Protein AF-0000000085150103 (afdb_homodimer)

Nearest PDB structures (foldseek):
  8t1v-assembly1_A  TM=2.364E-01  e=5.016E-01  Homo sapiens
  8ieq-assembly1_D  TM=1.844E-01  e=5.825E+00  Homo sapiens
  8j6d-assembly1_C  TM=1.799E-01  e=7.575E+00  Homo sapiens
  8t1v-assembly1_A  TM=2.312E-01  e=5.012E-01  Homo sapiens
  8j6d-assembly1_C  TM=1.800E-01  e=7.910E+00  Homo sapiens

Foldseek 3Di:
DLPLDDLVLLVVLVCLCCDLLNPNQLDQCQPPHDRCVVLLVVLSVLLNVLRVCSVVQDDADPDQVRNLVSVLSNLVSLVSNLVSLQSLCLRQPNVVDGPCPPAADLDPPQQDPRDHPVVSSVVVNCCSPVPQQFDDDPNWTWHWDHWDQDPDPFFGTWIWIHTPDDPDDIDIDGHGPRSSSSSSSVSNVCSVVSSVSSVVVSVVVLVVQLPPAQDDDPQLLVLLVSLLVLCCVLSVRPVLNVLSVLLNLLSVFDDDDPLCVVLSVVLNVLCVVVSVQSNVCSSSSPDDDGPSCCLVVPDAPVCVVCVPLVVVLVCCLPDDDDDPCVVVSQVVLCVVVVCSLVDDPPGDSSSNSNSVSSSRND/DLPLDDLVLLVVLVCLCCDLLNPNQLDQCQPPHDRCVVLLVVLSVLLNVLRVCSVVQDDADPDQVRNLVSVLSNLVSLVSNQVSLQSLCLRQPNVVDGPCPPAADLDPPQQDPVDHPVVSSVVVNCCSPVPQQFDDDPNWTWHWDHWDQDPDPFFGTWIWIHTPDDPDDIDIDGHGPRSSSSSSSVSNCCSVVSSVSSVVVSVVVLVVQLPVAQDDDPQLLVLLVSLLVLCCVLSVRPVLNVLSVLLNLLSVFDDDDPLCVVLSVVLNVLCVVQSVQSNVCSSSSPDDDGPSCCLVVPDAPVCVVCVPLVVVLVCCLPDDDDDPCVVVSQVVLCVVVVCSLVDDPPGDSSSNSNSVSSSRND

Structure (mmCIF, N/CA/C/O backbone):
data_AF-0000000085150103-model_v1
#
loop_
_entity.id
_entity.type
_entity.pdbx_description
1 polymer 'Tryptophan 2,3-dioxygenase'
#
loop_
_atom_site.group_PDB
_atom_site.id
_atom_site.type_symbol
_atom_site.label_atom_id
_atom_site.label_alt_id
_atom_site.label_comp_id
_atom_site.label_asym_id
_atom_site.label_entity_id
_atom_site.label_seq_id
_atom_site.pdbx_PDB_ins_code
_atom_site.Cartn_x
_atom_site.Cartn_y
_atom_site.Cartn_z
_atom_site.occupancy
_atom_site.B_iso_or_equiv
_atom_site.auth_seq_id
_atom_site.auth_comp_id
_atom_site.auth_asym_id
_atom_site.auth_atom_id
_atom_site.pdbx_PDB_model_num
ATOM 1 N N . MET A 1 1 ? 12.078 -3.873 18.234 1 47.56 1 MET A N 1
ATOM 2 C CA . MET A 1 1 ? 11.703 -2.463 18.172 1 47.56 1 MET A CA 1
ATOM 3 C C . MET A 1 1 ? 12.648 -1.688 17.266 1 47.56 1 MET A C 1
ATOM 5 O O . MET A 1 1 ? 13.867 -1.887 17.312 1 47.56 1 MET A O 1
ATOM 9 N N . ILE A 1 2 ? 12.133 -1.328 16.031 1 62.09 2 ILE A N 1
ATOM 10 C CA . ILE A 1 2 ? 13.016 -0.556 15.164 1 62.09 2 ILE A CA 1
ATOM 11 C C . ILE A 1 2 ? 13.453 0.722 15.875 1 62.09 2 ILE A C 1
ATOM 13 O O . ILE A 1 2 ? 12.648 1.64 16.062 1 62.09 2 ILE A O 1
ATOM 17 N N . ASN A 1 3 ? 14.508 0.618 16.641 1 71.5 3 ASN A N 1
ATOM 18 C CA . ASN A 1 3 ? 15 1.703 17.484 1 71.5 3 ASN A CA 1
ATOM 19 C C . ASN A 1 3 ? 15.82 2.709 16.688 1 71.5 3 ASN A C 1
ATOM 21 O O . ASN A 1 3 ? 16.625 3.457 17.25 1 71.5 3 ASN A O 1
ATOM 25 N N . VAL A 1 4 ? 15.523 2.787 15.508 1 83.75 4 VAL A N 1
ATOM 26 C CA . VAL A 1 4 ? 16.406 3.627 14.703 1 83.75 4 VAL A CA 1
ATOM 27 C C . VAL A 1 4 ? 15.797 5.016 14.547 1 83.75 4 VAL A C 1
ATOM 29 O O . VAL A 1 4 ? 16.5 5.973 14.188 1 83.75 4 VAL A O 1
ATOM 32 N N . VAL A 1 5 ? 14.547 5.133 14.898 1 89.75 5 VAL A N 1
ATOM 33 C CA . VAL A 1 5 ? 13.914 6.441 14.75 1 89.75 5 VAL A CA 1
ATOM 34 C C . VAL A 1 5 ? 13.125 6.777 16.016 1 89.75 5 VAL A C 1
ATOM 36 O O . VAL A 1 5 ? 12.773 5.883 16.797 1 89.75 5 VAL A O 1
ATOM 39 N N . SER A 1 6 ? 12.953 8.023 16.266 1 91.69 6 SER A N 1
ATOM 40 C CA . SER A 1 6 ? 12.203 8.531 17.406 1 91.69 6 SER A CA 1
ATOM 41 C C . SER A 1 6 ? 11.227 9.625 16.984 1 91.69 6 SER A C 1
ATOM 43 O O . SER A 1 6 ? 11.484 10.352 16.031 1 91.69 6 SER A O 1
ATOM 45 N N . ASP A 1 7 ? 10.156 9.656 17.781 1 92.81 7 ASP A N 1
ATOM 46 C CA . ASP A 1 7 ? 9.156 10.664 17.422 1 92.81 7 ASP A CA 1
ATOM 47 C C . ASP A 1 7 ? 9.594 12.055 17.875 1 92.81 7 ASP A C 1
ATOM 49 O O . ASP A 1 7 ? 8.906 13.039 17.609 1 92.81 7 ASP A O 1
ATOM 53 N N . ASP A 1 8 ? 10.75 12.188 18.516 1 94.31 8 ASP A N 1
ATOM 54 C CA . ASP A 1 8 ? 1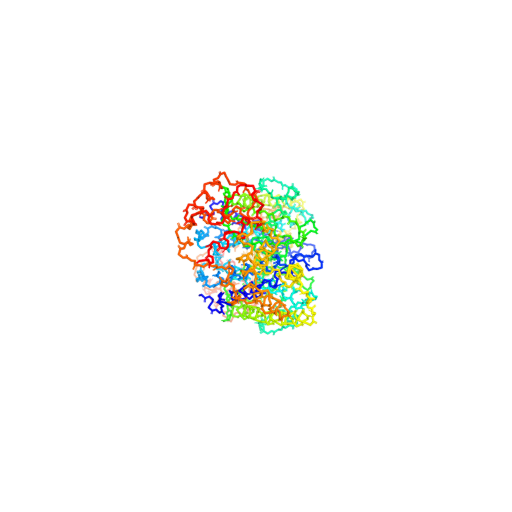1.273 13.477 18.953 1 94.31 8 ASP A CA 1
ATOM 55 C C . ASP A 1 8 ? 11.484 14.414 17.766 1 94.31 8 ASP A C 1
ATOM 57 O O . ASP A 1 8 ? 11.148 15.594 17.828 1 94.31 8 ASP A O 1
ATOM 61 N N . LYS A 1 9 ? 12.008 13.875 16.75 1 96.31 9 LYS A N 1
ATOM 62 C CA . LYS A 1 9 ? 12.344 14.695 15.594 1 96.31 9 LYS A CA 1
ATOM 63 C C . LYS A 1 9 ? 11.094 15.297 14.961 1 96.31 9 LYS A C 1
ATOM 65 O O . LYS A 1 9 ? 11.07 16.484 14.633 1 96.31 9 LYS A O 1
ATOM 70 N N . ILE A 1 10 ? 10.102 14.516 14.75 1 97.44 10 ILE A N 1
ATOM 71 C CA . ILE A 1 10 ? 8.875 15.023 14.141 1 97.44 10 ILE A CA 1
ATOM 72 C C . ILE A 1 10 ? 8.172 15.969 15.102 1 97.44 10 ILE A C 1
ATOM 74 O O . ILE A 1 10 ? 7.543 16.938 14.68 1 97.44 10 ILE A O 1
ATOM 78 N N . THR A 1 11 ? 8.297 15.75 16.344 1 96.75 11 THR A N 1
ATOM 79 C CA . THR A 1 11 ? 7.73 16.656 17.344 1 96.75 11 THR A CA 1
ATOM 80 C C . THR A 1 11 ? 8.414 18.016 17.297 1 96.75 11 THR A C 1
ATOM 82 O O . THR A 1 11 ? 7.742 19.047 17.297 1 96.75 11 THR A O 1
ATOM 85 N N . GLU A 1 12 ? 9.688 17.953 17.25 1 97 12 GLU A N 1
ATOM 86 C CA . GLU A 1 12 ? 10.445 19.203 17.125 1 97 12 GLU A CA 1
ATOM 87 C C . GLU A 1 12 ? 10.109 19.922 15.828 1 97 12 GLU A C 1
ATOM 89 O O . GLU A 1 12 ? 10.016 21.156 15.805 1 97 12 GLU A O 1
ATOM 94 N N . PHE A 1 13 ? 9.984 19.219 14.828 1 98.19 13 PHE A N 1
ATOM 95 C CA . PHE A 1 13 ? 9.625 19.812 13.539 1 98.19 13 PHE A CA 1
ATOM 96 C C . PHE A 1 13 ? 8.258 20.484 13.617 1 98.19 13 PHE A C 1
ATOM 98 O O . PHE A 1 13 ? 8.07 21.578 13.102 1 98.19 13 PHE A O 1
ATOM 105 N N . ARG A 1 14 ? 7.328 19.781 14.219 1 97.31 14 ARG A N 1
ATOM 106 C CA . ARG A 1 14 ? 5.988 20.328 14.406 1 97.31 14 ARG A CA 1
ATOM 107 C C . ARG A 1 14 ? 6.031 21.625 15.219 1 97.31 14 ARG A C 1
ATOM 109 O O . ARG A 1 14 ? 5.328 22.578 14.906 1 97.31 14 ARG A O 1
ATOM 116 N N . ASP A 1 15 ? 6.777 21.641 16.234 1 96.12 15 ASP A N 1
ATOM 117 C CA . ASP A 1 15 ? 6.938 22.844 17.062 1 96.12 15 ASP A CA 1
ATOM 118 C C . ASP A 1 15 ? 7.48 24 16.234 1 96.12 15 ASP A C 1
ATOM 120 O O . ASP A 1 15 ? 7.012 25.141 16.359 1 96.12 15 ASP A O 1
ATOM 124 N N . LEU A 1 16 ? 8.406 23.688 15.461 1 97.19 16 LEU A N 1
ATOM 125 C CA . LEU A 1 16 ? 8.984 24.719 14.602 1 97.19 16 LEU A CA 1
ATOM 126 C C . LEU A 1 16 ? 7.941 25.266 13.641 1 97.19 16 LEU A C 1
ATOM 128 O O . LEU A 1 16 ? 7.828 26.484 13.484 1 97.19 16 LEU A O 1
ATOM 132 N N . VAL A 1 17 ? 7.211 24.391 13.039 1 97.12 17 VAL A N 1
ATOM 133 C CA . VAL A 1 17 ? 6.203 24.781 12.062 1 97.12 17 VAL A CA 1
ATOM 134 C C . VAL A 1 17 ? 5.176 25.703 12.719 1 97.12 17 VAL A C 1
ATOM 136 O O . VAL A 1 17 ? 4.668 26.625 12.086 1 97.12 17 VAL A O 1
ATOM 139 N N . ASN A 1 18 ? 4.918 25.453 13.984 1 93.88 18 ASN A N 1
ATOM 140 C CA . ASN A 1 18 ? 3.895 26.219 14.695 1 93.88 18 ASN A CA 1
ATOM 141 C C . ASN A 1 18 ? 4.5 27.375 15.477 1 93.88 18 ASN A C 1
ATOM 143 O O . ASN A 1 18 ? 3.795 28.078 16.203 1 93.88 18 ASN A O 1
ATOM 147 N N . SER A 1 19 ? 5.711 27.609 15.32 1 91.69 19 SER A N 1
ATOM 148 C CA . SER A 1 19 ? 6.395 28.656 16.062 1 91.69 19 SER A CA 1
ATOM 149 C C . SER A 1 19 ? 6.488 29.953 15.242 1 91.69 19 SER A C 1
ATOM 151 O O . SER A 1 19 ? 5.812 30.078 14.219 1 91.69 19 SER A O 1
ATOM 153 N N . ASN A 1 20 ? 7.191 30.922 15.812 1 89.44 20 ASN A N 1
ATOM 154 C CA . ASN A 1 20 ? 7.496 32.156 15.125 1 89.44 20 ASN A CA 1
ATOM 155 C C . ASN A 1 20 ? 6.227 32.906 14.703 1 89.44 20 ASN A C 1
ATOM 157 O O . ASN A 1 20 ? 6.082 33.281 13.539 1 89.44 20 ASN A O 1
ATOM 161 N N . SER A 1 21 ? 5.289 33 15.703 1 88.44 21 SER A N 1
ATOM 162 C CA . SER A 1 21 ? 4.027 33.719 15.477 1 88.44 21 SER A CA 1
ATOM 163 C C . SER A 1 21 ? 3.279 33.125 14.281 1 88.44 21 SER A C 1
ATOM 165 O O . SER A 1 21 ? 2.781 33.875 13.438 1 88.44 21 SER A O 1
ATOM 167 N N . SER A 1 22 ? 3.342 31.797 14.031 1 91.75 22 SER A N 1
ATOM 168 C CA . SER A 1 22 ? 2.619 31.078 13 1 91.75 22 SER A CA 1
ATOM 169 C C . SER A 1 22 ? 3.059 31.516 11.602 1 91.75 22 SER A C 1
ATOM 171 O O . SER A 1 22 ? 2.227 31.703 10.719 1 91.75 22 SER A O 1
ATOM 173 N N . PHE A 1 23 ? 4.293 31.766 11.547 1 94.62 23 PHE A N 1
ATOM 174 C CA . PHE A 1 23 ? 4.867 32.188 10.273 1 94.62 23 PHE A CA 1
ATOM 175 C C . PHE A 1 23 ? 4.469 31.234 9.156 1 94.62 23 PHE A C 1
ATOM 177 O O . PHE A 1 23 ? 4.016 31.672 8.094 1 94.62 23 PHE A O 1
ATOM 184 N N . VAL A 1 24 ? 4.652 29.906 9.336 1 96.62 24 VAL A N 1
ATOM 185 C CA . VAL A 1 24 ? 4.379 28.922 8.297 1 96.62 24 VAL A CA 1
ATOM 186 C C . VAL A 1 24 ? 2.895 28.953 7.938 1 96.62 24 VAL A C 1
ATOM 188 O O . VAL A 1 24 ? 2.535 28.938 6.758 1 96.62 24 VAL A O 1
ATOM 191 N N . TYR A 1 25 ? 2.066 28.984 8.898 1 95.81 25 TYR A N 1
ATOM 192 C CA . TYR A 1 25 ? 0.633 29.062 8.641 1 95.81 25 TYR A CA 1
ATOM 193 C C . TYR A 1 25 ? 0.29 30.312 7.828 1 95.81 25 TYR A C 1
ATOM 195 O O . TYR A 1 25 ? -0.383 30.219 6.797 1 95.81 25 TYR A O 1
ATOM 203 N N . GLN A 1 26 ? 0.797 31.453 8.266 1 93.38 26 GLN A N 1
ATOM 204 C CA . GLN A 1 26 ? 0.452 32.719 7.637 1 93.38 26 GLN A CA 1
ATOM 205 C C . GLN A 1 26 ? 0.968 32.781 6.199 1 93.38 26 GLN A C 1
ATOM 207 O O . GLN A 1 26 ? 0.334 33.375 5.332 1 93.38 26 GLN A O 1
ATOM 212 N N . THR A 1 27 ? 2.051 32.156 5.988 1 94.19 27 THR A N 1
ATOM 213 C CA . THR A 1 27 ? 2.672 32.219 4.672 1 94.19 27 THR A CA 1
ATOM 214 C C . THR A 1 27 ? 2.045 31.203 3.73 1 94.19 27 THR A C 1
ATOM 216 O O . THR A 1 27 ? 1.878 31.469 2.537 1 94.19 27 THR A O 1
ATOM 219 N N . TYR A 1 28 ? 1.687 30.062 4.191 1 95.75 28 TYR A N 1
ATOM 220 C CA . TYR A 1 28 ? 1.385 28.953 3.299 1 95.75 28 TYR A CA 1
ATOM 221 C C . TYR A 1 28 ? -0.106 28.641 3.309 1 95.75 28 TYR A C 1
ATOM 223 O O . TYR A 1 28 ? -0.567 27.766 2.562 1 95.75 28 TYR A O 1
ATOM 231 N N . LYS A 1 29 ? -0.899 29.297 4.121 1 94.25 29 LYS A N 1
ATOM 232 C CA . LYS A 1 29 ? -2.348 29.109 4.102 1 94.25 29 LYS A CA 1
ATOM 233 C C . LYS A 1 29 ? -2.949 29.625 2.799 1 94.25 29 LYS A C 1
ATOM 235 O O . LYS A 1 29 ? -4.043 29.219 2.41 1 94.25 29 LYS A O 1
ATOM 240 N N . ASP A 1 30 ? -2.25 30.531 2.139 1 92.88 30 ASP A N 1
ATOM 241 C CA . ASP A 1 30 ? -2.652 31.094 0.855 1 92.88 30 ASP A CA 1
ATOM 242 C C . ASP A 1 30 ? -1.434 31.438 0.004 1 92.88 30 ASP A C 1
ATOM 244 O O . ASP A 1 30 ? -1.212 32.594 -0.323 1 92.88 30 ASP A O 1
ATOM 248 N N . LYS A 1 31 ? -0.709 30.484 -0.339 1 91.25 31 LYS A N 1
ATOM 249 C CA . LYS A 1 31 ? 0.465 30.688 -1.186 1 91.25 31 LYS A CA 1
ATOM 250 C C . LYS A 1 31 ? 0.114 30.516 -2.66 1 91.25 31 LYS A C 1
ATOM 252 O O . LYS A 1 31 ? -0.093 29.391 -3.127 1 91.25 31 LYS A O 1
ATOM 257 N N . ASN A 1 32 ? 0.04 31.625 -3.395 1 90.25 32 ASN A N 1
ATOM 258 C CA . ASN A 1 32 ? -0.312 31.609 -4.809 1 90.25 32 ASN A CA 1
ATOM 259 C C . ASN A 1 32 ? -1.69 31 -5.039 1 90.25 32 ASN A C 1
ATOM 261 O O . ASN A 1 32 ? -1.866 30.188 -5.945 1 90.25 32 ASN A O 1
ATOM 265 N N . GLY A 1 33 ? -2.557 31.188 -4.098 1 90.88 33 GLY A N 1
ATOM 266 C CA . GLY A 1 33 ? -3.934 30.75 -4.262 1 90.88 33 GLY A CA 1
ATOM 267 C C . GLY A 1 33 ? -4.168 29.328 -3.793 1 90.88 33 GLY A C 1
ATOM 268 O O . GLY A 1 33 ? -5.238 28.766 -4.02 1 90.88 33 GLY A O 1
ATOM 269 N N . LYS A 1 34 ? -3.146 28.766 -3.205 1 92.75 34 LYS A N 1
ATOM 270 C CA . LYS A 1 34 ? -3.273 27.406 -2.715 1 92.75 34 LYS A CA 1
ATOM 271 C C . LYS A 1 34 ? -3.01 27.328 -1.215 1 92.75 34 LYS A C 1
ATOM 273 O O . LYS A 1 34 ? -2.125 28.016 -0.7 1 92.75 34 LYS A O 1
ATOM 278 N N . ASN A 1 35 ? -3.727 26.5 -0.538 1 95.31 35 ASN A N 1
ATOM 279 C CA . ASN A 1 35 ? -3.49 26.25 0.878 1 95.31 35 ASN A CA 1
ATOM 280 C C . ASN A 1 35 ? -2.502 25.094 1.082 1 95.31 35 ASN A C 1
ATOM 282 O O . ASN A 1 35 ? -2.906 23.969 1.329 1 95.31 35 ASN A O 1
ATOM 286 N N . LEU A 1 36 ? -1.276 25.406 1.118 1 96.38 36 LEU A N 1
ATOM 287 C CA . LEU A 1 36 ? -0.221 24.406 1.254 1 96.38 36 LEU A CA 1
ATOM 288 C C . LEU A 1 36 ? -0.019 24.031 2.715 1 96.38 36 LEU A C 1
ATOM 290 O O . LEU A 1 36 ? 0.623 23.016 3.016 1 96.38 36 LEU A O 1
ATOM 294 N N . PHE A 1 37 ? -0.573 24.812 3.582 1 96.69 37 PHE A N 1
ATOM 295 C CA . PHE A 1 37 ? -0.455 24.484 5 1 96.69 37 PHE A CA 1
ATOM 296 C C . PHE A 1 37 ? -1.185 23.188 5.316 1 96.69 37 PHE A C 1
ATOM 298 O O . PHE A 1 37 ? -0.741 22.406 6.168 1 96.69 37 PHE A O 1
ATOM 305 N N . ASN A 1 38 ? -2.281 22.969 4.621 1 95.38 38 ASN A N 1
ATOM 306 C CA . ASN A 1 38 ? -2.996 21.703 4.781 1 95.38 38 ASN A CA 1
ATOM 307 C C . ASN A 1 38 ? -2.105 20.516 4.445 1 95.38 38 ASN A C 1
ATOM 309 O O . ASN A 1 38 ? -2.162 19.484 5.121 1 95.38 38 ASN A O 1
ATOM 313 N N . LEU A 1 39 ? -1.384 20.672 3.383 1 96.62 39 LEU A N 1
ATOM 314 C CA . LEU A 1 39 ? -0.448 19.625 2.988 1 96.62 39 LEU A CA 1
ATOM 315 C C . LEU A 1 39 ? 0.614 19.406 4.062 1 96.62 39 LEU A C 1
ATOM 317 O O . LEU A 1 39 ? 0.949 18.266 4.395 1 96.62 39 LEU A O 1
ATOM 321 N N . VAL A 1 40 ? 1.136 20.469 4.594 1 98 40 VAL A N 1
ATOM 322 C CA . VAL A 1 40 ? 2.156 20.391 5.637 1 98 40 VAL A CA 1
ATOM 323 C C . VAL A 1 40 ? 1.609 19.656 6.852 1 98 40 VAL A C 1
ATOM 325 O O . VAL A 1 40 ? 2.271 18.766 7.391 1 98 40 VAL A O 1
ATOM 328 N N . CYS A 1 41 ? 0.392 19.984 7.223 1 96.94 41 CYS A N 1
ATOM 329 C CA . CYS A 1 41 ? -0.237 19.344 8.375 1 96.94 41 CYS A CA 1
ATOM 330 C C . CYS A 1 41 ? -0.432 17.844 8.125 1 96.94 41 CYS A C 1
ATOM 332 O O . CYS A 1 41 ? -0.152 17.031 9 1 96.94 41 CYS A O 1
ATOM 334 N N . SER A 1 42 ? -0.912 17.562 6.992 1 97.25 42 SER A N 1
ATOM 335 C CA . SER A 1 42 ? -1.106 16.156 6.637 1 97.25 42 SER A CA 1
ATOM 336 C C . SER A 1 42 ? 0.203 15.383 6.715 1 97.25 42 SER A C 1
ATOM 338 O O . SER A 1 42 ? 0.247 14.281 7.27 1 97.25 42 SER A O 1
ATOM 340 N N . CYS A 1 43 ? 1.229 15.953 6.152 1 98.12 43 CYS A N 1
ATOM 341 C CA . CYS A 1 43 ? 2.537 15.305 6.168 1 98.12 43 CYS A CA 1
ATOM 342 C C . CYS A 1 43 ? 3.008 15.055 7.594 1 98.12 43 CYS A C 1
ATOM 344 O O . CYS A 1 43 ? 3.473 13.961 7.922 1 98.12 43 CYS A O 1
ATOM 346 N N . MET A 1 44 ? 2.908 16.031 8.422 1 97.75 44 MET A N 1
ATOM 347 C CA . MET A 1 44 ? 3.344 15.883 9.805 1 97.75 44 MET A CA 1
ATOM 348 C C . MET A 1 44 ? 2.547 14.797 10.516 1 97.75 44 MET A C 1
ATOM 350 O O . MET A 1 44 ? 3.105 14.016 11.289 1 97.75 44 MET A O 1
ATOM 354 N N . ASP A 1 45 ? 1.279 14.75 10.273 1 95.69 45 ASP A N 1
ATOM 355 C CA . ASP A 1 45 ? 0.41 13.75 10.891 1 95.69 45 ASP A CA 1
ATOM 356 C C . ASP A 1 45 ? 0.841 12.344 10.5 1 95.69 45 ASP A C 1
ATOM 358 O O . ASP A 1 45 ? 0.995 11.477 11.367 1 95.69 45 ASP A O 1
ATOM 362 N N . TRP A 1 46 ? 1.035 12.125 9.297 1 96.75 46 TRP A N 1
ATOM 363 C CA . TRP A 1 46 ? 1.312 10.773 8.805 1 96.75 46 TRP A CA 1
ATOM 364 C C . TRP A 1 46 ? 2.734 10.352 9.148 1 96.75 46 TRP A C 1
ATOM 366 O O . TRP A 1 46 ? 3 9.172 9.383 1 96.75 46 TRP A O 1
ATOM 376 N N . ILE A 1 47 ? 3.705 11.312 9.188 1 97.5 47 ILE A N 1
ATOM 377 C CA . ILE A 1 47 ? 5.031 10.984 9.695 1 97.5 47 ILE A CA 1
ATOM 378 C C . ILE A 1 47 ? 4.93 10.547 11.156 1 97.5 47 ILE A C 1
ATOM 380 O O . ILE A 1 47 ? 5.539 9.555 11.555 1 97.5 47 ILE A O 1
ATOM 384 N N . THR A 1 48 ? 4.141 11.258 11.914 1 95.19 48 THR A N 1
ATOM 385 C CA . THR A 1 48 ? 3.979 10.953 13.328 1 95.19 48 THR A CA 1
ATOM 386 C C . THR A 1 48 ? 3.402 9.555 13.516 1 95.19 48 THR A C 1
ATOM 388 O O . THR A 1 48 ? 3.947 8.75 14.281 1 95.19 48 THR A O 1
ATOM 391 N N . VAL A 1 49 ? 2.336 9.297 12.812 1 92.56 49 VAL A N 1
ATOM 392 C CA . VAL A 1 49 ? 1.675 8 12.906 1 92.56 49 VAL A CA 1
ATOM 393 C C . VAL A 1 49 ? 2.656 6.895 12.539 1 92.56 49 VAL A C 1
ATOM 395 O O . VAL A 1 49 ? 2.754 5.883 13.234 1 92.56 49 VAL A O 1
ATOM 398 N N . SER A 1 50 ? 3.35 7.055 11.484 1 94.62 50 SER A N 1
ATOM 399 C CA . SER A 1 50 ? 4.277 6.043 10.984 1 94.62 50 SER A CA 1
ATOM 400 C C . SER A 1 50 ? 5.426 5.816 11.961 1 94.62 50 SER A C 1
ATOM 402 O O . SER A 1 50 ? 5.785 4.672 12.25 1 94.62 50 SER A O 1
ATOM 404 N N . ILE A 1 51 ? 5.984 6.887 12.484 1 94.94 51 ILE A N 1
ATOM 405 C CA . ILE A 1 51 ? 7.117 6.793 13.398 1 94.94 51 ILE A CA 1
ATOM 406 C C . ILE A 1 51 ? 6.676 6.125 14.703 1 94.94 51 ILE A C 1
ATOM 408 O O . ILE A 1 51 ? 7.371 5.254 15.227 1 94.94 51 ILE A O 1
ATOM 412 N N . ARG A 1 52 ? 5.602 6.5 15.203 1 90.75 52 ARG A N 1
ATOM 413 C CA . ARG A 1 52 ? 5.117 5.922 16.453 1 90.75 52 ARG A CA 1
ATOM 414 C C . ARG A 1 52 ? 4.793 4.441 16.281 1 90.75 52 ARG A C 1
ATOM 416 O O . ARG A 1 52 ? 4.992 3.645 17.203 1 90.75 52 ARG A O 1
ATOM 423 N N . HIS A 1 53 ? 4.258 4.145 15.18 1 89.56 53 HIS A N 1
ATOM 424 C CA . HIS A 1 53 ? 4.062 2.727 14.891 1 89.56 53 HIS A CA 1
ATOM 425 C C . HIS A 1 53 ? 5.395 1.979 14.891 1 89.56 53 HIS A C 1
ATOM 427 O O . HIS A 1 53 ? 5.504 0.902 15.477 1 89.56 53 HIS A O 1
ATOM 433 N N . LEU A 1 54 ? 6.34 2.545 14.18 1 91.06 54 LEU A N 1
ATOM 434 C CA . LEU A 1 54 ? 7.645 1.902 14.047 1 91.06 54 LEU A CA 1
ATOM 435 C C . LEU A 1 54 ? 8.328 1.757 15.398 1 91.06 54 LEU A C 1
ATOM 437 O O . LEU A 1 54 ? 9.078 0.804 15.625 1 91.06 54 LEU A O 1
ATOM 441 N N . GLU A 1 55 ? 8.023 2.643 16.25 1 88 55 GLU A N 1
ATOM 442 C CA . GLU A 1 55 ? 8.586 2.59 17.594 1 88 55 GLU A CA 1
ATOM 443 C C . GLU A 1 55 ? 7.961 1.463 18.422 1 88 55 GLU A C 1
ATOM 445 O O . GLU A 1 55 ? 8.57 0.963 19.359 1 88 55 GLU A O 1
ATOM 450 N N . ASN A 1 56 ? 6.773 1.043 18 1 81 56 ASN A N 1
ATOM 451 C CA . ASN A 1 56 ? 6.027 0.093 18.828 1 81 56 ASN A CA 1
ATOM 452 C C . ASN A 1 56 ? 5.77 -1.211 18.078 1 81 56 ASN A C 1
ATOM 454 O O . ASN A 1 56 ? 4.922 -2.008 18.484 1 81 56 ASN A O 1
ATOM 458 N N . VAL A 1 57 ? 6.434 -1.381 17.016 1 78 57 VAL A N 1
ATOM 459 C CA . VAL A 1 57 ? 6.199 -2.58 16.219 1 78 57 VAL A CA 1
ATOM 460 C C . VAL A 1 57 ? 6.629 -3.816 17.016 1 78 57 VAL A C 1
ATOM 462 O O . VAL A 1 57 ? 7.73 -3.855 17.562 1 78 57 VAL A O 1
ATOM 465 N N . PRO A 1 58 ? 5.703 -4.77 17.047 1 75.88 58 PRO A N 1
ATOM 466 C CA . PRO A 1 58 ? 6.086 -6.012 17.719 1 75.88 58 PRO A CA 1
ATOM 467 C C . PRO A 1 58 ? 7.125 -6.812 16.922 1 75.88 58 PRO A C 1
ATOM 469 O O . PRO A 1 58 ? 7.426 -6.477 15.781 1 75.88 58 PRO A O 1
ATOM 472 N N . ASP A 1 59 ? 7.629 -7.812 17.656 1 81.44 59 ASP A N 1
ATOM 473 C CA . ASP A 1 59 ? 8.555 -8.727 16.984 1 81.44 59 ASP A CA 1
ATOM 474 C C . ASP A 1 59 ? 7.859 -9.484 15.852 1 81.44 59 ASP A C 1
ATOM 476 O O . ASP A 1 59 ? 6.648 -9.703 15.898 1 81.44 59 ASP A O 1
ATOM 480 N N . PHE A 1 60 ? 8.656 -9.797 14.898 1 83.06 60 PHE A N 1
ATOM 481 C CA . PHE A 1 60 ? 8.109 -10.523 13.758 1 83.06 60 PHE A CA 1
ATOM 482 C C . PHE A 1 60 ? 7.625 -11.906 14.172 1 83.06 60 PHE A C 1
ATOM 484 O O . PHE A 1 60 ? 8.266 -12.578 14.984 1 83.06 60 PHE A O 1
ATOM 491 N N . ASP A 1 61 ? 6.57 -12.258 13.586 1 83.31 61 ASP A N 1
ATOM 492 C CA . ASP A 1 61 ? 5.93 -13.531 13.906 1 83.31 61 ASP A CA 1
ATOM 493 C C . ASP A 1 61 ? 6.703 -14.695 13.289 1 83.31 61 ASP A C 1
ATOM 495 O O . ASP A 1 61 ? 7.395 -14.531 12.289 1 83.31 61 ASP A O 1
ATOM 499 N N . LYS A 1 62 ? 6.531 -15.875 13.938 1 83.81 62 LYS A N 1
ATOM 500 C CA . LYS A 1 62 ? 7.156 -17.078 13.406 1 83.81 62 LYS A CA 1
ATOM 501 C C . LYS A 1 62 ? 6.414 -17.594 12.172 1 83.81 62 LYS A C 1
ATOM 503 O O . LYS A 1 62 ? 7.012 -18.188 11.281 1 83.81 62 LYS A O 1
ATOM 508 N N . ASN A 1 63 ? 5.148 -17.297 12.25 1 83.69 63 ASN A N 1
ATOM 509 C CA . ASN A 1 63 ? 4.355 -17.656 11.078 1 83.69 63 ASN A CA 1
ATOM 510 C C . ASN A 1 63 ? 4.699 -16.781 9.875 1 83.69 63 ASN A C 1
ATOM 512 O O . ASN A 1 63 ? 4.527 -15.555 9.922 1 83.69 63 ASN A O 1
ATOM 516 N N . ILE A 1 64 ? 5.086 -17.359 8.805 1 85.94 64 ILE A N 1
ATOM 517 C CA . ILE A 1 64 ? 5.641 -16.641 7.66 1 85.94 64 ILE A CA 1
ATOM 518 C C . ILE A 1 64 ? 4.566 -15.758 7.027 1 85.94 64 ILE A C 1
ATOM 520 O O . ILE A 1 64 ? 4.859 -14.664 6.555 1 85.94 64 ILE A O 1
ATOM 524 N N . ASP A 1 65 ? 3.363 -16.25 6.984 1 83.69 65 ASP A N 1
ATOM 525 C CA . ASP A 1 65 ? 2.299 -15.453 6.375 1 83.69 65 ASP A CA 1
ATOM 526 C C . ASP A 1 65 ? 2.045 -14.172 7.16 1 83.69 65 ASP A C 1
ATOM 528 O O . ASP A 1 65 ? 1.836 -13.109 6.57 1 83.69 65 ASP A O 1
ATOM 532 N N . THR A 1 66 ? 2.076 -14.297 8.406 1 84.94 66 THR A N 1
ATOM 533 C CA . THR A 1 66 ? 1.926 -13.125 9.266 1 84.94 66 THR A CA 1
ATOM 534 C C . THR A 1 66 ? 3.145 -12.211 9.156 1 84.94 66 THR A C 1
ATOM 536 O O . THR A 1 66 ? 3.008 -10.992 9.117 1 84.94 66 THR A O 1
ATOM 539 N N . ARG A 1 67 ? 4.227 -12.797 9.109 1 88.19 67 ARG A N 1
ATOM 540 C CA . ARG A 1 67 ? 5.473 -12.047 9.039 1 88.19 67 ARG A CA 1
ATOM 541 C C . ARG A 1 67 ? 5.551 -11.234 7.746 1 88.19 67 ARG A C 1
ATOM 543 O O . ARG A 1 67 ? 6.07 -10.117 7.742 1 88.19 67 ARG A O 1
ATOM 550 N N . VAL A 1 68 ? 5.078 -11.789 6.699 1 90.56 68 VAL A N 1
ATOM 551 C CA . VAL A 1 68 ? 5.078 -11.117 5.406 1 90.56 68 VAL A CA 1
ATOM 552 C C . VAL A 1 68 ? 4.242 -9.844 5.492 1 90.56 68 VAL A C 1
ATOM 554 O O . VAL A 1 68 ? 4.672 -8.781 5.031 1 90.56 68 VAL A O 1
ATOM 557 N N . MET A 1 69 ? 3.143 -9.914 6.098 1 90.94 69 MET A N 1
ATOM 558 C CA . MET A 1 69 ? 2.273 -8.742 6.207 1 90.94 69 MET A CA 1
ATOM 559 C C . MET A 1 69 ? 2.848 -7.73 7.191 1 90.94 69 MET A C 1
ATOM 561 O O . MET A 1 69 ? 2.682 -6.52 7.012 1 90.94 69 MET A O 1
ATOM 565 N N . GLN A 1 70 ? 3.523 -8.227 8.203 1 88.12 70 GLN A N 1
ATOM 566 C CA . GLN A 1 70 ? 4.223 -7.328 9.117 1 88.12 70 GLN A CA 1
ATOM 567 C C . GLN A 1 70 ? 5.32 -6.555 8.391 1 88.12 70 GLN A C 1
ATOM 569 O O . GLN A 1 70 ? 5.488 -5.355 8.609 1 88.12 70 GLN A O 1
ATOM 574 N N . MET A 1 71 ? 5.988 -7.297 7.609 1 90.44 71 MET A N 1
ATOM 575 C CA . MET A 1 71 ? 7.047 -6.656 6.828 1 90.44 71 MET A CA 1
ATOM 576 C C . MET A 1 71 ? 6.465 -5.629 5.863 1 90.44 71 MET A C 1
ATOM 578 O O . MET A 1 71 ? 7.039 -4.555 5.672 1 90.44 71 MET A O 1
ATOM 582 N N . PHE A 1 72 ? 5.383 -5.977 5.312 1 93.25 72 PHE A N 1
ATOM 583 C CA . PHE A 1 72 ? 4.754 -5.023 4.406 1 93.25 72 PHE A CA 1
ATOM 584 C C . PHE A 1 72 ? 4.285 -3.783 5.16 1 93.25 72 PHE A C 1
ATOM 586 O O . PHE A 1 72 ? 4.336 -2.672 4.633 1 93.25 72 PHE A O 1
ATOM 593 N N . THR A 1 73 ? 3.832 -3.977 6.344 1 92.19 73 THR A N 1
ATOM 594 C CA . THR A 1 73 ? 3.449 -2.836 7.168 1 92.19 73 THR A CA 1
ATOM 595 C C . THR A 1 73 ? 4.652 -1.943 7.449 1 92.19 73 THR A C 1
ATOM 597 O O . THR A 1 73 ? 4.531 -0.717 7.473 1 92.19 73 THR A O 1
ATOM 600 N N . LEU A 1 74 ? 5.73 -2.557 7.688 1 92.81 74 LEU A N 1
ATOM 601 C CA . LEU A 1 74 ? 6.969 -1.803 7.852 1 92.81 74 LEU A CA 1
ATOM 602 C C . LEU A 1 74 ? 7.293 -1.005 6.59 1 92.81 74 LEU A C 1
ATOM 604 O O . LEU A 1 74 ? 7.562 0.196 6.664 1 92.81 74 LEU A O 1
ATOM 608 N N . ILE A 1 75 ? 7.223 -1.659 5.512 1 96 75 ILE A N 1
ATOM 609 C CA . ILE A 1 75 ? 7.508 -1.034 4.227 1 96 75 ILE A CA 1
ATOM 610 C C . ILE A 1 75 ? 6.527 0.112 3.98 1 96 75 ILE A C 1
ATOM 612 O O . ILE A 1 75 ? 6.922 1.187 3.521 1 96 75 ILE A O 1
ATOM 616 N N . SER A 1 76 ? 5.297 -0.097 4.309 1 95.62 76 SER A N 1
ATOM 617 C CA . SER A 1 76 ? 4.266 0.915 4.113 1 95.62 76 SER A CA 1
ATOM 618 C C . SER A 1 76 ? 4.516 2.137 4.992 1 95.62 76 SER A C 1
ATOM 620 O O . SER A 1 76 ? 4.293 3.271 4.562 1 95.62 76 SER A O 1
ATOM 622 N N . SER A 1 77 ? 4.906 1.919 6.191 1 95.06 77 SER A N 1
ATOM 623 C CA . SER A 1 77 ? 5.242 3.027 7.082 1 95.06 77 SER A CA 1
ATOM 624 C C . SER A 1 77 ? 6.383 3.863 6.512 1 95.06 77 SER A C 1
ATOM 626 O O . SER A 1 77 ? 6.336 5.094 6.547 1 95.06 77 SER A O 1
ATOM 628 N N . ILE A 1 78 ? 7.352 3.18 6.027 1 97.19 78 ILE A N 1
ATOM 629 C CA . ILE A 1 78 ? 8.492 3.861 5.43 1 97.19 78 ILE A CA 1
ATOM 630 C C . ILE A 1 78 ? 8.039 4.648 4.203 1 97.19 78 ILE A C 1
ATOM 632 O O . ILE A 1 78 ? 8.5 5.773 3.975 1 97.19 78 ILE A O 1
ATOM 636 N N . ASP A 1 79 ? 7.199 4.027 3.465 1 97.5 79 ASP A N 1
ATOM 637 C CA . ASP A 1 79 ? 6.672 4.68 2.271 1 97.5 79 ASP A CA 1
ATOM 638 C C . ASP A 1 79 ? 5.938 5.969 2.633 1 97.5 79 ASP A C 1
ATOM 640 O O . ASP A 1 79 ? 6.074 6.984 1.944 1 97.5 79 ASP A O 1
ATOM 644 N N . LEU A 1 80 ? 5.152 5.93 3.658 1 97.25 80 LEU A N 1
ATOM 645 C CA . LEU A 1 80 ? 4.402 7.09 4.125 1 97.25 80 LEU A CA 1
ATOM 646 C C . LEU A 1 80 ? 5.344 8.219 4.527 1 97.25 80 LEU A C 1
ATOM 648 O O . LEU A 1 80 ? 5.102 9.383 4.191 1 97.25 80 LEU A O 1
ATOM 652 N N . ILE A 1 81 ? 6.348 7.871 5.223 1 97.69 81 ILE A N 1
ATOM 653 C CA . ILE A 1 81 ? 7.336 8.852 5.66 1 97.69 81 ILE A CA 1
ATOM 654 C C . ILE A 1 81 ? 8.039 9.453 4.445 1 97.69 81 ILE A C 1
ATOM 656 O O . ILE A 1 81 ? 8.156 10.68 4.328 1 97.69 81 ILE A O 1
ATOM 660 N N . SER A 1 82 ? 8.445 8.578 3.568 1 98.06 82 SER A N 1
ATOM 661 C CA . SER A 1 82 ? 9.172 9.023 2.383 1 98.06 82 SER A CA 1
ATOM 662 C C . SER A 1 82 ? 8.312 9.945 1.521 1 98.06 82 SER A C 1
ATOM 664 O O . SER A 1 82 ? 8.789 10.977 1.041 1 98.06 82 SER A O 1
ATOM 666 N N . GLU A 1 83 ? 7.086 9.594 1.338 1 97.69 83 GLU A N 1
ATOM 667 C CA . GLU A 1 83 ? 6.176 10.414 0.549 1 97.69 83 GLU A CA 1
ATOM 668 C C . GLU A 1 83 ? 5.93 11.766 1.218 1 97.69 83 GLU A C 1
ATOM 670 O O . GLU A 1 83 ? 5.875 12.797 0.544 1 97.69 83 GLU A O 1
ATOM 675 N N . SER A 1 84 ? 5.746 11.734 2.488 1 98.25 84 SER A N 1
ATOM 676 C CA . SER A 1 84 ? 5.52 12.961 3.238 1 98.25 84 SER A CA 1
ATOM 677 C C . SER A 1 84 ? 6.727 13.891 3.154 1 98.25 84 SER A C 1
ATOM 679 O O . SER A 1 84 ? 6.57 15.102 2.977 1 98.25 84 SER A O 1
ATOM 681 N N . ILE A 1 85 ? 7.863 13.305 3.287 1 98.38 85 ILE A N 1
ATOM 682 C CA . ILE A 1 85 ? 9.094 14.086 3.213 1 98.38 85 ILE A CA 1
ATOM 683 C C . ILE A 1 85 ? 9.219 14.719 1.83 1 98.38 85 ILE A C 1
ATOM 685 O O . ILE A 1 85 ? 9.625 15.875 1.707 1 98.38 85 ILE A O 1
ATOM 689 N N . THR A 1 86 ? 8.922 13.977 0.832 1 98.06 86 THR A N 1
ATOM 690 C CA . THR A 1 86 ? 8.977 14.492 -0.531 1 98.06 86 THR A CA 1
ATOM 691 C C . THR A 1 86 ? 8.023 15.672 -0.699 1 98.06 86 THR A C 1
ATOM 693 O O . THR A 1 86 ? 8.383 16.688 -1.314 1 98.06 86 THR A O 1
ATOM 696 N N . GLN A 1 87 ? 6.844 15.578 -0.167 1 97.88 87 GLN A N 1
ATOM 697 C CA . GLN A 1 87 ? 5.871 16.656 -0.27 1 97.88 87 GLN A CA 1
ATOM 698 C C . GLN A 1 87 ? 6.336 17.891 0.497 1 97.88 87 GLN A C 1
ATOM 700 O O . GLN A 1 87 ? 6.18 19.016 0.021 1 97.88 87 GLN A O 1
ATOM 705 N N . LEU A 1 88 ? 6.898 17.688 1.673 1 98.62 88 LEU A N 1
ATOM 706 C CA . LEU A 1 88 ? 7.43 18.797 2.445 1 98.62 88 LEU A CA 1
ATOM 707 C C . LEU A 1 88 ? 8.57 19.484 1.698 1 98.62 88 LEU A C 1
ATOM 709 O O . LEU A 1 88 ? 8.68 20.703 1.713 1 98.62 88 LEU A O 1
ATOM 713 N N . HIS A 1 89 ? 9.422 18.688 1.081 1 98.56 89 HIS A N 1
ATOM 714 C CA . HIS A 1 89 ? 10.484 19.234 0.245 1 98.56 89 HIS A CA 1
ATOM 715 C C . HIS A 1 89 ? 9.914 20.141 -0.849 1 98.56 89 HIS A C 1
ATOM 717 O O . HIS A 1 89 ? 10.438 21.234 -1.096 1 98.56 89 HIS A O 1
ATOM 723 N N . ARG A 1 90 ? 8.891 19.688 -1.439 1 96.94 90 ARG A N 1
ATOM 724 C CA . ARG A 1 90 ? 8.289 20.453 -2.533 1 96.94 90 ARG A CA 1
ATOM 725 C C . ARG A 1 90 ? 7.688 21.75 -2.031 1 96.94 90 ARG A C 1
ATOM 727 O O . ARG A 1 90 ? 7.703 22.766 -2.74 1 96.94 90 ARG A O 1
ATOM 734 N N . VAL A 1 91 ? 7.176 21.766 -0.824 1 97.38 91 VAL A N 1
ATOM 735 C CA . VAL A 1 91 ? 6.551 22.969 -0.264 1 97.38 91 VAL A CA 1
ATOM 736 C C . VAL A 1 91 ? 7.625 23.984 0.106 1 97.38 91 VAL A C 1
ATOM 738 O O . VAL A 1 91 ? 7.504 25.172 -0.218 1 97.38 91 VAL A O 1
ATOM 741 N N . PHE A 1 92 ? 8.727 23.578 0.722 1 98 92 PHE A N 1
ATOM 742 C CA . PHE A 1 92 ? 9.609 24.516 1.4 1 98 92 PHE A CA 1
ATOM 743 C C . PHE A 1 92 ? 10.891 24.734 0.601 1 98 92 PHE A C 1
ATOM 745 O O . PHE A 1 92 ? 11.547 25.766 0.736 1 98 92 PHE A O 1
ATOM 752 N N . ILE A 1 93 ? 11.289 23.766 -0.181 1 97.25 93 ILE A N 1
ATOM 753 C CA . ILE A 1 93 ? 12.602 23.828 -0.813 1 97.25 93 ILE A CA 1
ATOM 754 C C . ILE A 1 93 ? 12.445 24.047 -2.316 1 97.25 93 ILE A C 1
ATOM 756 O O . ILE A 1 93 ? 12.781 25.109 -2.834 1 97.25 93 ILE A O 1
ATOM 760 N N . ASN A 1 94 ? 11.906 23.062 -3.039 1 96.44 94 ASN A N 1
ATOM 761 C CA . ASN A 1 94 ? 11.766 23.156 -4.488 1 96.44 94 ASN A CA 1
ATOM 762 C C . ASN A 1 94 ? 10.602 22.312 -4.996 1 96.44 94 ASN A C 1
ATOM 764 O O . ASN A 1 94 ? 10.672 21.078 -4.992 1 96.44 94 ASN A O 1
ATOM 768 N N . PRO A 1 95 ? 9.578 22.938 -5.477 1 93.94 95 PRO A N 1
ATOM 769 C CA . PRO A 1 95 ? 8.391 22.203 -5.906 1 93.94 95 PRO A CA 1
ATOM 770 C C . PRO A 1 95 ? 8.641 21.328 -7.141 1 93.94 95 PRO A C 1
ATOM 772 O O . PRO A 1 95 ? 7.848 20.438 -7.441 1 93.94 95 PRO A O 1
ATOM 775 N N . GLN A 1 96 ? 9.734 21.453 -7.805 1 94.81 96 GLN A N 1
ATOM 776 C CA . GLN A 1 96 ? 9.961 20.797 -9.086 1 94.81 96 GLN A CA 1
ATOM 777 C C . GLN A 1 96 ? 10.914 19.609 -8.93 1 94.81 96 GLN A C 1
ATOM 779 O O . GLN A 1 96 ? 11.117 18.844 -9.875 1 94.81 96 GLN A O 1
ATOM 784 N N . THR A 1 97 ? 11.414 19.469 -7.766 1 96 97 THR A N 1
ATOM 785 C CA . THR A 1 97 ? 12.43 18.438 -7.629 1 96 97 THR A CA 1
ATOM 786 C C . THR A 1 97 ? 11.992 17.375 -6.621 1 96 97 THR A C 1
ATOM 788 O O . THR A 1 97 ? 11.086 17.609 -5.816 1 96 97 THR A O 1
ATOM 791 N N . ILE A 1 98 ? 12.586 16.156 -6.738 1 96.5 98 ILE A N 1
ATOM 792 C CA . ILE A 1 98 ? 12.438 15.062 -5.797 1 96.5 98 ILE A CA 1
ATOM 793 C C . ILE A 1 98 ? 13.75 14.836 -5.043 1 96.5 98 ILE A C 1
ATOM 795 O O . ILE A 1 98 ? 14.797 14.656 -5.66 1 96.5 98 ILE A O 1
ATOM 799 N N . PRO A 1 99 ? 13.625 14.859 -3.762 1 97.38 99 PRO A N 1
ATOM 800 C CA . PRO A 1 99 ? 14.867 14.664 -3.012 1 97.38 99 PRO A CA 1
ATOM 801 C C . PRO A 1 99 ? 15.492 13.289 -3.254 1 97.38 99 PRO A C 1
ATOM 803 O O . PRO A 1 99 ? 14.773 12.305 -3.43 1 97.38 99 PRO A O 1
ATOM 806 N N . PHE A 1 100 ? 16.828 13.18 -3.328 1 97.44 100 PHE A N 1
ATOM 807 C CA . PHE A 1 100 ? 17.641 11.969 -3.354 1 97.44 100 PHE A CA 1
ATOM 808 C C . PHE A 1 100 ? 17.578 11.312 -4.727 1 97.44 100 PHE A C 1
ATOM 810 O O . PHE A 1 100 ? 17.906 10.133 -4.867 1 97.44 100 PHE A O 1
ATOM 817 N N . THR A 1 101 ? 17.109 12.047 -5.727 1 96.94 101 THR A N 1
ATOM 818 C CA . THR A 1 101 ? 17.078 11.492 -7.074 1 96.94 101 THR A CA 1
ATOM 819 C C . THR A 1 101 ? 18.469 11.07 -7.531 1 96.94 101 THR A C 1
ATOM 821 O O . THR A 1 101 ? 19.422 11.844 -7.402 1 96.94 101 THR A O 1
ATOM 824 N N . GLY A 1 102 ? 18.594 9.883 -7.992 1 96.12 102 GLY A N 1
ATOM 825 C CA . GLY A 1 102 ? 19.859 9.406 -8.547 1 96.12 102 GLY A CA 1
ATOM 826 C C . GLY A 1 102 ? 20.766 8.773 -7.504 1 96.12 102 GLY A C 1
ATOM 827 O O . GLY A 1 102 ? 21.766 8.148 -7.848 1 96.12 102 GLY A O 1
ATOM 828 N N . GLU A 1 103 ? 20.406 8.82 -6.25 1 96.56 10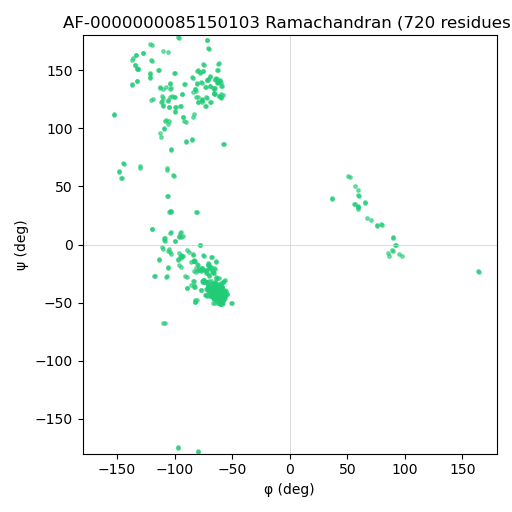3 GLU A N 1
ATOM 829 C CA . GLU A 1 103 ? 21.25 8.312 -5.176 1 96.56 103 GLU A CA 1
ATOM 830 C C . GLU A 1 103 ? 21.125 6.793 -5.051 1 96.56 103 GLU A C 1
ATOM 832 O O . GLU A 1 103 ? 20.031 6.246 -5.191 1 96.56 103 GLU A O 1
ATOM 837 N N . LYS A 1 104 ? 22.266 6.129 -4.828 1 95.81 104 LYS A N 1
ATOM 838 C CA . LYS A 1 104 ? 22.328 4.684 -4.637 1 95.81 104 LYS A CA 1
ATOM 839 C C . LYS A 1 104 ? 23.125 4.328 -3.385 1 95.81 104 LYS A C 1
ATOM 841 O O . LYS A 1 104 ? 24.125 3.625 -3.463 1 95.81 104 LYS A O 1
ATOM 846 N N . LYS A 1 105 ? 22.672 4.66 -2.279 1 96.19 105 LYS A N 1
ATOM 847 C CA . LYS A 1 105 ? 23.453 4.52 -1.055 1 96.19 105 LYS A CA 1
ATOM 848 C C . LYS A 1 105 ? 22.797 3.535 -0.092 1 96.19 105 LYS A C 1
ATOM 850 O O . LYS A 1 105 ? 23.484 2.896 0.711 1 96.19 105 LYS A O 1
ATOM 855 N N . CYS A 1 106 ? 21.484 3.385 -0.161 1 96.31 106 CYS A N 1
ATOM 856 C CA . CYS A 1 106 ? 20.75 2.65 0.864 1 96.31 106 CYS A CA 1
ATOM 857 C C . CYS A 1 106 ? 20.672 1.168 0.519 1 96.31 106 CYS A C 1
ATOM 859 O O . CYS A 1 106 ? 20.703 0.316 1.408 1 96.31 106 CYS A O 1
ATOM 861 N N . PHE A 1 107 ? 20.516 0.88 -0.779 1 95.75 107 PHE A N 1
ATOM 862 C CA . PHE A 1 107 ? 20.344 -0.5 -1.215 1 95.75 107 PHE A CA 1
ATOM 863 C C . PHE A 1 107 ? 21.578 -0.998 -1.951 1 95.75 107 PHE A C 1
ATOM 865 O O . PHE A 1 107 ? 21.703 -0.835 -3.168 1 95.75 107 PHE A O 1
ATOM 872 N N . ALA A 1 108 ? 22.406 -1.742 -1.267 1 89.88 108 ALA A N 1
ATOM 873 C CA . ALA A 1 108 ? 23.688 -2.201 -1.812 1 89.88 108 ALA A CA 1
ATOM 874 C C . ALA A 1 108 ? 23.5 -3.471 -2.637 1 89.88 108 ALA A C 1
ATOM 876 O O . ALA A 1 108 ? 24.25 -3.707 -3.596 1 89.88 108 ALA A O 1
ATOM 877 N N . ASN A 1 109 ? 22.594 -4.305 -2.346 1 86.44 109 ASN A N 1
ATOM 878 C CA . ASN A 1 109 ? 22.391 -5.59 -3.006 1 86.44 109 ASN A CA 1
ATOM 879 C C . ASN A 1 109 ? 21.172 -5.566 -3.912 1 86.44 109 ASN A C 1
ATOM 881 O O . ASN A 1 109 ? 20.375 -6.512 -3.92 1 86.44 109 ASN A O 1
ATOM 885 N N . ARG A 1 110 ? 21.016 -4.473 -4.637 1 91.81 110 ARG A N 1
ATOM 886 C CA . ARG A 1 110 ? 19.812 -4.312 -5.453 1 91.81 110 ARG A CA 1
ATOM 887 C C . ARG A 1 110 ? 19.828 -5.27 -6.641 1 91.81 110 ARG A C 1
ATOM 889 O O . ARG A 1 110 ? 20.875 -5.504 -7.242 1 91.81 110 ARG A O 1
ATOM 896 N N . LEU A 1 111 ? 18.734 -5.797 -6.98 1 91.62 111 LEU A N 1
ATOM 897 C CA . LEU A 1 111 ? 18.547 -6.684 -8.117 1 91.62 111 LEU A CA 1
ATOM 898 C C . LEU A 1 111 ? 18.641 -5.91 -9.43 1 91.62 111 LEU A C 1
ATOM 900 O O . LEU A 1 111 ? 19.188 -6.418 -10.414 1 91.62 111 LEU A O 1
ATOM 904 N N . PHE A 1 112 ? 18.109 -4.699 -9.445 1 92.5 112 PHE A N 1
ATOM 905 C CA . PHE A 1 112 ? 18.094 -3.85 -10.633 1 92.5 112 PHE A CA 1
ATOM 906 C C . PHE A 1 112 ? 19.062 -2.686 -10.477 1 92.5 112 PHE A C 1
ATOM 908 O O . PHE A 1 112 ? 18.703 -1.643 -9.922 1 92.5 112 PHE A O 1
ATOM 915 N N . ALA A 1 113 ? 20.125 -2.707 -11.109 1 91.69 113 ALA A N 1
ATOM 916 C CA . ALA A 1 113 ? 21.266 -1.813 -10.906 1 91.69 113 ALA A CA 1
ATOM 917 C C . ALA A 1 113 ? 20.953 -0.407 -11.406 1 91.69 113 ALA A C 1
ATOM 919 O O . ALA A 1 113 ? 21.5 0.576 -10.898 1 91.69 113 ALA A O 1
ATOM 920 N N . ASP A 1 114 ? 20.078 -0.304 -12.289 1 91.94 114 ASP A N 1
ATOM 921 C CA . ASP A 1 114 ? 19.812 0.993 -12.898 1 91.94 114 ASP A CA 1
ATOM 922 C C . ASP A 1 114 ? 18.875 1.826 -12.039 1 91.94 114 ASP A C 1
ATOM 924 O O . ASP A 1 114 ? 18.734 3.037 -12.242 1 91.94 114 ASP A O 1
ATOM 928 N N . GLU A 1 115 ? 18.25 1.2 -11.094 1 94.19 115 GLU A N 1
ATOM 929 C CA . GLU A 1 115 ? 17.312 1.925 -10.234 1 94.19 115 GLU A CA 1
ATOM 930 C C . GLU A 1 115 ? 18.047 2.656 -9.109 1 94.19 115 GLU A C 1
ATOM 932 O O . GLU A 1 115 ? 18.969 2.107 -8.508 1 94.19 115 GLU A O 1
ATOM 937 N N . ASP A 1 116 ? 17.672 3.869 -8.93 1 97.19 116 ASP A N 1
ATOM 938 C CA . ASP A 1 116 ? 18.203 4.559 -7.758 1 97.19 116 ASP A CA 1
ATOM 939 C C . ASP A 1 116 ? 17.438 4.148 -6.496 1 97.19 116 ASP A C 1
ATOM 941 O O . ASP A 1 116 ? 16.578 3.264 -6.547 1 97.19 116 ASP A O 1
ATOM 945 N N . ASP A 1 117 ? 17.75 4.691 -5.352 1 98 117 ASP A N 1
ATOM 946 C CA . ASP A 1 117 ? 17.156 4.27 -4.086 1 98 117 ASP A CA 1
ATOM 947 C C . ASP A 1 117 ? 15.648 4.52 -4.074 1 98 117 ASP A C 1
ATOM 949 O O . ASP A 1 117 ? 14.883 3.719 -3.527 1 98 117 ASP A O 1
ATOM 953 N N . ASN A 1 118 ? 15.219 5.656 -4.602 1 97.62 118 ASN A N 1
ATOM 954 C CA . ASN A 1 118 ? 13.789 5.961 -4.648 1 97.62 118 ASN A CA 1
ATOM 955 C C . ASN A 1 118 ? 13.023 4.922 -5.461 1 97.62 118 ASN A C 1
ATOM 957 O O . ASN A 1 118 ? 12.039 4.355 -4.98 1 97.62 118 ASN A O 1
ATOM 961 N N . SER A 1 119 ? 13.516 4.672 -6.656 1 95.88 119 SER A N 1
ATOM 962 C CA . SER A 1 119 ? 12.828 3.738 -7.539 1 95.88 119 SER A CA 1
ATOM 963 C C . SER A 1 119 ? 12.961 2.305 -7.039 1 95.88 119 SER A C 1
ATOM 965 O O . SER A 1 119 ? 12.031 1.507 -7.172 1 95.88 119 SER A O 1
ATOM 967 N N . TYR A 1 120 ? 14.086 2.006 -6.516 1 96.62 120 TYR A N 1
ATOM 968 C CA . TYR A 1 120 ? 14.289 0.65 -6.012 1 96.62 120 TYR A CA 1
ATOM 969 C C . TYR A 1 120 ? 13.367 0.371 -4.824 1 96.62 120 TYR A C 1
ATOM 971 O O . TYR A 1 120 ? 12.836 -0.734 -4.688 1 96.62 120 TYR A O 1
ATOM 979 N N . PHE A 1 121 ? 13.227 1.299 -3.943 1 97.44 121 PHE A N 1
ATOM 980 C CA . PHE A 1 121 ? 12.297 1.126 -2.83 1 97.44 121 PHE A CA 1
ATOM 981 C C . PHE A 1 121 ? 10.883 0.86 -3.336 1 97.44 121 PHE A C 1
ATOM 983 O O . PHE A 1 121 ? 10.164 0.035 -2.773 1 97.44 121 PHE A O 1
ATOM 990 N N . LYS A 1 122 ? 10.477 1.594 -4.316 1 95.69 122 LYS A N 1
ATOM 991 C CA . LYS A 1 122 ? 9.156 1.378 -4.902 1 95.69 122 LYS A CA 1
ATOM 992 C C . LYS A 1 122 ? 9.031 -0.036 -5.461 1 95.69 122 LYS A C 1
ATOM 994 O O . LYS A 1 122 ? 7.965 -0.646 -5.383 1 95.69 122 LYS A O 1
ATOM 999 N N . THR A 1 123 ? 10.094 -0.49 -6.039 1 95.25 123 THR A N 1
ATOM 1000 C CA . THR A 1 123 ? 10.109 -1.86 -6.543 1 95.25 123 THR A CA 1
ATOM 1001 C C . THR A 1 123 ? 9.938 -2.855 -5.398 1 95.25 123 THR A C 1
ATOM 1003 O O . THR A 1 123 ? 9.133 -3.789 -5.496 1 95.25 123 THR A O 1
ATOM 1006 N N . VAL A 1 124 ? 10.688 -2.656 -4.367 1 95.88 124 VAL A N 1
ATOM 1007 C CA . VAL A 1 124 ? 10.602 -3.52 -3.195 1 95.88 124 VAL A CA 1
ATOM 1008 C C . VAL A 1 124 ? 9.172 -3.496 -2.648 1 95.88 124 VAL A C 1
ATOM 1010 O O . VAL A 1 124 ? 8.586 -4.547 -2.387 1 95.88 124 VAL A O 1
ATOM 1013 N N . ARG A 1 125 ? 8.656 -2.336 -2.518 1 96.62 125 ARG A N 1
ATOM 1014 C CA . ARG A 1 125 ? 7.297 -2.168 -2.008 1 96.62 125 ARG A CA 1
ATOM 1015 C C . ARG A 1 125 ? 6.289 -2.91 -2.877 1 96.62 125 ARG A C 1
ATOM 1017 O O . ARG A 1 125 ? 5.41 -3.609 -2.363 1 96.62 125 ARG A O 1
ATOM 1024 N N . ALA A 1 126 ? 6.402 -2.785 -4.105 1 95.81 126 ALA A N 1
ATOM 1025 C CA . ALA A 1 126 ? 5.48 -3.42 -5.043 1 95.81 126 ALA A CA 1
ATOM 1026 C C . ALA A 1 126 ? 5.566 -4.941 -4.957 1 95.81 126 ALA A C 1
ATOM 1028 O O . ALA A 1 126 ? 4.543 -5.629 -4.926 1 95.81 126 ALA A O 1
ATOM 1029 N N . CYS A 1 127 ? 6.742 -5.441 -4.875 1 96.06 127 CYS A N 1
ATOM 1030 C CA . CYS A 1 127 ? 6.988 -6.879 -4.945 1 96.06 127 CYS A CA 1
ATOM 1031 C C . CYS A 1 127 ? 6.578 -7.566 -3.648 1 96.06 127 CYS A C 1
ATOM 1033 O O . CYS A 1 127 ? 6.168 -8.727 -3.66 1 96.06 127 CYS A O 1
ATOM 1035 N N . PHE A 1 128 ? 6.68 -6.871 -2.574 1 94.88 128 PHE A N 1
ATOM 1036 C CA . PHE A 1 128 ? 6.492 -7.527 -1.286 1 94.88 128 PHE A CA 1
ATOM 1037 C C . PHE A 1 128 ? 5.121 -7.199 -0.706 1 94.88 128 PHE A C 1
ATOM 1039 O O . PHE A 1 128 ? 4.844 -7.508 0.456 1 94.88 128 PHE A O 1
ATOM 1046 N N . GLY A 1 129 ? 4.215 -6.535 -1.596 1 92.19 129 GLY A N 1
ATOM 1047 C CA . GLY A 1 129 ? 2.904 -6.445 -0.974 1 92.19 129 GLY A CA 1
ATOM 1048 C C . GLY A 1 129 ? 1.99 -5.445 -1.655 1 92.19 129 GLY A C 1
ATOM 1049 O O . GLY A 1 129 ? 0.766 -5.539 -1.544 1 92.19 129 GLY A O 1
ATOM 1050 N N . ALA A 1 130 ? 2.512 -4.492 -2.34 1 92.06 130 ALA A N 1
ATOM 1051 C CA . ALA A 1 130 ? 1.647 -3.451 -2.891 1 92.06 130 ALA A CA 1
ATOM 1052 C C . ALA A 1 130 ? 1.006 -3.908 -4.199 1 92.06 130 ALA A C 1
ATOM 1054 O O . ALA A 1 130 ? -0.201 -3.748 -4.395 1 92.06 130 ALA A O 1
ATOM 1055 N N . HIS A 1 131 ? 1.787 -4.398 -5.07 1 93.38 131 HIS A N 1
ATOM 1056 C CA . HIS A 1 131 ? 1.291 -4.844 -6.367 1 93.38 131 HIS A CA 1
ATOM 1057 C C . HIS A 1 131 ? 2.064 -6.059 -6.867 1 93.38 131 HIS A C 1
ATOM 1059 O O . HIS A 1 131 ? 2.562 -6.062 -7.996 1 93.38 131 HIS A O 1
ATOM 1065 N N . PRO A 1 132 ? 2.096 -7.078 -6.152 1 94.69 132 PRO A N 1
ATOM 1066 C CA . PRO A 1 132 ? 2.975 -8.195 -6.523 1 94.69 132 PRO A CA 1
ATOM 1067 C C . PRO A 1 132 ? 2.506 -8.922 -7.777 1 94.69 132 PRO A C 1
ATOM 1069 O O . PRO A 1 132 ? 3.305 -9.586 -8.445 1 94.69 132 PRO A O 1
ATOM 1072 N N . VAL A 1 133 ? 1.289 -8.805 -8.133 1 95.12 133 VAL A N 1
ATOM 1073 C CA . VAL A 1 133 ? 0.749 -9.586 -9.25 1 95.12 133 VAL A CA 1
ATOM 1074 C C . VAL A 1 133 ? 0.703 -8.719 -10.508 1 95.12 133 VAL A C 1
ATOM 1076 O O . VAL A 1 133 ? 0.134 -9.125 -11.523 1 95.12 133 VAL A O 1
ATOM 1079 N N . ASN A 1 134 ? 1.205 -7.496 -10.383 1 92.25 134 ASN A N 1
ATOM 1080 C CA . ASN A 1 134 ? 1.209 -6.543 -11.492 1 92.25 134 ASN A CA 1
ATOM 1081 C C . ASN A 1 134 ? 2.463 -5.672 -11.477 1 92.25 134 ASN A C 1
ATOM 1083 O O . ASN A 1 134 ? 2.381 -4.461 -11.281 1 92.25 134 ASN A O 1
ATOM 1087 N N . LEU A 1 135 ? 3.574 -6.355 -11.789 1 91.69 135 LEU A N 1
ATOM 1088 C CA . LEU A 1 135 ? 4.852 -5.652 -11.766 1 91.69 135 LEU A CA 1
ATOM 1089 C C . LEU A 1 135 ? 5.281 -5.273 -13.18 1 91.69 135 LEU A C 1
ATOM 1091 O O . LEU A 1 135 ? 5.145 -6.07 -14.109 1 91.69 135 LEU A O 1
ATOM 1095 N N . ASN A 1 136 ? 5.566 -4.012 -13.359 1 82.81 136 ASN A N 1
ATOM 1096 C CA . ASN A 1 136 ? 6.098 -3.553 -14.641 1 82.81 136 ASN A CA 1
ATOM 1097 C C . ASN A 1 136 ? 7.59 -3.258 -14.555 1 82.81 136 ASN A C 1
ATOM 1099 O O . ASN A 1 136 ? 8 -2.301 -13.898 1 82.81 136 ASN A O 1
ATOM 1103 N N . GLN A 1 137 ? 8.398 -4.234 -15.188 1 74.25 137 GLN A N 1
ATOM 1104 C CA . GLN A 1 137 ? 9.852 -4.062 -15.188 1 74.25 137 GLN A CA 1
ATOM 1105 C C . GLN A 1 137 ? 10.398 -3.984 -16.609 1 74.25 137 GLN A C 1
ATOM 1107 O O . GLN A 1 137 ? 10.422 -4.988 -17.328 1 74.25 137 GLN A O 1
ATOM 1112 N N . SER A 1 138 ? 11.086 -2.975 -16.938 1 66.88 138 SER A N 1
ATOM 1113 C CA . SER A 1 138 ? 11.82 -2.779 -18.188 1 66.88 138 SER A CA 1
ATOM 1114 C C . SER A 1 138 ? 11.07 -3.379 -19.375 1 66.88 138 SER A C 1
ATOM 1116 O O . SER A 1 138 ? 11.641 -4.148 -20.141 1 66.88 138 SER A O 1
ATOM 1118 N N . ASN A 1 139 ? 9.859 -3.285 -19.453 1 72.62 139 ASN A N 1
ATOM 1119 C CA . ASN A 1 139 ? 9.07 -3.695 -20.609 1 72.62 139 ASN A CA 1
ATOM 1120 C C . ASN A 1 139 ? 8.586 -5.137 -20.484 1 72.62 139 ASN A C 1
ATOM 1122 O O . ASN A 1 139 ? 8.109 -5.73 -21.453 1 72.62 139 ASN A O 1
ATOM 1126 N N . THR A 1 140 ? 8.953 -5.723 -19.422 1 82.75 140 THR A N 1
ATOM 1127 C CA . THR A 1 140 ? 8.445 -7.07 -19.172 1 82.75 140 THR A CA 1
ATOM 1128 C C . THR A 1 140 ? 7.504 -7.078 -17.969 1 82.75 140 THR A C 1
ATOM 1130 O O . THR A 1 140 ? 7.758 -6.41 -16.969 1 82.75 140 THR A O 1
ATOM 1133 N N . LYS A 1 141 ? 6.438 -7.766 -18.203 1 90.5 141 LYS A N 1
ATOM 1134 C CA . LYS A 1 141 ? 5.527 -7.961 -17.078 1 90.5 141 LYS A CA 1
ATOM 1135 C C . LYS A 1 141 ? 5.996 -9.102 -16.188 1 90.5 141 LYS A C 1
ATOM 1137 O O . LYS A 1 141 ? 6.348 -10.18 -16.672 1 90.5 141 LYS A O 1
ATOM 1142 N N . ARG A 1 142 ? 6.109 -8.789 -14.891 1 93.31 142 ARG A N 1
ATOM 1143 C CA . ARG A 1 142 ? 6.535 -9.805 -13.938 1 93.31 142 ARG A CA 1
ATOM 1144 C C . ARG A 1 142 ? 5.551 -9.914 -12.773 1 93.31 142 ARG A C 1
ATOM 1146 O O . ARG A 1 142 ? 4.703 -9.031 -12.594 1 93.31 142 ARG A O 1
ATOM 1153 N N . PHE A 1 143 ? 5.684 -11.031 -12.031 1 95.5 143 PHE A N 1
ATOM 1154 C CA . PHE A 1 143 ? 4.84 -11.359 -10.891 1 95.5 143 PHE A CA 1
ATOM 1155 C C . PHE A 1 143 ? 5.672 -11.898 -9.734 1 95.5 143 PHE A C 1
ATOM 1157 O O . PHE A 1 143 ? 6.617 -12.664 -9.945 1 95.5 143 PHE A O 1
ATOM 1164 N N . ALA A 1 144 ? 5.359 -11.461 -8.562 1 95.88 144 ALA A N 1
ATOM 1165 C CA . ALA A 1 144 ? 6.129 -11.93 -7.414 1 95.88 144 ALA A CA 1
ATOM 1166 C C . ALA A 1 144 ? 5.496 -13.172 -6.801 1 95.88 144 ALA A C 1
ATOM 1168 O O . ALA A 1 144 ? 4.27 -13.266 -6.691 1 95.88 144 ALA A O 1
ATOM 1169 N N . SER A 1 145 ? 6.316 -14.094 -6.457 1 93.12 145 SER A N 1
ATOM 1170 C CA . SER A 1 145 ? 5.871 -15.25 -5.684 1 93.12 145 SER A CA 1
ATOM 1171 C C . SER A 1 145 ? 5.566 -14.859 -4.242 1 93.12 145 SER A C 1
ATOM 1173 O O . SER A 1 145 ? 5.793 -13.719 -3.838 1 93.12 145 SER A O 1
ATOM 1175 N N . TRP A 1 146 ? 5.098 -15.844 -3.586 1 88.12 146 TRP A N 1
ATOM 1176 C CA . TRP A 1 146 ? 5.004 -15.672 -2.139 1 88.12 146 TRP A CA 1
ATOM 1177 C C . TRP A 1 146 ? 6.387 -15.469 -1.526 1 88.12 146 TRP A C 1
ATOM 1179 O O . TRP A 1 146 ? 7.367 -16.078 -1.968 1 88.12 146 TRP A O 1
ATOM 1189 N N . PRO A 1 147 ? 6.402 -14.562 -0.562 1 90.88 147 PRO A N 1
ATOM 1190 C CA . PRO A 1 147 ? 7.688 -14.414 0.13 1 90.88 147 PRO A CA 1
ATOM 1191 C C . PRO A 1 147 ? 8.039 -15.625 0.99 1 90.88 147 PRO A C 1
ATOM 1193 O O . PRO A 1 147 ? 7.164 -16.203 1.64 1 90.88 147 PRO A O 1
ATOM 1196 N N . PHE A 1 148 ? 9.25 -16.031 0.919 1 88.19 148 PHE A N 1
ATOM 1197 C CA . PHE A 1 148 ? 9.734 -17.141 1.729 1 88.19 148 PHE A CA 1
ATOM 1198 C C . PHE A 1 148 ? 11.062 -16.797 2.383 1 88.19 148 PHE A C 1
ATOM 1200 O O . PHE A 1 148 ? 11.656 -15.766 2.084 1 88.19 148 PHE A O 1
ATOM 1207 N N . ASP A 1 149 ? 11.398 -17.594 3.391 1 86.38 149 ASP A N 1
ATOM 1208 C CA . ASP A 1 149 ? 12.641 -17.359 4.113 1 86.38 149 ASP A CA 1
ATOM 1209 C C . ASP A 1 149 ? 13.844 -17.453 3.182 1 86.38 149 ASP A C 1
ATOM 1211 O O . ASP A 1 149 ? 13.953 -18.391 2.396 1 86.38 149 ASP A O 1
ATOM 1215 N N . SER A 1 150 ? 14.57 -16.438 3.234 1 81.44 150 SER A N 1
ATOM 1216 C CA . SER A 1 150 ? 15.742 -16.422 2.371 1 81.44 150 SER A CA 1
ATOM 1217 C C . SER A 1 150 ? 16.812 -17.391 2.861 1 81.44 150 SER A C 1
ATOM 1219 O O . SER A 1 150 ? 16.969 -17.594 4.066 1 81.44 150 SER A O 1
ATOM 1221 N N . HIS A 1 151 ? 17.406 -17.984 1.922 1 74.94 151 HIS A N 1
ATOM 1222 C CA . HIS A 1 151 ? 18.562 -18.812 2.25 1 74.94 151 HIS A CA 1
ATOM 1223 C C . HIS A 1 151 ? 19.828 -18 2.35 1 74.94 151 HIS A C 1
ATOM 1225 O O . HIS A 1 151 ? 20.875 -18.5 2.775 1 74.94 151 HIS A O 1
ATOM 1231 N N . SER A 1 152 ? 19.641 -16.812 1.974 1 69.94 152 SER A N 1
ATOM 1232 C CA . SER A 1 152 ? 20.766 -15.906 2.064 1 69.94 152 SER A CA 1
ATOM 1233 C C . SER A 1 152 ? 20.984 -15.422 3.498 1 69.94 152 SER A C 1
ATOM 1235 O O . SER A 1 152 ? 20.016 -15.266 4.254 1 69.94 152 SER A O 1
ATOM 1237 N N . ASN A 1 153 ? 22.172 -15.195 3.814 1 65.44 153 ASN A N 1
ATOM 1238 C CA . ASN A 1 153 ? 22.547 -14.805 5.168 1 65.44 153 ASN A CA 1
ATOM 1239 C C . ASN A 1 153 ? 22.094 -13.383 5.488 1 65.44 153 ASN A C 1
ATOM 1241 O O . ASN A 1 153 ? 21.969 -13.016 6.66 1 65.44 153 ASN A O 1
ATOM 1245 N N . THR A 1 154 ? 21.828 -12.742 4.543 1 70.81 154 THR A N 1
ATOM 1246 C CA . THR A 1 154 ? 21.609 -11.336 4.855 1 70.81 154 THR A CA 1
ATOM 1247 C C . THR A 1 154 ? 20.141 -10.953 4.613 1 70.81 154 THR A C 1
ATOM 1249 O O . THR A 1 154 ? 19.688 -9.906 5.086 1 70.81 154 THR A O 1
ATOM 1252 N N . ALA A 1 155 ? 19.438 -11.797 3.947 1 80.62 155 ALA A N 1
ATOM 1253 C CA . ALA A 1 155 ? 18.078 -11.406 3.578 1 80.62 155 ALA A CA 1
ATOM 1254 C C . ALA A 1 155 ? 17.047 -12.102 4.473 1 80.62 155 ALA A C 1
ATOM 1256 O O . ALA A 1 155 ? 17.281 -13.219 4.934 1 80.62 155 ALA A O 1
ATOM 1257 N N . GLU A 1 156 ? 16.094 -11.375 4.828 1 84.62 156 GLU A N 1
ATOM 1258 C CA . GLU A 1 156 ? 15.031 -11.922 5.672 1 84.62 156 GLU A CA 1
ATOM 1259 C C . GLU A 1 156 ? 14 -12.688 4.848 1 84.62 156 GLU A C 1
ATOM 1261 O O . GLU A 1 156 ? 13.609 -13.797 5.211 1 84.62 156 GLU A O 1
ATOM 1266 N N . LEU A 1 157 ? 13.586 -12.078 3.799 1 90.62 157 LEU A N 1
ATOM 1267 C CA . LEU A 1 157 ? 12.594 -12.672 2.914 1 90.62 157 LEU A CA 1
ATOM 1268 C C . LEU A 1 157 ? 13.039 -12.578 1.459 1 90.62 157 LEU A C 1
ATOM 1270 O O . LEU A 1 157 ? 13.82 -11.703 1.097 1 90.62 157 LEU A O 1
ATOM 1274 N N . THR A 1 158 ? 12.602 -13.5 0.744 1 93.06 158 THR A N 1
ATOM 1275 C CA . THR A 1 158 ? 12.883 -13.516 -0.688 1 93.06 158 THR A CA 1
ATOM 1276 C C . THR A 1 158 ? 11.617 -13.797 -1.486 1 93.06 158 THR A C 1
ATOM 1278 O O . THR A 1 158 ? 10.75 -14.555 -1.039 1 93.06 158 THR A O 1
ATOM 1281 N N . VAL A 1 159 ? 11.508 -13.102 -2.598 1 93.81 159 VAL A N 1
ATOM 1282 C CA . VAL A 1 159 ? 10.469 -13.438 -3.564 1 93.81 159 VAL A CA 1
ATOM 1283 C C . VAL A 1 159 ? 11.109 -13.773 -4.91 1 93.81 159 VAL A C 1
ATOM 1285 O O . VAL A 1 159 ? 12.195 -13.273 -5.23 1 93.81 159 VAL A O 1
ATOM 1288 N N . HIS A 1 160 ? 10.492 -14.656 -5.594 1 94.69 160 HIS A N 1
ATOM 1289 C CA . HIS A 1 160 ? 10.852 -14.883 -6.988 1 94.69 160 HIS A CA 1
ATOM 1290 C C . HIS A 1 160 ? 9.977 -14.047 -7.922 1 94.69 160 HIS A C 1
ATOM 1292 O O . HIS A 1 160 ? 8.75 -14.07 -7.809 1 94.69 160 HIS A O 1
ATOM 1298 N N . LEU A 1 161 ? 10.617 -13.352 -8.805 1 95.25 161 LEU A N 1
ATOM 1299 C CA . LEU A 1 161 ? 9.906 -12.617 -9.836 1 95.25 161 LEU A CA 1
ATOM 1300 C C . LEU A 1 161 ? 9.758 -13.453 -11.102 1 95.25 161 LEU A C 1
ATOM 1302 O O . LEU A 1 161 ? 10.727 -13.625 -11.852 1 95.25 161 LEU A O 1
ATOM 1306 N N . TYR A 1 162 ? 8.523 -13.844 -11.328 1 94.06 162 TYR A N 1
ATOM 1307 C CA . TYR A 1 162 ? 8.195 -14.625 -12.516 1 94.06 162 TYR A CA 1
ATOM 1308 C C . TYR A 1 162 ? 7.941 -13.719 -13.711 1 94.06 162 TYR A C 1
ATOM 1310 O O . TYR A 1 162 ? 7.371 -12.633 -13.57 1 94.06 162 TYR A O 1
ATOM 1318 N N . SER A 1 163 ? 8.352 -14.195 -14.852 1 92.75 163 SER A N 1
ATOM 1319 C CA . SER A 1 163 ? 8.148 -13.406 -16.062 1 92.75 163 SER A CA 1
ATOM 1320 C C . SER A 1 163 ? 6.945 -13.906 -16.859 1 92.75 163 SER A C 1
ATOM 1322 O O . SER A 1 163 ? 6.609 -15.094 -16.797 1 92.75 163 SER A O 1
ATOM 1324 N N . SER A 1 164 ? 6.289 -13.008 -17.516 1 92.31 164 SER A N 1
ATOM 1325 C CA . SER A 1 164 ? 5.234 -13.391 -18.453 1 92.31 164 SER A CA 1
ATOM 1326 C C . SER A 1 164 ? 5.816 -13.938 -19.75 1 92.31 164 SER A C 1
ATOM 1328 O O . SER A 1 164 ? 5.105 -14.562 -20.547 1 92.31 164 SER A O 1
ATOM 1330 N N . ASN A 1 165 ? 7.039 -13.602 -19.984 1 91.62 165 ASN A N 1
ATOM 1331 C CA . ASN A 1 165 ? 7.703 -14.117 -21.172 1 91.62 165 ASN A CA 1
ATOM 1332 C C . ASN A 1 165 ? 8.094 -15.586 -21.016 1 91.62 165 ASN A C 1
ATOM 1334 O O . ASN A 1 165 ? 8.555 -15.984 -19.938 1 91.62 165 ASN A O 1
ATOM 1338 N N . ILE A 1 166 ? 8.039 -16.141 -22.234 1 88.75 166 ILE A N 1
ATOM 1339 C CA . ILE A 1 166 ? 8.352 -17.562 -22.25 1 88.75 166 ILE A CA 1
ATOM 1340 C C . ILE A 1 166 ? 9.859 -17.766 -22.109 1 88.75 166 ILE A C 1
ATOM 1342 O O . ILE A 1 166 ? 10.641 -16.984 -22.656 1 88.75 166 ILE A O 1
ATOM 1346 N N . ASN A 1 167 ? 10.422 -18.469 -21.219 1 86.56 167 ASN A N 1
ATOM 1347 C CA . ASN A 1 167 ? 11.805 -18.922 -21.094 1 86.56 167 ASN A CA 1
ATOM 1348 C C . ASN A 1 167 ? 12.625 -17.984 -20.219 1 86.56 167 ASN A C 1
ATOM 1350 O O . ASN A 1 167 ? 13.836 -18.172 -20.062 1 86.56 167 ASN A O 1
ATOM 1354 N N . ASP A 1 168 ? 11.984 -16.812 -19.859 1 89.56 168 ASP A N 1
ATOM 1355 C CA . ASP A 1 168 ? 12.695 -15.969 -18.906 1 89.56 168 ASP A CA 1
ATOM 1356 C C . ASP A 1 168 ? 12.938 -16.688 -17.594 1 89.56 168 ASP A C 1
ATOM 1358 O O . ASP A 1 168 ? 12.07 -17.438 -17.125 1 89.56 168 ASP A O 1
ATOM 1362 N N . GLU A 1 169 ? 14.023 -16.438 -17.109 1 90.06 169 GLU A N 1
ATOM 1363 C CA . GLU A 1 169 ? 14.312 -17 -15.797 1 90.06 169 GLU A CA 1
ATOM 1364 C C . GLU A 1 169 ? 13.672 -16.172 -14.688 1 90.06 169 GLU A C 1
ATOM 1366 O O . GLU A 1 169 ? 13.477 -14.969 -14.844 1 90.06 169 GLU A O 1
ATOM 1371 N N . ASP A 1 170 ? 13.367 -16.875 -13.695 1 91.06 170 ASP A N 1
ATOM 1372 C CA . ASP A 1 170 ? 12.891 -16.172 -12.5 1 91.06 170 ASP A CA 1
ATOM 1373 C C . ASP A 1 170 ? 14.016 -15.383 -11.844 1 91.06 170 ASP A C 1
ATOM 1375 O O . ASP A 1 170 ? 15.18 -15.797 -11.875 1 91.06 170 ASP A O 1
ATOM 1379 N N . LEU A 1 171 ? 13.656 -14.25 -11.305 1 92.81 171 LEU A N 1
ATOM 1380 C CA . LEU A 1 171 ? 14.633 -13.414 -10.617 1 92.81 171 LEU A CA 1
ATOM 1381 C C . LEU A 1 171 ? 14.367 -13.383 -9.117 1 92.81 171 LEU A C 1
ATOM 1383 O O . LEU A 1 171 ? 13.273 -13.023 -8.68 1 92.81 171 LEU A O 1
ATOM 1387 N N . PRO A 1 172 ? 15.336 -13.758 -8.328 1 93.12 172 PRO A N 1
ATOM 1388 C CA . PRO A 1 172 ? 15.156 -13.656 -6.875 1 93.12 172 PRO A CA 1
ATOM 1389 C C . PRO A 1 172 ? 15.375 -12.242 -6.348 1 93.12 172 PRO A C 1
ATOM 1391 O O . PRO A 1 172 ? 16.391 -11.617 -6.645 1 93.12 172 PRO A O 1
ATOM 1394 N N . LEU A 1 173 ? 14.438 -11.68 -5.707 1 93.88 173 LEU A N 1
ATOM 1395 C CA . LEU A 1 173 ? 14.562 -10.406 -5.016 1 93.88 173 LEU A CA 1
ATOM 1396 C C . LEU A 1 173 ? 14.617 -10.609 -3.506 1 93.88 173 LEU A C 1
ATOM 1398 O O . LEU A 1 173 ? 13.703 -11.188 -2.918 1 93.88 173 LEU A O 1
ATOM 1402 N N . HIS A 1 174 ? 15.664 -10.109 -2.934 1 93.44 174 HIS A N 1
ATOM 1403 C CA . HIS A 1 174 ? 15.898 -10.305 -1.507 1 93.44 174 HIS A CA 1
ATOM 1404 C C . HIS A 1 174 ? 15.562 -9.039 -0.721 1 93.44 174 HIS A C 1
ATOM 1406 O O . HIS A 1 174 ? 15.883 -7.93 -1.156 1 93.44 174 HIS A O 1
ATOM 1412 N N . LEU A 1 175 ? 14.898 -9.25 0.303 1 92.81 175 LEU A N 1
ATOM 1413 C CA . LEU A 1 175 ? 14.555 -8.148 1.194 1 92.81 175 LEU A CA 1
ATOM 1414 C C . LEU A 1 175 ? 15.492 -8.102 2.396 1 92.81 175 LEU A C 1
ATOM 1416 O O . LEU A 1 175 ? 15.547 -9.055 3.18 1 92.81 175 LEU A O 1
ATOM 1420 N N . ASN A 1 176 ? 16.188 -7.016 2.496 1 91.12 176 ASN A N 1
ATOM 1421 C CA . ASN A 1 176 ? 17.094 -6.785 3.621 1 91.12 176 ASN A CA 1
ATOM 1422 C C . ASN A 1 176 ? 16.578 -5.684 4.543 1 91.12 176 ASN A C 1
ATOM 1424 O O . ASN A 1 176 ? 16.516 -4.516 4.152 1 91.12 176 ASN A O 1
ATOM 1428 N N . ARG A 1 177 ? 16.344 -6.047 5.742 1 89.94 177 ARG A N 1
ATOM 1429 C CA . ARG A 1 177 ? 15.773 -5.125 6.715 1 89.94 177 ARG A CA 1
ATOM 1430 C C . ARG A 1 177 ? 16.703 -3.947 6.98 1 89.94 177 ARG A C 1
ATOM 1432 O O . ARG A 1 177 ? 16.25 -2.812 7.141 1 89.94 177 ARG A O 1
ATOM 1439 N N . ASN A 1 178 ? 17.953 -4.207 7.043 1 91.19 178 ASN A N 1
ATOM 1440 C CA . ASN A 1 178 ? 18.922 -3.156 7.34 1 91.19 178 ASN A CA 1
ATOM 1441 C C . ASN A 1 178 ? 18.953 -2.1 6.238 1 91.19 178 ASN A C 1
ATOM 1443 O O . ASN A 1 178 ? 19.141 -0.915 6.512 1 91.19 178 ASN A O 1
ATOM 1447 N N . GLU A 1 179 ? 18.766 -2.572 5.039 1 95.19 179 GLU A N 1
ATOM 1448 C CA . GLU A 1 179 ? 18.719 -1.627 3.926 1 95.19 179 GLU A CA 1
ATOM 1449 C C . GLU A 1 179 ? 17.469 -0.751 4.008 1 95.19 179 GLU A C 1
ATOM 1451 O O . GLU A 1 179 ? 17.531 0.448 3.727 1 95.19 179 GLU A O 1
ATOM 1456 N N . LEU A 1 180 ? 16.375 -1.345 4.422 1 95 180 LEU A N 1
ATOM 1457 C CA . LEU A 1 180 ? 15.141 -0.598 4.609 1 95 180 LEU A CA 1
ATOM 1458 C C . LEU A 1 180 ? 15.297 0.446 5.711 1 95 180 LEU A C 1
ATOM 1460 O O . LEU A 1 180 ? 14.828 1.577 5.57 1 95 180 LEU A O 1
ATOM 1464 N N . LEU A 1 181 ? 15.969 0.085 6.742 1 94.75 181 LEU A N 1
ATOM 1465 C CA . LEU A 1 181 ? 16.141 0.987 7.875 1 94.75 181 LEU A CA 1
ATOM 1466 C C . LEU A 1 181 ? 17.078 2.133 7.512 1 94.75 181 LEU A C 1
ATOM 1468 O O . LEU A 1 181 ? 16.891 3.264 7.965 1 94.75 181 LEU A O 1
ATOM 1472 N N . GLU A 1 182 ? 18.062 1.807 6.715 1 96.31 182 GLU A N 1
ATOM 1473 C CA . GLU A 1 182 ? 18.938 2.871 6.223 1 96.31 182 GLU A CA 1
ATOM 1474 C C . GLU A 1 182 ? 18.156 3.865 5.363 1 96.31 182 GLU A C 1
ATOM 1476 O O . GLU A 1 182 ? 18.359 5.078 5.48 1 96.31 182 GLU A O 1
ATOM 1481 N N . PHE A 1 183 ? 17.359 3.342 4.539 1 97.81 183 PHE A N 1
ATOM 1482 C CA . PHE A 1 183 ? 16.516 4.18 3.707 1 97.81 183 PHE A CA 1
ATOM 1483 C C . PHE A 1 183 ? 15.602 5.051 4.57 1 97.81 183 PHE A C 1
ATOM 1485 O O . PHE A 1 183 ? 15.484 6.254 4.336 1 97.81 183 PHE A O 1
ATOM 1492 N N . LEU A 1 184 ? 15 4.461 5.562 1 97.69 184 LEU A N 1
ATOM 1493 C CA . LEU A 1 184 ? 14.109 5.148 6.488 1 97.69 184 LEU A CA 1
ATOM 1494 C C . LEU A 1 184 ? 14.836 6.285 7.199 1 97.69 184 LEU A C 1
ATOM 1496 O O . LEU A 1 184 ? 14.359 7.422 7.207 1 97.69 184 LEU A O 1
ATOM 1500 N N . THR A 1 185 ? 15.953 6.008 7.75 1 97.5 185 THR A N 1
ATOM 1501 C CA . THR A 1 185 ? 16.688 6.984 8.547 1 97.5 185 THR A CA 1
ATOM 1502 C C . THR A 1 185 ? 17.141 8.156 7.684 1 97.5 185 THR A C 1
ATOM 1504 O O . THR A 1 185 ? 17.047 9.312 8.094 1 97.5 185 THR A O 1
ATOM 1507 N N . THR A 1 186 ? 17.578 7.828 6.512 1 97.75 186 THR A N 1
ATOM 1508 C CA . THR A 1 186 ? 18.031 8.859 5.594 1 97.75 186 THR A CA 1
ATOM 1509 C C . THR A 1 186 ? 16.906 9.805 5.223 1 97.75 186 THR A C 1
ATOM 1511 O O . THR A 1 186 ? 17.078 11.023 5.188 1 97.75 186 THR A O 1
ATOM 1514 N N . ARG A 1 187 ? 15.781 9.25 4.918 1 98.06 187 ARG A N 1
ATOM 1515 C CA . ARG A 1 187 ? 14.633 10.07 4.551 1 98.06 187 ARG A CA 1
ATOM 1516 C C . ARG A 1 187 ? 14.117 10.859 5.75 1 98.06 187 ARG A C 1
ATOM 1518 O O . ARG A 1 187 ? 13.844 12.055 5.637 1 98.06 187 ARG A O 1
ATOM 1525 N N . TYR A 1 188 ? 14.023 10.219 6.871 1 97.94 188 TYR A N 1
ATOM 1526 C CA . TYR A 1 188 ? 13.508 10.867 8.07 1 97.94 188 TYR A CA 1
ATOM 1527 C C . TYR A 1 188 ? 14.414 12 8.516 1 97.94 188 TYR A C 1
ATOM 1529 O O . TYR A 1 188 ? 13.938 13.055 8.953 1 97.94 188 TYR A O 1
ATOM 1537 N N . ASP A 1 189 ? 15.656 11.805 8.391 1 97.88 189 ASP A N 1
ATOM 1538 C CA . ASP A 1 189 ? 16.625 12.812 8.812 1 97.88 189 ASP A CA 1
ATOM 1539 C C . ASP A 1 189 ? 16.562 14.047 7.918 1 97.88 189 ASP A C 1
ATOM 1541 O O . ASP A 1 189 ? 17.016 15.125 8.312 1 97.88 189 ASP A O 1
ATOM 1545 N N . TYR A 1 190 ? 16.016 13.883 6.777 1 98.31 190 TYR A N 1
ATOM 1546 C CA . TYR A 1 190 ? 15.891 15.008 5.863 1 98.31 190 TYR A CA 1
ATOM 1547 C C . TYR A 1 190 ? 14.984 16.094 6.445 1 98.31 190 TYR A C 1
ATOM 1549 O O . TYR A 1 190 ? 15.023 17.25 6.02 1 98.31 190 TYR A O 1
ATOM 1557 N N . LEU A 1 191 ? 14.227 15.781 7.469 1 98.25 191 LEU A N 1
ATOM 1558 C CA . LEU A 1 191 ? 13.406 16.75 8.172 1 98.25 191 LEU A CA 1
ATOM 1559 C C . LEU A 1 191 ? 14.266 17.891 8.727 1 98.25 191 LEU A C 1
ATOM 1561 O O . LEU A 1 191 ? 13.812 19.031 8.797 1 98.25 191 LEU A O 1
ATOM 1565 N N . ASP A 1 192 ? 15.469 17.531 9.078 1 98.12 192 ASP A N 1
ATOM 1566 C CA . ASP A 1 192 ? 16.375 18.547 9.609 1 98.12 192 ASP A CA 1
ATOM 1567 C C . ASP A 1 192 ? 16.734 19.562 8.539 1 98.12 192 ASP A C 1
ATOM 1569 O O . ASP A 1 192 ? 16.859 20.766 8.828 1 98.12 192 ASP A O 1
ATOM 1573 N N . VAL A 1 193 ? 16.938 19.062 7.395 1 98.25 193 VAL A N 1
ATOM 1574 C CA . VAL A 1 193 ? 17.25 19.953 6.277 1 98.25 193 VAL A CA 1
ATOM 1575 C C . VAL A 1 193 ? 16.078 20.875 6.004 1 98.25 193 VAL A C 1
ATOM 1577 O O . VAL A 1 193 ? 16.25 22.078 5.777 1 98.25 193 VAL A O 1
ATOM 1580 N N . ILE A 1 194 ? 14.898 20.391 6.031 1 98.62 194 ILE A N 1
ATOM 1581 C CA . ILE A 1 194 ? 13.688 21.172 5.789 1 98.62 194 ILE A CA 1
ATOM 1582 C C . ILE A 1 194 ? 13.492 22.172 6.922 1 98.62 194 ILE A C 1
ATOM 1584 O O . ILE A 1 194 ? 13.125 23.328 6.676 1 98.62 194 ILE A O 1
ATOM 1588 N N . ALA A 1 195 ? 13.766 21.734 8.133 1 98.44 195 ALA A N 1
ATOM 1589 C CA . ALA A 1 195 ? 13.656 22.625 9.289 1 98.44 195 ALA A CA 1
ATOM 1590 C C . ALA A 1 195 ? 14.602 23.812 9.148 1 98.44 195 ALA A C 1
ATOM 1592 O O . ALA A 1 195 ? 14.203 24.953 9.414 1 98.44 195 ALA A O 1
ATOM 1593 N N . ASP A 1 196 ? 15.781 23.531 8.742 1 98.25 196 ASP A N 1
ATOM 1594 C CA . ASP A 1 196 ? 16.75 24.609 8.539 1 98.25 196 ASP A CA 1
ATOM 1595 C C . ASP A 1 196 ? 16.266 25.594 7.484 1 98.25 196 ASP A C 1
ATOM 1597 O O . ASP A 1 196 ? 16.453 26.812 7.629 1 98.25 196 ASP A O 1
ATOM 1601 N N . LYS A 1 197 ? 15.703 25.109 6.5 1 98.25 197 LYS A N 1
ATOM 1602 C CA . LYS A 1 197 ? 15.18 25.969 5.445 1 98.25 197 LYS A CA 1
ATOM 1603 C C . LYS A 1 197 ? 14.055 26.844 5.965 1 98.25 197 LYS A C 1
ATOM 1605 O O . LYS A 1 197 ? 13.969 28.031 5.621 1 98.25 197 LYS A O 1
ATOM 1610 N N . ILE A 1 198 ? 13.148 26.312 6.742 1 98.12 198 ILE A N 1
ATOM 1611 C CA . ILE A 1 198 ? 12.047 27.062 7.316 1 98.12 198 ILE A CA 1
ATOM 1612 C C . ILE A 1 198 ? 12.594 28.203 8.172 1 98.12 198 ILE A C 1
ATOM 1614 O O . ILE A 1 198 ? 12.109 29.344 8.086 1 98.12 198 ILE A O 1
ATOM 1618 N N . GLU A 1 199 ? 13.602 27.922 8.945 1 97.44 199 GLU A N 1
ATOM 1619 C CA . GLU A 1 199 ? 14.227 28.938 9.781 1 97.44 199 GLU A CA 1
ATOM 1620 C C . GLU A 1 199 ? 14.844 30.047 8.93 1 97.44 199 GLU A C 1
ATOM 1622 O O . GLU A 1 199 ? 14.703 31.234 9.25 1 97.44 199 GLU A O 1
ATOM 1627 N N . SER A 1 200 ? 15.5 29.625 7.902 1 97.5 200 SER A N 1
ATOM 1628 C CA . SER A 1 200 ? 16.094 30.609 7 1 97.5 200 SER A CA 1
ATOM 1629 C C . SER A 1 200 ? 15.031 31.469 6.336 1 97.5 200 SER A C 1
ATOM 1631 O O . SER A 1 200 ? 15.219 32.688 6.172 1 97.5 200 SER A O 1
ATOM 1633 N N . LEU A 1 201 ? 13.969 30.859 5.918 1 96.69 201 LEU A N 1
ATOM 1634 C CA . LEU A 1 201 ? 12.867 31.594 5.297 1 96.69 201 LEU A CA 1
ATOM 1635 C C . LEU A 1 201 ? 12.266 32.594 6.27 1 96.69 201 LEU A C 1
ATOM 1637 O O . LEU A 1 201 ? 11.914 33.719 5.875 1 96.69 201 LEU A O 1
ATOM 1641 N N . PHE A 1 202 ? 12.18 32.25 7.48 1 95.94 202 PHE A N 1
ATOM 1642 C CA . PHE A 1 202 ? 11.641 33.156 8.5 1 95.94 202 PHE A CA 1
ATOM 1643 C C . PHE A 1 202 ? 12.555 34.344 8.703 1 95.94 202 PHE A C 1
ATOM 1645 O O . PHE A 1 202 ? 12.086 35.5 8.773 1 95.94 202 PHE A O 1
ATOM 1652 N N . ILE A 1 203 ? 13.836 34.062 8.812 1 95.88 203 ILE A N 1
ATOM 1653 C CA . ILE A 1 203 ? 14.812 35.125 9 1 95.88 203 ILE A CA 1
ATOM 1654 C C . ILE A 1 203 ? 14.742 36.094 7.82 1 95.88 203 ILE A C 1
ATOM 1656 O O . ILE A 1 203 ? 14.773 37.312 8.016 1 95.88 203 ILE A O 1
ATOM 1660 N N . GLU A 1 204 ? 14.656 35.562 6.66 1 95.81 204 GLU A N 1
ATOM 1661 C CA . GLU A 1 204 ? 14.531 36.406 5.473 1 95.81 204 GLU A CA 1
ATOM 1662 C C . GLU A 1 204 ? 13.25 37.219 5.508 1 95.81 204 GLU A C 1
ATOM 1664 O O . GLU A 1 204 ? 13.242 38.406 5.141 1 95.81 204 GLU A O 1
ATOM 1669 N N . TYR A 1 205 ? 12.18 36.625 5.906 1 94.81 205 TYR A N 1
ATOM 1670 C CA . TYR A 1 205 ? 10.891 37.281 6.043 1 94.81 205 TYR A CA 1
ATOM 1671 C C . TYR A 1 205 ? 10.969 38.438 7.035 1 94.81 205 TYR A C 1
ATOM 1673 O O . TYR A 1 205 ? 10.5 39.531 6.75 1 94.81 205 TYR A O 1
ATOM 1681 N N . GLN A 1 206 ? 11.578 38.188 8.141 1 94.44 206 GLN A N 1
ATOM 1682 C CA . GLN A 1 206 ? 11.75 39.219 9.164 1 94.44 206 GLN A CA 1
ATOM 1683 C C . GLN A 1 206 ? 12.57 40.406 8.633 1 94.44 206 GLN A C 1
ATOM 1685 O O . GLN A 1 206 ? 12.195 41.562 8.828 1 94.44 206 GLN A O 1
ATOM 1690 N N . LYS A 1 207 ? 13.664 40.062 8.008 1 95.06 207 LYS A N 1
ATOM 1691 C CA . LYS A 1 207 ? 14.555 41.094 7.48 1 95.06 207 LYS A CA 1
ATOM 1692 C C . LYS A 1 207 ? 13.828 41.969 6.469 1 95.06 207 LYS A C 1
ATOM 1694 O O . LYS A 1 207 ? 13.961 43.188 6.496 1 95.06 207 LYS A O 1
ATOM 1699 N N . ASN A 1 208 ? 13.125 41.375 5.621 1 95.62 208 ASN A N 1
ATOM 1700 C CA . ASN A 1 208 ? 12.406 42.094 4.586 1 95.62 208 ASN A CA 1
ATOM 1701 C C . ASN A 1 208 ? 11.375 43.062 5.191 1 95.62 208 ASN A C 1
ATOM 1703 O O . ASN A 1 208 ? 11.25 44.219 4.762 1 95.62 208 ASN A O 1
ATOM 1707 N N . LEU A 1 209 ? 10.617 42.594 6.152 1 95.19 209 LEU A N 1
ATOM 1708 C CA . LEU A 1 209 ? 9.547 43.406 6.734 1 95.19 209 LEU A CA 1
ATOM 1709 C C . LEU A 1 209 ? 10.117 44.469 7.676 1 95.19 209 LEU A C 1
ATOM 1711 O O . LEU A 1 209 ? 9.57 45.562 7.797 1 95.19 209 LEU A O 1
ATOM 1715 N N . SER A 1 210 ? 11.234 44.094 8.312 1 95.75 210 SER A N 1
ATOM 1716 C CA . SER A 1 210 ? 11.859 45.062 9.227 1 95.75 210 SER A CA 1
ATOM 1717 C C . SER A 1 210 ? 12.383 46.281 8.477 1 95.75 210 SER A C 1
ATOM 1719 O O . SER A 1 210 ? 12.5 47.375 9.055 1 95.75 210 SER A O 1
ATOM 1721 N N . LYS A 1 211 ? 12.672 46.156 7.227 1 95.62 211 LYS A N 1
ATOM 1722 C CA . LYS A 1 211 ? 13.18 47.25 6.402 1 95.62 211 LYS A CA 1
ATOM 1723 C C . LYS A 1 211 ? 12.047 48.188 5.973 1 95.62 211 LYS A C 1
ATOM 1725 O O . LYS A 1 211 ? 12.297 49.312 5.559 1 95.62 211 LYS A O 1
ATOM 1730 N N . GLN A 1 212 ? 10.883 47.656 6.012 1 96.38 212 GLN A N 1
ATOM 1731 C CA . GLN A 1 212 ? 9.734 48.5 5.688 1 96.38 212 GLN A CA 1
ATOM 1732 C C . GLN A 1 212 ? 9.297 49.312 6.895 1 96.38 212 GLN A C 1
ATOM 1734 O O . GLN A 1 212 ? 8.672 48.812 7.816 1 96.38 212 GLN A O 1
ATOM 1739 N N . LEU A 1 213 ? 9.453 50.531 6.867 1 96.69 213 LEU A N 1
ATOM 1740 C CA . LEU A 1 213 ? 9.234 51.406 8.016 1 96.69 213 LEU A CA 1
ATOM 1741 C C . LEU A 1 213 ? 7.742 51.562 8.305 1 96.69 213 LEU A C 1
ATOM 1743 O O . LEU A 1 213 ? 6.941 51.719 7.379 1 96.69 213 LEU A O 1
ATOM 1747 N N . ILE A 1 214 ? 7.422 51.469 9.508 1 97.56 214 ILE A N 1
ATOM 1748 C CA . ILE A 1 214 ? 6.062 51.719 9.953 1 97.56 214 ILE A CA 1
ATOM 1749 C C . ILE A 1 214 ? 5.879 53.25 10.148 1 97.56 214 ILE A C 1
ATOM 1751 O O . ILE A 1 214 ? 6.711 53.906 10.789 1 97.56 214 ILE A O 1
ATOM 1755 N N . GLU A 1 215 ? 4.793 53.75 9.57 1 97.19 215 GLU A N 1
ATOM 1756 C CA . GLU A 1 215 ? 4.496 55.156 9.656 1 97.19 215 GLU A CA 1
ATOM 1757 C C . GLU A 1 215 ? 4.328 55.594 11.109 1 97.19 215 GLU A C 1
ATOM 1759 O O . GLU A 1 215 ? 3.736 54.875 11.914 1 97.19 215 GLU A O 1
ATOM 1764 N N . SER A 1 216 ? 4.887 56.781 11.438 1 96.56 216 SER A N 1
ATOM 1765 C CA . SER A 1 216 ? 4.7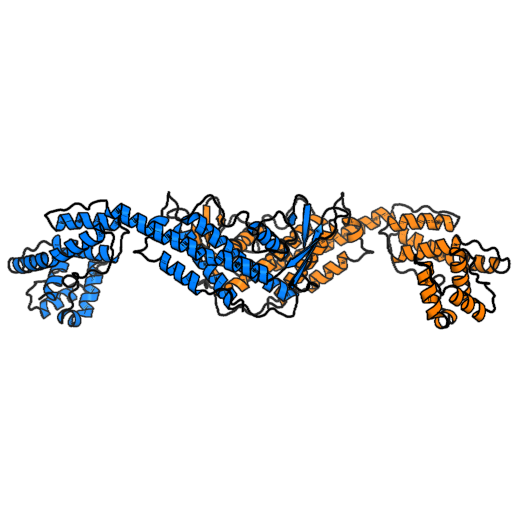15 57.375 12.758 1 96.56 216 SER A CA 1
ATOM 1766 C C . SER A 1 216 ? 3.693 58.5 12.734 1 96.56 216 SER A C 1
ATOM 1768 O O . SER A 1 216 ? 3.711 59.344 11.828 1 96.56 216 SER A O 1
ATOM 1770 N N . LYS A 1 217 ? 2.811 58.375 13.578 1 97.31 217 LYS A N 1
ATOM 1771 C CA . LYS A 1 217 ? 1.815 59.438 13.773 1 97.31 217 LYS A CA 1
ATOM 1772 C C . LYS A 1 217 ? 1.956 60.062 15.148 1 97.31 217 LYS A C 1
ATOM 1774 O O . LYS A 1 217 ? 2.328 59.406 16.109 1 97.31 217 LYS A O 1
ATOM 1779 N N . PHE A 1 218 ? 1.578 61.375 15.219 1 94.88 218 PHE A N 1
ATOM 1780 C CA . PHE A 1 218 ? 1.648 62.094 16.484 1 94.88 218 PHE A CA 1
ATOM 1781 C C . PHE A 1 218 ? 0.478 61.719 17.391 1 94.88 218 PHE A C 1
ATOM 1783 O O . PHE A 1 218 ? 0.642 61.562 18.594 1 94.88 218 PHE A O 1
ATOM 1790 N N . ASP A 1 219 ? -0.589 61.594 16.734 1 96.62 219 ASP A N 1
ATOM 1791 C CA . ASP A 1 219 ? -1.787 61.219 17.469 1 96.62 219 ASP A CA 1
ATOM 1792 C C . ASP A 1 219 ? -1.771 59.719 17.812 1 96.62 219 ASP A C 1
ATOM 1794 O O . ASP A 1 219 ? -1.687 58.875 16.922 1 96.62 219 ASP A O 1
ATOM 1798 N N . PRO A 1 220 ? -1.903 59.406 19.062 1 97.31 220 PRO A N 1
ATOM 1799 C CA . PRO A 1 220 ? -1.822 58 19.469 1 97.31 220 PRO A CA 1
ATOM 1800 C C . PRO A 1 220 ? -2.898 57.125 18.812 1 97.31 220 PRO A C 1
ATOM 1802 O O . PRO A 1 220 ? -2.637 55.969 18.438 1 97.31 220 PRO A O 1
ATOM 1805 N N . LEU A 1 221 ? -4.051 57.594 18.734 1 97.5 221 LEU A N 1
ATOM 1806 C CA . LEU A 1 221 ? -5.129 56.844 18.125 1 97.5 221 LEU A CA 1
ATOM 1807 C C . LEU A 1 221 ? -4.828 56.562 16.656 1 97.5 221 LEU A C 1
ATOM 1809 O O . LEU A 1 221 ? -5.055 55.469 16.156 1 97.5 221 LEU A O 1
ATOM 1813 N N . GLU A 1 222 ? -4.383 57.562 15.969 1 97.69 222 GLU A N 1
ATOM 1814 C CA . GLU A 1 222 ? -3.988 57.375 14.57 1 97.69 222 GLU A CA 1
ATOM 1815 C C . GLU A 1 222 ? -2.859 56.375 14.453 1 97.69 222 GLU A C 1
ATOM 1817 O O . GLU A 1 222 ? -2.852 55.531 13.531 1 97.69 222 GLU A O 1
ATOM 1822 N N . GLN A 1 223 ? -1.922 56.469 15.359 1 98.06 223 GLN A N 1
ATOM 1823 C CA . GLN A 1 223 ? -0.821 55.5 15.367 1 98.06 223 GLN A CA 1
ATOM 1824 C C . GLN A 1 223 ? -1.33 54.094 15.578 1 98.06 223 GLN A C 1
ATOM 1826 O O . GLN A 1 223 ? -0.825 53.156 14.969 1 98.06 223 GLN A O 1
ATOM 1831 N N . LEU A 1 224 ? -2.268 53.969 16.438 1 98.56 224 LEU A N 1
ATOM 1832 C CA . LEU A 1 224 ? -2.83 52.656 16.734 1 98.56 224 LEU A CA 1
ATOM 1833 C C . LEU A 1 224 ? -3.5 52.062 15.492 1 98.56 224 LEU A C 1
ATOM 1835 O O . LEU A 1 224 ? -3.418 50.844 15.258 1 98.56 224 LEU A O 1
ATOM 1839 N N . TYR A 1 225 ? -4.156 52.812 14.734 1 98.12 225 TYR A N 1
ATOM 1840 C CA . TYR A 1 225 ? -4.754 52.344 13.492 1 98.12 225 TYR A CA 1
ATOM 1841 C C . TYR A 1 225 ? -3.682 51.875 12.516 1 98.12 225 TYR A C 1
ATOM 1843 O O . TYR A 1 225 ? -3.863 50.875 11.812 1 98.12 225 TYR A O 1
ATOM 1851 N N . VAL A 1 226 ? -2.629 52.625 12.438 1 97.94 226 VAL A N 1
ATOM 1852 C CA . VAL A 1 226 ? -1.499 52.219 11.609 1 97.94 226 VAL A CA 1
ATOM 1853 C C . VAL A 1 226 ? -0.958 50.875 12.094 1 97.94 226 VAL A C 1
ATOM 1855 O O . VAL A 1 226 ? -0.699 49.969 11.289 1 97.94 226 VAL A O 1
ATOM 1858 N N . LEU A 1 227 ? -0.8 50.75 13.406 1 98.12 227 LEU A N 1
ATOM 1859 C CA . LEU A 1 227 ? -0.232 49.531 13.992 1 98.12 227 LEU A CA 1
ATOM 1860 C C . LEU A 1 227 ? -1.158 48.344 13.781 1 98.12 227 LEU A C 1
ATOM 1862 O O . LEU A 1 227 ? -0.693 47.219 13.609 1 98.12 227 LEU A O 1
ATOM 1866 N N . LYS A 1 228 ? -2.422 48.5 13.844 1 97.81 228 LYS A N 1
ATOM 1867 C CA . LYS A 1 228 ? -3.379 47.438 13.586 1 97.81 228 LYS A CA 1
ATOM 1868 C C . LYS A 1 228 ? -3.195 46.875 12.18 1 97.81 228 LYS A C 1
ATOM 1870 O O . LYS A 1 228 ? -3.141 45.656 12.008 1 97.81 228 LYS A O 1
ATOM 1875 N N . ALA A 1 229 ? -3.094 47.75 11.242 1 97.12 229 ALA A N 1
ATOM 1876 C CA . ALA A 1 229 ? -2.889 47.312 9.859 1 97.12 229 ALA A CA 1
ATOM 1877 C C . ALA A 1 229 ? -1.55 46.594 9.703 1 97.12 229 ALA A C 1
ATOM 1879 O O . ALA A 1 229 ? -1.46 45.594 9.008 1 97.12 229 ALA A O 1
ATOM 1880 N N . GLU A 1 230 ? -0.548 47.156 10.328 1 96.88 230 GLU A N 1
ATOM 1881 C CA . GLU A 1 230 ? 0.788 46.594 10.227 1 96.88 230 GLU A CA 1
ATOM 1882 C C . GLU A 1 230 ? 0.858 45.25 10.922 1 96.88 230 GLU A C 1
ATOM 1884 O O . GLU A 1 230 ? 1.593 44.344 10.484 1 96.88 230 GLU A O 1
ATOM 1889 N N . SER A 1 231 ? 0.178 45.125 12.039 1 96.06 231 SER A N 1
ATOM 1890 C CA . SER A 1 231 ? 0.159 43.875 12.75 1 96.06 231 SER A CA 1
ATOM 1891 C C . SER A 1 231 ? -0.406 42.75 11.875 1 96.06 231 SER A C 1
ATOM 1893 O O . SER A 1 231 ? 0.121 41.625 11.867 1 96.06 231 SER A O 1
ATOM 1895 N N . VAL A 1 232 ? -1.461 43.031 11.18 1 94.19 232 VAL A N 1
ATOM 1896 C CA . VAL A 1 232 ? -2.076 42.031 10.281 1 94.19 232 VAL A CA 1
ATOM 1897 C C . VAL A 1 232 ? -1.078 41.625 9.203 1 94.19 232 VAL A C 1
ATOM 1899 O O . VAL A 1 232 ? -0.967 40.469 8.867 1 94.19 232 VAL A O 1
ATOM 1902 N N . LYS A 1 233 ? -0.313 42.562 8.711 1 92.38 233 LYS A N 1
ATOM 1903 C CA . LYS A 1 233 ? 0.674 42.312 7.664 1 92.38 233 LYS A CA 1
ATOM 1904 C C . LYS A 1 233 ? 1.869 41.531 8.203 1 92.38 233 LYS A C 1
ATOM 1906 O O . LYS A 1 233 ? 2.533 40.812 7.461 1 92.38 233 LYS A O 1
ATOM 1911 N N . ARG A 1 234 ? 2.092 41.844 9.469 1 94.81 234 ARG A N 1
ATOM 1912 C CA . ARG A 1 234 ? 3.295 41.312 10.094 1 94.81 234 ARG A CA 1
ATOM 1913 C C . ARG A 1 234 ? 2.961 40.125 10.969 1 94.81 234 ARG A C 1
ATOM 1915 O O . ARG A 1 234 ? 3.252 40.125 12.172 1 94.81 234 ARG A O 1
ATOM 1922 N N . LEU A 1 235 ? 2.369 39.062 10.352 1 92.25 235 LEU A N 1
ATOM 1923 C CA . LEU A 1 235 ? 2.143 37.719 10.875 1 92.25 235 LEU A CA 1
ATOM 1924 C C . LEU A 1 235 ? 0.843 37.656 11.672 1 92.25 235 LEU A C 1
ATOM 1926 O O . LEU A 1 235 ? 0.476 36.625 12.195 1 92.25 235 LEU A O 1
ATOM 1930 N N . ASP A 1 236 ? 0.141 38.875 11.938 1 92.31 236 ASP A N 1
ATOM 1931 C CA . ASP A 1 236 ? -1.215 38.875 12.477 1 92.31 236 ASP A CA 1
ATOM 1932 C C . ASP A 1 236 ? -1.279 38.156 13.82 1 92.31 236 ASP A C 1
ATOM 1934 O O . ASP A 1 236 ? -2.133 37.312 14.031 1 92.31 236 ASP A O 1
ATOM 1938 N N . ASN A 1 237 ? -0.297 38.406 14.672 1 92.19 237 ASN A N 1
ATOM 1939 C CA . ASN A 1 237 ? -0.21 37.781 15.977 1 92.19 237 ASN A CA 1
ATOM 1940 C C . ASN A 1 237 ? -1.413 38.125 16.844 1 92.19 237 ASN A C 1
ATOM 1942 O O . ASN A 1 237 ? -1.692 39.281 17.094 1 92.19 237 ASN A O 1
ATOM 1946 N N . ASP A 1 238 ? -2.088 37.156 17.406 1 90.88 238 ASP A N 1
ATOM 1947 C CA . ASP A 1 238 ? -3.334 37.312 18.141 1 90.88 238 ASP A CA 1
ATOM 1948 C C . ASP A 1 238 ? -3.113 38.156 19.406 1 90.88 238 ASP A C 1
ATOM 1950 O O . ASP A 1 238 ? -3.953 38.969 19.75 1 90.88 238 ASP A O 1
ATOM 1954 N N . TYR A 1 239 ? -2.053 37.875 20.047 1 90.81 239 TYR A N 1
ATOM 1955 C CA . TYR A 1 239 ? -1.737 38.594 21.281 1 90.81 239 TYR A CA 1
ATOM 1956 C C . TYR A 1 239 ? -1.569 40.094 21.016 1 90.81 239 TYR A C 1
ATOM 1958 O O . TYR A 1 239 ? -2.182 40.906 21.688 1 90.81 239 TYR A O 1
ATOM 1966 N N . TYR A 1 240 ? -0.835 40.469 20.047 1 94.06 240 TYR A N 1
ATOM 1967 C CA . TYR A 1 240 ? -0.618 41.844 19.672 1 94.06 240 TYR A CA 1
ATOM 1968 C C . TYR A 1 240 ? -1.91 42.5 19.188 1 94.06 240 TYR A C 1
ATOM 1970 O O . TYR A 1 240 ? -2.219 43.625 19.531 1 94.06 240 TYR A O 1
ATOM 1978 N N . ASN A 1 241 ? -2.619 41.781 18.406 1 94.81 241 ASN A N 1
ATOM 1979 C CA . ASN A 1 241 ? -3.895 42.312 17.922 1 94.81 241 ASN A CA 1
ATOM 1980 C C . ASN A 1 241 ? -4.852 42.625 19.062 1 94.81 241 ASN A C 1
ATOM 1982 O O . ASN A 1 241 ? -5.547 43.625 19.031 1 94.81 241 ASN A O 1
ATOM 1986 N N . GLY A 1 242 ? -4.844 41.719 20.016 1 93.38 242 GLY A N 1
ATOM 1987 C CA . GLY A 1 242 ? -5.684 41.938 21.188 1 93.38 242 GLY A CA 1
ATOM 1988 C C . GLY A 1 242 ? -5.301 43.188 21.953 1 93.38 242 GLY A C 1
ATOM 1989 O O . GLY A 1 242 ? -6.168 44 22.328 1 93.38 242 GLY A O 1
ATOM 1990 N N . GLU A 1 243 ? -4.055 43.375 22.156 1 94.56 243 GLU A N 1
ATOM 1991 C CA . GLU A 1 243 ? -3.564 44.531 22.859 1 94.56 243 GLU A CA 1
ATOM 1992 C C . GLU A 1 243 ? -3.871 45.812 22.094 1 94.56 243 GLU A C 1
ATOM 1994 O O . GLU A 1 243 ? -4.285 46.812 22.672 1 94.56 243 GLU A O 1
ATOM 1999 N N . ILE A 1 244 ? -3.664 45.75 20.828 1 96.94 244 ILE A N 1
ATOM 2000 C CA . ILE A 1 244 ? -3.912 46.906 19.984 1 96.94 244 ILE A CA 1
ATOM 2001 C C . ILE A 1 244 ? -5.402 47.25 20 1 96.94 244 ILE A C 1
ATOM 2003 O O . ILE A 1 244 ? -5.777 48.438 20.094 1 96.94 244 ILE A O 1
ATOM 2007 N N . ASP A 1 245 ? -6.219 46.312 19.938 1 96.06 245 ASP A N 1
ATOM 2008 C CA . ASP A 1 245 ? -7.66 46.531 19.953 1 96.06 245 ASP A CA 1
ATOM 2009 C C . ASP A 1 245 ? -8.094 47.156 21.266 1 96.06 245 ASP A C 1
ATOM 2011 O O . ASP A 1 245 ? -8.93 48.062 21.281 1 96.06 245 ASP A O 1
ATOM 2015 N N . ASP A 1 246 ? -7.586 46.656 22.328 1 95.62 246 ASP A N 1
ATOM 2016 C CA . ASP A 1 246 ? -7.891 47.219 23.625 1 95.62 246 ASP A CA 1
ATOM 2017 C C . ASP A 1 246 ? -7.469 48.688 23.688 1 95.62 246 ASP A C 1
ATOM 2019 O O . ASP A 1 246 ? -8.219 49.531 24.188 1 95.62 246 ASP A O 1
ATOM 2023 N N . LEU A 1 247 ? -6.328 49.031 23.203 1 97.56 247 LEU A N 1
ATOM 2024 C CA . LEU A 1 247 ? -5.816 50.375 23.188 1 97.56 247 LEU A CA 1
ATOM 2025 C C . LEU A 1 247 ? -6.695 51.281 22.328 1 97.56 247 LEU A C 1
ATOM 2027 O O . LEU A 1 247 ? -6.965 52.438 22.688 1 97.56 247 LEU A O 1
ATOM 2031 N N . ILE A 1 248 ? -7.09 50.75 21.203 1 97.44 248 ILE A N 1
ATOM 2032 C CA . ILE A 1 248 ? -7.953 51.531 20.328 1 97.44 248 ILE A CA 1
ATOM 2033 C C . ILE A 1 248 ? -9.258 51.875 21.047 1 97.44 248 ILE A C 1
ATOM 2035 O O . ILE A 1 248 ? -9.734 53 21 1 97.44 248 ILE A O 1
ATOM 2039 N N . MET A 1 249 ? -9.789 50.875 21.688 1 96.62 249 MET A N 1
ATOM 2040 C CA . MET A 1 249 ? -11.016 51.125 22.453 1 96.62 249 MET A CA 1
ATOM 2041 C C . MET A 1 249 ? -10.805 52.219 23.484 1 96.62 249 MET A C 1
ATOM 2043 O O . MET A 1 249 ? -11.664 53.094 23.641 1 96.62 249 MET A O 1
ATOM 2047 N N . ILE A 1 250 ? -9.742 52.25 24.109 1 96.94 250 ILE A N 1
ATOM 2048 C CA . ILE A 1 250 ? -9.422 53.188 25.172 1 96.94 250 ILE A CA 1
ATOM 2049 C C . ILE A 1 250 ? -9.266 54.594 24.578 1 96.94 250 ILE A C 1
ATOM 2051 O O . ILE A 1 250 ? -9.836 55.562 25.078 1 96.94 250 ILE A O 1
ATOM 2055 N N . PHE A 1 251 ? -8.617 54.75 23.516 1 97.56 251 PHE A N 1
ATOM 2056 C CA . PHE A 1 251 ? -8.289 56.062 22.953 1 97.56 251 PHE A CA 1
ATOM 2057 C C . PHE A 1 251 ? -9.445 56.594 22.141 1 97.56 251 PHE A C 1
ATOM 2059 O O . PHE A 1 251 ? -9.523 57.812 21.891 1 97.56 251 PHE A O 1
ATOM 2066 N N . GLU A 1 252 ? -10.266 55.719 21.703 1 97.12 252 GLU A N 1
ATOM 2067 C CA . GLU A 1 252 ? -11.461 56.156 20.984 1 97.12 252 GLU A CA 1
ATOM 2068 C C . GLU A 1 252 ? -12.539 56.625 21.953 1 97.12 252 GLU A C 1
ATOM 2070 O O . GLU A 1 252 ? -13.484 57.312 21.547 1 97.12 252 GLU A O 1
ATOM 2075 N N . ALA A 1 253 ? -12.406 56.25 23.188 1 96.56 253 ALA A N 1
ATOM 2076 C CA . ALA A 1 253 ? -13.438 56.562 24.172 1 96.56 253 ALA A CA 1
ATOM 2077 C C . ALA A 1 253 ? -13.547 58.062 24.406 1 96.56 253 ALA A C 1
ATOM 2079 O O . ALA A 1 253 ? -12.531 58.75 24.562 1 96.56 253 ALA A O 1
ATOM 2080 N N . GLU A 1 254 ? -14.758 58.562 24.406 1 93.56 254 GLU A N 1
ATOM 2081 C CA . GLU A 1 254 ? -15.023 59.969 24.688 1 93.56 254 GLU A CA 1
ATOM 2082 C C . GLU A 1 254 ? -15.477 60.156 26.141 1 93.56 254 GLU A C 1
ATOM 2084 O O . GLU A 1 254 ? -16.578 59.75 26.516 1 93.56 254 GLU A O 1
ATOM 2089 N N . VAL A 1 255 ? -14.648 60.844 26.844 1 93 255 VAL A N 1
ATOM 2090 C CA . VAL A 1 255 ? -14.961 61.094 28.25 1 93 255 VAL A CA 1
ATOM 2091 C C . VAL A 1 255 ? -15.648 62.438 28.391 1 93 255 VAL A C 1
ATOM 2093 O O . VAL A 1 255 ? -15.078 63.469 28.016 1 93 255 VAL A O 1
ATOM 2096 N N . THR A 1 256 ? -16.875 62.438 28.891 1 86.12 256 THR A N 1
ATOM 2097 C CA . THR A 1 256 ? -17.641 63.656 29 1 86.12 256 THR A CA 1
ATOM 2098 C C . THR A 1 256 ? -17.703 64.125 30.438 1 86.12 256 THR A C 1
ATOM 2100 O O . THR A 1 256 ? -17.969 65.312 30.703 1 86.12 256 THR A O 1
ATOM 2103 N N . ASP A 1 257 ? -17.469 63.312 31.328 1 90.69 257 ASP A N 1
ATOM 2104 C CA . ASP A 1 257 ? -17.453 63.688 32.75 1 90.69 257 ASP A CA 1
ATOM 2105 C C . ASP A 1 257 ? -16.203 64.5 33.094 1 90.69 257 ASP A C 1
ATOM 2107 O O . ASP A 1 257 ? -15.094 63.969 33.031 1 90.69 257 ASP A O 1
ATOM 2111 N N . PRO A 1 258 ? -16.391 65.688 33.531 1 92.06 258 PRO A N 1
ATOM 2112 C CA . PRO A 1 258 ? -15.242 66.562 33.781 1 92.06 258 PRO A CA 1
ATOM 2113 C C . PRO A 1 258 ? -14.344 66 34.906 1 92.06 258 PRO A C 1
ATOM 2115 O O . PRO A 1 258 ? -13.133 66.25 34.875 1 92.06 258 PRO A O 1
ATOM 2118 N N . ASP A 1 259 ? -14.883 65.25 35.844 1 91.5 259 ASP A N 1
ATOM 2119 C CA . ASP A 1 259 ? -14.109 64.75 36.969 1 91.5 259 ASP A CA 1
ATOM 2120 C C . ASP A 1 259 ? -13.242 63.562 36.5 1 91.5 259 ASP A C 1
ATOM 2122 O O . ASP A 1 259 ? -12.203 63.281 37.125 1 91.5 259 ASP A O 1
ATOM 2126 N N . LEU A 1 260 ? -13.648 62.969 35.469 1 93.81 260 LEU A N 1
ATOM 2127 C CA . LEU A 1 260 ? -12.953 61.781 35 1 93.81 260 LEU A CA 1
ATOM 2128 C C . LEU A 1 260 ? -11.914 62.125 33.938 1 93.81 260 LEU A C 1
ATOM 2130 O O . LEU A 1 260 ? -11.016 61.344 33.656 1 93.81 260 LEU A O 1
ATOM 2134 N N . MET A 1 261 ? -12.047 63.25 33.344 1 94.38 261 MET A N 1
ATOM 2135 C CA . MET A 1 261 ? -11.227 63.656 32.219 1 94.38 261 MET A CA 1
ATOM 2136 C C . MET A 1 261 ? -9.742 63.656 32.562 1 94.38 261 MET A C 1
ATOM 2138 O O . MET A 1 261 ? -8.93 63.062 31.859 1 94.38 261 MET A O 1
ATOM 2142 N N . PRO A 1 262 ? -9.438 64.312 33.688 1 94.56 262 PRO A N 1
ATOM 2143 C CA . PRO A 1 262 ? -8.016 64.312 34.031 1 94.56 262 PRO A CA 1
ATOM 2144 C C . PRO A 1 262 ? -7.465 62.906 34.312 1 94.56 262 PRO A C 1
ATOM 2146 O O . PRO A 1 262 ? -6.316 62.594 34 1 94.56 262 PRO A O 1
ATOM 2149 N N . ILE A 1 263 ? -8.242 62.094 34.938 1 94.62 263 ILE A N 1
ATOM 2150 C CA . ILE A 1 263 ? -7.828 60.719 35.25 1 94.62 263 ILE A CA 1
ATOM 2151 C C . ILE A 1 263 ? -7.637 59.938 33.969 1 94.62 263 ILE A C 1
ATOM 2153 O O . ILE A 1 263 ? -6.656 59.188 33.844 1 94.62 263 ILE A O 1
ATOM 2157 N N . ALA A 1 264 ? -8.555 60.062 33.125 1 95.69 264 ALA A N 1
ATOM 2158 C CA . ALA A 1 264 ? -8.492 59.375 31.828 1 95.69 264 ALA A CA 1
ATOM 2159 C C . ALA A 1 264 ? -7.273 59.812 31.031 1 95.69 264 ALA A C 1
ATOM 2161 O O . ALA A 1 264 ? -6.594 58.969 30.422 1 95.69 264 ALA A O 1
ATOM 2162 N N . ASP A 1 265 ? -7.062 61.094 31 1 95.12 265 ASP A N 1
ATOM 2163 C CA . ASP A 1 265 ? -5.934 61.625 30.25 1 95.12 265 ASP A CA 1
ATOM 2164 C C . ASP A 1 265 ? -4.609 61.094 30.812 1 95.12 265 ASP A C 1
ATOM 2166 O O . ASP A 1 265 ? -3.705 60.719 30.062 1 95.12 265 ASP A O 1
ATOM 2170 N N . SER A 1 266 ? -4.551 61.062 32.094 1 94.94 266 SER A N 1
ATOM 2171 C CA . SER A 1 266 ? -3.342 60.562 32.719 1 94.94 266 SER A CA 1
ATOM 2172 C C . SER A 1 266 ? -3.139 59.062 32.438 1 94.94 266 SER A C 1
ATOM 2174 O O . SER A 1 266 ? -2.008 58.625 32.219 1 94.94 266 SER A O 1
ATOM 2176 N N . TYR A 1 267 ? -4.18 58.344 32.5 1 94.81 267 TYR A N 1
ATOM 2177 C CA . TYR A 1 267 ? -4.125 56.938 32.188 1 94.81 267 TYR A CA 1
ATOM 2178 C C . TYR A 1 267 ? -3.689 56.688 30.75 1 94.81 267 TYR A C 1
ATOM 2180 O O . TYR A 1 267 ? -2.828 55.844 30.484 1 94.81 267 TYR A O 1
ATOM 2188 N N . LYS A 1 268 ? -4.285 57.406 29.828 1 96.25 268 LYS A N 1
ATOM 2189 C CA . LYS A 1 268 ? -3.92 57.281 28.422 1 96.25 268 LYS A CA 1
ATOM 2190 C C . LYS A 1 268 ? -2.445 57.625 28.203 1 96.25 268 LYS A C 1
ATOM 2192 O O . LYS A 1 268 ? -1.76 56.938 27.438 1 96.25 268 LYS A O 1
ATOM 2197 N N . ASP A 1 269 ? -1.998 58.625 28.875 1 94.81 269 ASP A N 1
ATOM 2198 C CA . ASP A 1 269 ? -0.594 59.031 28.766 1 94.81 269 ASP A CA 1
ATOM 2199 C C . ASP A 1 269 ? 0.32 57.906 29.25 1 94.81 269 ASP A C 1
ATOM 2201 O O . ASP A 1 269 ? 1.408 57.688 28.703 1 94.81 269 ASP A O 1
ATOM 2205 N N . SER A 1 270 ? -0.149 57.188 30.266 1 94.56 270 SER A N 1
ATOM 2206 C CA . SER A 1 270 ? 0.652 56.125 30.844 1 94.56 270 SER A CA 1
ATOM 2207 C C . SER A 1 270 ? 0.752 54.938 29.875 1 94.56 270 SER A C 1
ATOM 2209 O O . SER A 1 270 ? 1.622 54.062 30.031 1 94.56 270 SER A O 1
ATOM 2211 N N . LEU A 1 271 ? -0.078 54.875 28.891 1 96.69 271 LEU A N 1
ATOM 2212 C CA . LEU A 1 271 ? -0.119 53.75 27.953 1 96.69 271 LEU A CA 1
ATOM 2213 C C . LEU A 1 271 ? 0.742 54.062 26.719 1 96.69 271 LEU A C 1
ATOM 2215 O O . LEU A 1 271 ? 0.997 53.156 25.922 1 96.69 271 LEU A O 1
ATOM 2219 N N . ILE A 1 272 ? 1.221 55.25 26.547 1 96.38 272 ILE A N 1
ATOM 2220 C CA . ILE A 1 272 ? 1.961 55.688 25.375 1 96.38 272 ILE A CA 1
ATOM 2221 C C . ILE A 1 272 ? 3.217 54.844 25.203 1 96.38 272 ILE A C 1
ATOM 2223 O O . ILE A 1 272 ? 3.541 54.406 24.094 1 96.38 272 ILE A O 1
ATOM 2227 N N . PRO A 1 273 ? 3.887 54.469 26.312 1 95.88 273 PRO A N 1
ATOM 2228 C CA . PRO A 1 273 ? 5.062 53.625 26.156 1 95.88 273 PRO A CA 1
ATOM 2229 C C . PRO A 1 273 ? 4.723 52.25 25.562 1 95.88 273 PRO A C 1
ATOM 2231 O O . PRO A 1 273 ? 5.535 51.656 24.844 1 95.88 273 PRO A O 1
ATOM 2234 N N . LEU A 1 274 ? 3.621 51.781 25.906 1 96.94 274 LEU A N 1
ATOM 2235 C CA . LEU A 1 274 ? 3.189 50.5 25.359 1 96.94 274 LEU A CA 1
ATOM 2236 C C . LEU A 1 274 ? 2.986 50.594 23.859 1 96.94 274 LEU A C 1
ATOM 2238 O O . LEU A 1 274 ? 3.354 49.656 23.109 1 96.94 274 LEU A O 1
ATOM 2242 N N . ILE A 1 275 ? 2.375 51.625 23.375 1 97.62 275 ILE A N 1
ATOM 2243 C CA . ILE A 1 275 ? 2.168 51.844 21.938 1 97.62 275 ILE A CA 1
ATOM 2244 C C . ILE A 1 275 ? 3.516 51.875 21.219 1 97.62 275 ILE A C 1
ATOM 2246 O O . ILE A 1 275 ? 3.68 51.281 20.156 1 97.62 275 ILE A O 1
ATOM 2250 N N . ASP A 1 276 ? 4.434 52.562 21.828 1 96.69 276 ASP A N 1
ATOM 2251 C CA . ASP A 1 276 ? 5.773 52.656 21.266 1 96.69 276 ASP A CA 1
ATOM 2252 C C . ASP A 1 276 ? 6.457 51.281 21.219 1 96.69 276 ASP A C 1
ATOM 2254 O O . ASP A 1 276 ? 7.156 50.969 20.25 1 96.69 276 ASP A O 1
ATOM 2258 N N . GLU A 1 277 ? 6.301 50.562 22.297 1 97.12 277 GLU A N 1
ATOM 2259 C CA . GLU A 1 277 ? 6.875 49.219 22.359 1 97.12 277 GLU A CA 1
ATOM 2260 C C . GLU A 1 277 ? 6.32 48.344 21.25 1 97.12 277 GLU A C 1
ATOM 2262 O O . GLU A 1 277 ? 7.07 47.594 20.594 1 97.12 277 GLU A O 1
ATOM 2267 N N . ILE A 1 278 ? 5.016 48.375 21.078 1 97.62 278 ILE A N 1
ATOM 2268 C CA . ILE A 1 278 ? 4.367 47.562 20.047 1 97.62 278 ILE A CA 1
ATOM 2269 C C . ILE A 1 278 ? 4.934 47.938 18.672 1 97.62 278 ILE A C 1
ATOM 2271 O O . ILE A 1 278 ? 5.242 47.062 17.859 1 97.62 278 ILE A O 1
ATOM 2275 N N . LYS A 1 279 ? 5.043 49.25 18.422 1 97.62 279 LYS A N 1
ATOM 2276 C CA . LYS A 1 279 ? 5.598 49.719 17.156 1 97.62 279 LYS A CA 1
ATOM 2277 C C . LYS A 1 279 ? 7.016 49.219 16.953 1 97.62 279 LYS A C 1
ATOM 2279 O O . LYS A 1 279 ? 7.352 48.719 15.867 1 97.62 279 LYS A O 1
ATOM 2284 N N . THR A 1 280 ? 7.797 49.312 17.953 1 97 280 THR A N 1
ATOM 2285 C CA . THR A 1 280 ? 9.188 48.875 17.875 1 97 280 THR A CA 1
ATOM 2286 C C . THR A 1 280 ? 9.281 47.375 17.594 1 97 280 THR A C 1
ATOM 2288 O O . THR A 1 280 ? 10.07 46.969 16.75 1 97 280 THR A O 1
ATOM 2291 N N . ASN A 1 281 ? 8.5 46.656 18.344 1 96.69 281 ASN A N 1
ATOM 2292 C CA . ASN A 1 281 ? 8.516 45.219 18.172 1 96.69 281 ASN A CA 1
ATOM 2293 C C . ASN A 1 281 ? 8.055 44.812 16.781 1 96.69 281 ASN A C 1
ATOM 2295 O O . ASN A 1 281 ? 8.664 43.938 16.141 1 96.69 281 ASN A O 1
ATOM 2299 N N . LEU A 1 282 ? 6.973 45.406 16.328 1 97.19 282 LEU A N 1
ATOM 2300 C CA . LEU A 1 282 ? 6.469 45.125 15 1 97.19 282 LEU A CA 1
ATOM 2301 C C . LEU A 1 282 ? 7.473 45.531 13.93 1 97.19 282 LEU A C 1
ATOM 2303 O O . LEU A 1 282 ? 7.676 44.812 12.945 1 97.19 282 LEU A O 1
ATOM 2307 N N . GLN A 1 283 ? 8.086 46.75 14.125 1 97.06 283 GLN A N 1
ATOM 2308 C CA . GLN A 1 283 ? 9.07 47.25 13.18 1 97.06 283 GLN A CA 1
ATOM 2309 C C . GLN A 1 283 ? 10.25 46.312 13.055 1 97.06 283 GLN A C 1
ATOM 2311 O O . GLN A 1 283 ? 10.719 46.031 11.945 1 97.06 283 GLN A O 1
ATOM 2316 N N . SER A 1 284 ? 10.703 45.781 14.172 1 95.38 284 SER A N 1
ATOM 2317 C CA . SER A 1 284 ? 11.867 44.906 14.18 1 95.38 284 SER A CA 1
ATOM 2318 C C . SER A 1 284 ? 11.477 43.469 13.922 1 95.38 284 SER A C 1
ATOM 2320 O O . SER A 1 284 ? 12.336 42.594 13.82 1 95.38 284 SER A O 1
ATOM 2322 N N . MET A 1 285 ? 10.18 43.188 13.859 1 95.06 285 MET A N 1
ATOM 2323 C CA . MET A 1 285 ? 9.633 41.875 13.68 1 95.06 285 MET A CA 1
ATOM 2324 C C . MET A 1 285 ? 10.07 40.938 14.82 1 95.06 285 MET A C 1
ATOM 2326 O O . MET A 1 285 ? 10.398 39.781 14.586 1 95.06 285 MET A O 1
ATOM 2330 N N . ASN A 1 286 ? 10.234 41.5 15.93 1 91.31 286 ASN A N 1
ATOM 2331 C CA . ASN A 1 286 ? 10.477 40.781 17.172 1 91.31 286 ASN A CA 1
ATOM 2332 C C . ASN A 1 286 ? 9.227 40.719 18.047 1 91.31 286 ASN A C 1
ATOM 2334 O O . ASN A 1 286 ? 9.125 41.469 19.016 1 91.31 286 ASN A O 1
ATOM 2338 N N . ILE A 1 287 ? 8.398 39.781 17.688 1 89.88 287 ILE A N 1
ATOM 2339 C CA . ILE A 1 287 ? 7.105 39.688 18.359 1 89.88 287 ILE A CA 1
ATOM 2340 C C . ILE A 1 287 ? 7.25 38.875 19.641 1 89.88 287 ILE A C 1
ATOM 2342 O O . ILE A 1 287 ? 7.066 37.656 19.641 1 89.88 287 ILE A O 1
ATOM 2346 N N . VAL A 1 288 ? 7.543 39.469 20.734 1 89.94 288 VAL A N 1
ATOM 2347 C CA . VAL A 1 288 ? 7.766 38.875 22.047 1 89.94 288 VAL A CA 1
ATOM 2348 C C . VAL A 1 288 ? 6.742 39.438 23.047 1 89.94 288 VAL A C 1
ATOM 2350 O O . VAL A 1 288 ? 5.949 40.312 22.719 1 89.94 288 VAL A O 1
ATOM 2353 N N . ASP A 1 289 ? 6.707 38.906 24.156 1 89.56 289 ASP A N 1
ATOM 2354 C CA . ASP A 1 289 ? 5.824 39.406 25.203 1 89.56 289 ASP A CA 1
ATOM 2355 C C . ASP A 1 289 ? 6.113 40.875 25.531 1 89.56 289 ASP A C 1
ATOM 2357 O O . ASP A 1 289 ? 7.277 41.25 25.625 1 89.56 289 ASP A O 1
ATOM 2361 N N . LEU A 1 290 ? 5.07 41.625 25.672 1 92.69 290 LEU A N 1
ATOM 2362 C CA . LEU A 1 290 ? 5.207 43.062 25.922 1 92.69 290 LEU A CA 1
ATOM 2363 C C . LEU A 1 290 ? 5.594 43.312 27.375 1 92.69 290 LEU A C 1
ATOM 2365 O O . LEU A 1 290 ? 5.078 42.656 28.297 1 92.69 290 LEU A O 1
ATOM 2369 N N . GLU A 1 291 ? 6.453 44.219 27.609 1 90 291 GLU A N 1
ATOM 2370 C CA . GLU A 1 291 ? 6.949 44.531 28.953 1 90 291 GLU A CA 1
ATOM 2371 C C . GLU A 1 291 ? 6.094 45.625 29.594 1 90 291 GLU A C 1
ATOM 2373 O O . GLU A 1 291 ? 5.965 45.656 30.828 1 90 291 GLU A O 1
ATOM 2378 N N . ASN A 1 292 ? 5.484 46.469 28.75 1 87.44 292 ASN A N 1
ATOM 2379 C CA . ASN A 1 292 ? 4.766 47.625 29.266 1 87.44 292 ASN A CA 1
ATOM 2380 C C . ASN A 1 292 ? 3.256 47.406 29.234 1 87.44 292 ASN A C 1
ATOM 2382 O O . ASN A 1 292 ? 2.49 48.375 29.078 1 87.44 292 ASN A O 1
ATOM 2386 N N . ASP A 1 293 ? 2.896 46.156 29.344 1 83.12 293 ASP A N 1
ATOM 2387 C CA . ASP A 1 293 ? 1.459 45.938 29.234 1 83.12 293 ASP A CA 1
ATOM 2388 C C . ASP A 1 293 ? 0.786 45.938 30.594 1 83.12 293 ASP A C 1
ATOM 2390 O O . ASP A 1 293 ? -0.409 45.656 30.703 1 83.12 293 ASP A O 1
ATOM 2394 N N . CYS A 1 294 ? 1.523 46.281 31.641 1 82.12 294 CYS A N 1
ATOM 2395 C CA . CYS A 1 294 ? 1.007 46.219 33 1 82.12 294 CYS A CA 1
ATOM 2396 C C . CYS A 1 294 ? -0.154 47.188 33.188 1 82.12 294 CYS A C 1
ATOM 2398 O O . CYS A 1 294 ? -1.111 46.875 33.906 1 82.12 294 CYS A O 1
ATOM 2400 N N . GLU A 1 295 ? -0.022 48.344 32.562 1 82.12 295 GLU A N 1
ATOM 2401 C CA . GLU A 1 295 ? -1.064 49.344 32.688 1 82.12 295 GLU A CA 1
ATOM 2402 C C . GLU A 1 295 ? -2.342 48.938 31.969 1 82.12 295 GLU A C 1
ATOM 2404 O O . GLU A 1 295 ? -3.436 49.375 32.312 1 82.12 295 GLU A O 1
ATOM 2409 N N . LEU A 1 296 ? -2.107 48.156 31.016 1 85.38 296 LEU A N 1
ATOM 2410 C CA . LEU A 1 296 ? -3.268 47.688 30.266 1 85.38 296 LEU A CA 1
ATOM 2411 C C . LEU A 1 296 ? -3.875 46.469 30.938 1 85.38 296 LEU A C 1
ATOM 2413 O O . LEU A 1 296 ? -5.094 46.281 30.922 1 85.38 296 LEU A O 1
ATOM 2417 N N . ARG A 1 297 ? -3.025 45.656 31.516 1 80.5 297 ARG A N 1
ATOM 2418 C CA . ARG A 1 297 ? -3.459 44.438 32.219 1 80.5 297 ARG A CA 1
ATOM 2419 C C . ARG A 1 297 ? -3.348 44.625 33.719 1 80.5 297 ARG A C 1
ATOM 2421 O O . ARG A 1 297 ? -2.598 43.875 34.375 1 80.5 297 ARG A O 1
ATOM 2428 N N . ILE A 1 298 ? -4.074 45.438 34.188 1 75.56 298 ILE A N 1
ATOM 2429 C CA . ILE A 1 298 ? -3.984 45.812 35.594 1 75.56 298 ILE A CA 1
ATOM 2430 C C . ILE A 1 298 ? -4.539 44.688 36.469 1 75.56 298 ILE A C 1
ATOM 2432 O O . ILE A 1 298 ? -5.621 44.156 36.219 1 75.56 298 ILE A O 1
ATOM 2436 N N . ARG A 1 299 ? -3.654 44.312 37.438 1 74.06 299 ARG A N 1
ATOM 2437 C CA . ARG A 1 299 ? -4.078 43.375 38.469 1 74.06 299 ARG A CA 1
ATOM 2438 C C . ARG A 1 299 ? -4.129 44.062 39.812 1 74.06 299 ARG A C 1
ATOM 2440 O O . ARG A 1 299 ? -3.088 44.406 40.406 1 74.06 299 ARG A O 1
ATOM 2447 N N . SER A 1 300 ? -5.371 44.469 40.062 1 79.19 300 SER A N 1
ATOM 2448 C CA . SER A 1 300 ? -5.57 45.156 41.344 1 79.19 300 SER A CA 1
ATOM 2449 C C . SER A 1 300 ? -6.387 44.281 42.312 1 79.19 300 SER A C 1
ATOM 2451 O O . SER A 1 300 ? -6.863 43.219 41.938 1 79.19 300 SER A O 1
ATOM 2453 N N . ASP A 1 301 ? -6.387 44.688 43.562 1 80.25 301 ASP A N 1
ATOM 2454 C CA . ASP A 1 301 ? -7.23 44 44.562 1 80.25 301 ASP A CA 1
ATOM 2455 C C . ASP A 1 301 ? -8.695 44.031 44.125 1 80.25 301 ASP A C 1
ATOM 2457 O O . ASP A 1 301 ? -9.43 43.062 44.344 1 80.25 301 ASP A O 1
ATOM 2461 N N . LEU A 1 302 ? -8.914 45.031 43.5 1 87.06 302 LEU A N 1
ATOM 2462 C CA . LEU A 1 302 ? -10.289 45.156 43 1 87.06 302 LEU A CA 1
ATOM 2463 C C . LEU A 1 302 ? -10.586 44.094 41.938 1 87.06 302 LEU A C 1
ATOM 2465 O O . LEU A 1 302 ? -11.703 43.594 41.875 1 87.06 302 LEU A O 1
ATOM 2469 N N . SER A 1 303 ? -9.586 43.875 41.219 1 85.94 303 SER A N 1
ATOM 2470 C CA . SER A 1 303 ? -9.758 42.875 40.156 1 85.94 303 SER A CA 1
ATOM 2471 C C . SER A 1 303 ? -10.062 41.5 40.75 1 85.94 303 SER A C 1
ATOM 2473 O O . SER A 1 303 ? -10.812 40.719 40.156 1 85.94 303 SER A O 1
ATOM 2475 N N . ARG A 1 304 ? -9.562 41.062 41.875 1 84.31 304 ARG A N 1
ATOM 2476 C CA . ARG A 1 304 ? -9.812 39.812 42.531 1 84.31 304 ARG A CA 1
ATOM 2477 C C . ARG A 1 304 ? -11.234 39.75 43.062 1 84.31 304 ARG A C 1
ATOM 2479 O O . ARG A 1 304 ? -11.898 38.688 42.969 1 84.31 304 ARG A O 1
ATOM 2486 N N . GLU A 1 305 ? -11.586 40.906 43.625 1 87.12 305 GLU A N 1
ATOM 2487 C CA . GLU A 1 305 ? -12.906 40.969 44.219 1 87.12 305 GLU A CA 1
ATOM 2488 C C . GLU A 1 305 ? -14.008 40.906 43.156 1 87.12 305 GLU A C 1
ATOM 2490 O O . GLU A 1 305 ? -15.086 40.344 43.406 1 87.12 305 GLU A O 1
ATOM 2495 N N . LEU A 1 306 ? -13.719 41.469 42.062 1 91.31 306 LEU A N 1
ATOM 2496 C CA . LEU A 1 306 ? -14.703 41.531 41 1 91.31 306 LEU A CA 1
ATOM 2497 C C . LEU A 1 306 ? -14.398 40.531 39.875 1 91.31 306 LEU A C 1
ATOM 2499 O O . LEU A 1 306 ? -14.703 40.781 38.719 1 91.31 306 LEU A O 1
ATOM 2503 N N . SER A 1 307 ? -13.758 39.5 40.281 1 89.88 307 SER A N 1
ATOM 2504 C CA . SER A 1 307 ? -13.234 38.531 39.312 1 89.88 307 SER A CA 1
ATOM 2505 C C . SER A 1 307 ? -14.344 37.969 38.406 1 89.88 307 SER A C 1
ATOM 2507 O O . SER A 1 307 ? -14.18 37.906 37.188 1 89.88 307 SER A O 1
ATOM 2509 N N . TYR A 1 308 ? -15.383 37.625 39.031 1 89.06 308 TYR A N 1
ATOM 2510 C CA . TYR A 1 308 ? -16.5 37.094 38.281 1 89.06 308 TYR A CA 1
ATOM 2511 C C . TYR A 1 308 ? -17.109 38.156 37.375 1 89.06 308 TYR A C 1
ATOM 2513 O O . TYR A 1 308 ? -17.281 37.906 36.156 1 89.06 308 TYR A O 1
ATOM 2521 N N . GLU A 1 309 ? -17.406 39.312 37.906 1 90.06 309 GLU A N 1
ATOM 2522 C CA . GLU A 1 309 ? -18.031 40.375 37.156 1 90.06 309 GLU A CA 1
ATOM 2523 C C . GLU A 1 309 ? -17.156 40.844 36 1 90.06 309 GLU A C 1
ATOM 2525 O O . GLU A 1 309 ? -17.641 41.094 34.906 1 90.06 309 GLU A O 1
ATOM 2530 N N . LEU A 1 310 ? -15.922 40.875 36.281 1 90.56 310 LEU A N 1
ATOM 2531 C CA . LEU A 1 310 ? -14.984 41.344 35.25 1 90.56 310 LEU A CA 1
ATOM 2532 C C . LEU A 1 310 ? -14.852 40.344 34.125 1 90.56 310 LEU A C 1
ATOM 2534 O O . LEU A 1 310 ? -14.742 40.688 32.969 1 90.56 310 LEU A O 1
ATOM 2538 N N . GLY A 1 311 ? -14.828 39.094 34.562 1 88.94 311 GLY A N 1
ATOM 2539 C CA . GLY A 1 311 ? -14.789 38.031 33.562 1 88.94 311 GLY A CA 1
ATOM 2540 C C . GLY A 1 311 ? -15.945 38.094 32.594 1 88.94 311 GLY A C 1
ATOM 2541 O O . GLY A 1 311 ? -15.75 38.031 31.375 1 88.94 311 GLY A O 1
ATOM 2542 N N . LYS A 1 312 ? -17.031 38.25 33.062 1 89.25 312 LYS A N 1
ATOM 2543 C CA . LYS A 1 312 ? -18.25 38.312 32.25 1 89.25 312 LYS A CA 1
ATOM 2544 C C . LYS A 1 312 ? -18.312 39.656 31.484 1 89.25 312 LYS A C 1
ATOM 2546 O O . LYS A 1 312 ? -18.766 39.688 30.344 1 89.25 312 LYS A O 1
ATOM 2551 N N . PHE A 1 313 ? -17.891 40.656 32.156 1 90.25 313 PHE A N 1
ATOM 2552 C CA . PHE A 1 313 ? -17.828 41.969 31.531 1 90.25 313 PHE A CA 1
ATOM 2553 C C . PHE A 1 313 ? -16.938 41.969 30.297 1 90.25 313 PHE A C 1
ATOM 2555 O O . PHE A 1 313 ? -17.344 42.469 29.25 1 90.25 313 PHE A O 1
ATOM 2562 N N . TYR A 1 314 ? -15.82 41.375 30.422 1 89.38 314 TYR A N 1
ATOM 2563 C CA . TYR A 1 314 ? -14.891 41.344 29.297 1 89.38 314 TYR A CA 1
ATOM 2564 C C . TYR A 1 314 ? -15.414 40.438 28.172 1 89.38 314 TYR A C 1
ATOM 2566 O O . TYR A 1 314 ? -15.195 40.719 27 1 89.38 314 TYR A O 1
ATOM 2574 N N . SER A 1 315 ? -16.047 39.375 28.594 1 89.69 315 SER A N 1
ATOM 2575 C CA . SER A 1 315 ? -16.688 38.531 27.594 1 89.69 315 SER A CA 1
ATOM 2576 C C . SER A 1 315 ? -17.719 39.281 26.781 1 89.69 315 SER A C 1
ATOM 2578 O O . SER A 1 315 ? -17.875 39.062 25.578 1 89.69 315 SER A O 1
ATOM 2580 N N . TRP A 1 316 ? -18.359 40.125 27.469 1 89.5 316 TRP A N 1
ATOM 2581 C CA . TRP A 1 316 ? -19.375 40.969 26.812 1 89.5 316 TRP A CA 1
ATOM 2582 C C . TRP A 1 316 ? -18.719 42.031 25.938 1 89.5 316 TRP A C 1
ATOM 2584 O O . TRP A 1 316 ? -19.141 42.25 24.797 1 89.5 316 TRP A O 1
ATOM 2594 N N . ILE A 1 317 ? -17.672 42.688 26.391 1 89.94 317 ILE A N 1
ATOM 2595 C CA . ILE A 1 317 ? -17 43.75 25.688 1 89.94 317 ILE A CA 1
ATOM 2596 C C . ILE A 1 317 ? -16.406 43.25 24.375 1 89.94 317 ILE A C 1
ATOM 2598 O O . ILE A 1 317 ? -16.484 43.906 23.344 1 89.94 317 ILE A O 1
ATOM 2602 N N . HIS A 1 318 ? -15.844 42.062 24.5 1 87.5 318 HIS A N 1
ATOM 2603 C CA . HIS A 1 318 ? -15.117 41.5 23.344 1 87.5 318 HIS A CA 1
ATOM 2604 C C . HIS A 1 318 ? -16 40.594 22.516 1 87.5 318 HIS A C 1
ATOM 2606 O O . HIS A 1 318 ? -15.602 40.125 21.453 1 87.5 318 HIS A O 1
ATOM 2612 N N . GLY A 1 319 ? -17.094 40.312 23.109 1 82.69 319 GLY A N 1
ATOM 2613 C CA . GLY A 1 319 ? -18.016 39.438 22.406 1 82.69 319 GLY A CA 1
ATOM 2614 C C . GLY A 1 319 ? -19.094 40.188 21.656 1 82.69 319 GLY A C 1
ATOM 2615 O O . GLY A 1 319 ? -19.109 41.406 21.656 1 82.69 319 GLY A O 1
ATOM 2616 N N . ASP A 1 320 ? -19.969 39.469 20.938 1 77 320 ASP A N 1
ATOM 2617 C CA . ASP A 1 320 ? -21.031 40.094 20.141 1 77 320 ASP A CA 1
ATOM 2618 C C . ASP A 1 320 ? -22.406 39.844 20.781 1 77 320 ASP A C 1
ATOM 2620 O O . ASP A 1 320 ? -23.422 40.281 20.234 1 77 320 ASP A O 1
ATOM 2624 N N . ARG A 1 321 ? -22.344 39.25 21.938 1 74.94 321 ARG A N 1
ATOM 2625 C CA . ARG A 1 321 ? -23.641 38.906 22.5 1 74.94 321 ARG A CA 1
ATOM 2626 C C . ARG A 1 321 ? -24 39.812 23.672 1 74.94 321 ARG A C 1
ATOM 2628 O O . ARG A 1 321 ? -23.125 40.156 24.484 1 74.94 321 ARG A O 1
ATOM 2635 N N . TYR A 1 322 ? -25.156 40.219 23.641 1 80.94 322 TYR A N 1
ATOM 2636 C CA . TYR A 1 322 ? -25.672 40.969 24.766 1 80.94 322 TYR A CA 1
ATOM 2637 C C . TYR A 1 322 ? -25.75 40.125 26.031 1 80.94 322 TYR A C 1
ATOM 2639 O O . TYR A 1 322 ? -26.125 38.938 25.969 1 80.94 322 TYR A O 1
ATOM 2647 N N . ASP A 1 323 ? -25.266 40.781 27.109 1 83.62 323 ASP A N 1
ATOM 2648 C CA . ASP A 1 323 ? -25.359 40.125 28.422 1 83.62 323 ASP A CA 1
ATOM 2649 C C . ASP A 1 323 ? -26.453 40.75 29.266 1 83.62 323 ASP A C 1
ATOM 2651 O O . ASP A 1 323 ? -26.328 41.906 29.688 1 83.62 323 ASP A O 1
ATOM 2655 N N . PRO A 1 324 ? -27.375 39.969 29.578 1 84.19 324 PRO A N 1
ATOM 2656 C CA . PRO A 1 324 ? -28.5 40.5 30.344 1 84.19 324 PRO A CA 1
ATOM 2657 C C . PRO A 1 324 ? -28.094 40.969 31.734 1 84.19 324 PRO A C 1
ATOM 2659 O O . PRO A 1 324 ? -28.797 41.781 32.344 1 84.19 324 PRO A O 1
ATOM 2662 N N . LEU A 1 325 ? -27.031 40.5 32.188 1 88.06 325 LEU A N 1
ATOM 2663 C CA . LEU A 1 325 ? -26.625 40.812 33.562 1 88.06 325 LEU A CA 1
ATOM 2664 C C . LEU A 1 325 ? -25.672 42 33.562 1 88.06 325 LEU A C 1
ATOM 2666 O O . LEU A 1 325 ? -25.078 42.344 34.594 1 88.06 325 LEU A O 1
ATOM 2670 N N . LEU A 1 326 ? -25.531 42.625 32.5 1 89.44 326 LEU A N 1
ATOM 2671 C CA . LEU A 1 326 ? -24.625 43.75 32.406 1 89.44 326 LEU A CA 1
ATOM 2672 C C . LEU A 1 326 ? -24.906 44.812 33.469 1 89.44 326 LEU A C 1
ATOM 2674 O O . LEU A 1 326 ? -23.984 45.344 34.062 1 89.44 326 LEU A O 1
ATOM 2678 N N . HIS A 1 327 ? -26.219 45.062 33.656 1 89.62 327 HIS A N 1
ATOM 2679 C CA . HIS A 1 327 ? -26.625 46.062 34.625 1 89.62 327 HIS A CA 1
ATOM 2680 C C . HIS A 1 327 ? -26.125 45.719 36.031 1 89.62 327 HIS A C 1
ATOM 2682 O O . HIS A 1 327 ? -25.734 46.594 36.781 1 89.62 327 HIS A O 1
ATOM 2688 N N . TYR A 1 328 ? -26.141 44.5 36.281 1 91.75 328 TYR A N 1
ATOM 2689 C CA . TYR A 1 328 ? -25.688 44.031 37.562 1 91.75 328 TYR A CA 1
ATOM 2690 C C . TYR A 1 328 ? -24.188 44.281 37.75 1 91.75 328 TYR A C 1
ATOM 2692 O O . TYR A 1 328 ? -23.766 44.75 38.812 1 91.75 328 TYR A O 1
ATOM 2700 N N . TYR A 1 329 ? -23.422 44.031 36.781 1 93.19 329 TYR A N 1
ATOM 2701 C CA . TYR A 1 329 ? -21.984 44.25 36.875 1 93.19 329 TYR A CA 1
ATOM 2702 C C . TYR A 1 329 ? -21.688 45.719 37.125 1 93.19 329 TYR A C 1
ATOM 2704 O O . TYR A 1 329 ? -20.859 46.062 37.969 1 93.19 329 TYR A O 1
ATOM 2712 N N . LEU A 1 330 ? -22.344 46.531 36.375 1 93.31 330 LEU A N 1
ATOM 2713 C CA . LEU A 1 330 ? -22.094 47.969 36.469 1 93.31 330 LEU A CA 1
ATOM 2714 C C . LEU A 1 330 ? -22.469 48.5 37.844 1 93.31 330 LEU A C 1
ATOM 2716 O O . LEU A 1 330 ? -21.797 49.375 38.375 1 93.31 330 LEU A O 1
ATOM 2720 N N . GLU A 1 331 ? -23.516 47.938 38.344 1 93.5 331 GLU A N 1
ATOM 2721 C CA . GLU A 1 331 ? -23.938 48.312 39.688 1 93.5 331 GLU A CA 1
ATOM 2722 C C . GLU A 1 331 ? -22.906 47.906 40.719 1 93.5 331 GLU A C 1
ATOM 2724 O O . GLU A 1 331 ? -22.641 48.656 41.656 1 93.5 331 GLU A O 1
ATOM 2729 N N . ARG A 1 332 ? -22.438 46.812 40.531 1 94.62 332 ARG A N 1
ATOM 2730 C CA . ARG A 1 332 ? -21.391 46.344 41.438 1 94.62 332 ARG A CA 1
ATOM 2731 C C . ARG A 1 332 ? -20.141 47.188 41.344 1 94.62 332 ARG A C 1
ATOM 2733 O O . ARG A 1 332 ? -19.5 47.469 42.375 1 94.62 332 ARG A O 1
ATOM 2740 N N . PHE A 1 333 ? -19.797 47.625 40.156 1 95.31 333 PHE A N 1
ATOM 2741 C CA . PHE A 1 333 ? -18.656 48.5 39.969 1 95.31 333 PHE A CA 1
ATOM 2742 C C . PHE A 1 333 ? -18.859 49.844 40.688 1 95.31 333 PHE A C 1
ATOM 2744 O O . PHE A 1 333 ? -17.969 50.312 41.406 1 95.31 333 PHE A O 1
ATOM 2751 N N . ASN A 1 334 ? -20.031 50.344 40.5 1 94.75 334 ASN A N 1
ATOM 2752 C CA . ASN A 1 334 ? -20.359 51.625 41.125 1 94.75 334 ASN A CA 1
ATOM 2753 C C . ASN A 1 334 ? -20.375 51.5 42.625 1 94.75 334 ASN A C 1
ATOM 2755 O O . ASN A 1 334 ? -19.906 52.406 43.344 1 94.75 334 ASN A O 1
ATOM 2759 N N . ALA A 1 335 ? -20.875 50.438 43.094 1 94.25 335 ALA A N 1
ATOM 2760 C CA . ALA A 1 335 ? -21 50.25 44.531 1 94.25 335 ALA A CA 1
ATOM 2761 C C . ALA A 1 335 ? -19.625 50.156 45.188 1 94.25 335 ALA A C 1
ATOM 2763 O O . ALA A 1 335 ? -19.406 50.75 46.25 1 94.25 335 ALA A O 1
ATOM 2764 N N . LEU A 1 336 ? -18.781 49.5 44.562 1 92.62 336 LEU A N 1
ATOM 2765 C CA . LEU A 1 336 ? -17.469 49.25 45.156 1 92.62 336 LEU A CA 1
ATOM 2766 C C . LEU A 1 336 ? -16.594 50.5 45.062 1 92.62 336 LEU A C 1
ATOM 2768 O O . LEU A 1 336 ? -15.648 50.656 45.844 1 92.62 336 LEU A O 1
ATOM 2772 N N . THR A 1 337 ? -16.891 51.375 44.156 1 92.75 337 THR A N 1
ATOM 2773 C CA . THR A 1 337 ? -16.047 52.562 43.969 1 92.75 337 THR A CA 1
ATOM 2774 C C . THR A 1 337 ? -16.75 53.812 44.469 1 92.75 337 THR A C 1
ATOM 2776 O O . THR A 1 337 ? -16.281 54.938 44.219 1 92.75 337 THR A O 1
ATOM 2779 N N . GLY A 1 338 ? -17.938 53.656 45.031 1 92.06 338 GLY A N 1
ATOM 2780 C CA . GLY A 1 338 ? -18.688 54.812 45.531 1 92.06 338 GLY A CA 1
ATOM 2781 C C . GLY A 1 338 ? -19.203 55.688 44.406 1 92.06 338 GLY A C 1
ATOM 2782 O O . GLY A 1 338 ? -19.297 56.906 44.562 1 92.06 338 GLY A O 1
ATOM 2783 N N . GLY A 1 339 ? -19.312 55.156 43.25 1 92 339 GLY A N 1
ATOM 2784 C CA . GLY A 1 339 ? -19.859 55.875 42.094 1 92 339 GLY A CA 1
ATOM 2785 C C . GLY A 1 339 ? -18.859 56.812 41.469 1 92 339 GLY A C 1
ATOM 2786 O O . GLY A 1 339 ? -19.234 57.688 40.656 1 92 339 GLY A O 1
ATOM 2787 N N . LYS A 1 340 ? -17.672 56.656 41.719 1 92.56 340 LYS A N 1
ATOM 2788 C CA . LYS A 1 340 ? -16.625 57.562 41.25 1 92.56 340 LYS A CA 1
ATOM 2789 C C . LYS A 1 340 ? -16.562 57.594 39.719 1 92.56 340 LYS A C 1
ATOM 2791 O O . LYS A 1 340 ? -16.344 58.625 39.125 1 92.56 340 LYS A O 1
ATOM 2796 N N . PHE A 1 341 ? -16.812 56.469 39.125 1 94.81 341 PHE A N 1
ATOM 2797 C CA . PHE A 1 341 ? -16.641 56.375 37.688 1 94.81 341 PHE A CA 1
ATOM 2798 C C . PHE A 1 341 ? -18 56.406 36.969 1 94.81 341 PHE A C 1
ATOM 2800 O O . PHE A 1 341 ? -18.047 56.469 35.75 1 94.81 341 PHE A O 1
ATOM 2807 N N . ASN A 1 342 ? -19.062 56.375 37.719 1 92.56 342 ASN A N 1
ATOM 2808 C CA . ASN A 1 342 ? -20.422 56.594 37.25 1 92.56 342 ASN A CA 1
ATOM 2809 C C . ASN A 1 342 ? -20.75 55.719 36.031 1 92.56 342 ASN A C 1
ATOM 2811 O O . ASN A 1 342 ? -21.141 56.219 35 1 92.56 342 ASN A O 1
ATOM 2815 N N . PHE A 1 343 ? -20.641 54.406 36.219 1 94.62 343 PHE A N 1
ATOM 2816 C CA . PHE A 1 343 ? -21.016 53.469 35.156 1 94.62 343 PHE A CA 1
ATOM 2817 C C . PHE A 1 343 ? -22.516 53.531 34.875 1 94.62 343 PHE A C 1
ATOM 2819 O O . PHE A 1 343 ? -23.328 53.562 35.812 1 94.62 343 PHE A O 1
ATOM 2826 N N . THR A 1 344 ? -22.812 53.656 33.688 1 91.31 344 THR A N 1
ATOM 2827 C CA . THR A 1 344 ? -24.219 53.656 33.312 1 91.31 344 THR A CA 1
ATOM 2828 C C . THR A 1 344 ? -24.453 52.812 32.062 1 91.31 344 THR A C 1
ATOM 2830 O O . THR A 1 344 ? -23.531 52.594 31.266 1 91.31 344 THR A O 1
ATOM 2833 N N . ASN A 1 345 ? -25.641 52.344 31.797 1 87.62 345 ASN A N 1
ATOM 2834 C CA . ASN A 1 345 ? -26 51.531 30.672 1 87.62 345 ASN A CA 1
ATOM 2835 C C . ASN A 1 345 ? -26.062 52.344 29.375 1 87.62 345 ASN A C 1
ATOM 2837 O O . ASN A 1 345 ? -26.078 51.75 28.281 1 87.62 345 ASN A O 1
ATOM 2841 N N . THR A 1 346 ? -25.984 53.625 29.484 1 87.75 346 THR A N 1
ATOM 2842 C CA . THR A 1 346 ? -26.094 54.469 28.312 1 87.75 346 THR A CA 1
ATOM 2843 C C . THR A 1 346 ? -24.703 54.781 27.766 1 87.75 346 THR A C 1
ATOM 2845 O O . THR A 1 346 ? -24.578 55.375 26.672 1 87.75 346 THR A O 1
ATOM 2848 N N . ASP A 1 347 ? -23.75 54.438 28.516 1 90.75 347 ASP A N 1
ATOM 2849 C CA . ASP A 1 347 ? -22.375 54.688 28.062 1 90.75 347 ASP A CA 1
ATOM 2850 C C . ASP A 1 347 ? -22.078 53.906 26.781 1 90.75 347 ASP A C 1
ATOM 2852 O O . ASP A 1 347 ? -22.516 52.75 26.625 1 90.75 347 ASP A O 1
ATOM 2856 N N . GLU A 1 348 ? -21.406 54.531 25.938 1 92.5 348 GLU A N 1
ATOM 2857 C CA . GLU A 1 348 ? -20.859 53.781 24.812 1 92.5 348 GLU A CA 1
ATOM 2858 C C . GLU A 1 348 ? -19.891 52.719 25.297 1 92.5 348 GLU A C 1
ATOM 2860 O O . GLU A 1 348 ? -19.25 52.875 26.328 1 92.5 348 GLU A O 1
ATOM 2865 N N . ILE A 1 349 ? -19.703 51.688 24.516 1 93.19 349 ILE A N 1
ATOM 2866 C CA . ILE A 1 349 ? -18.922 50.5 24.906 1 93.19 349 ILE A CA 1
ATOM 2867 C C . ILE A 1 349 ? -17.484 50.906 25.188 1 93.19 349 ILE A C 1
ATOM 2869 O O . ILE A 1 349 ? -16.875 50.438 26.156 1 93.19 349 ILE A O 1
ATOM 2873 N N . ASN A 1 350 ? -16.922 51.75 24.375 1 95.69 350 ASN A N 1
ATOM 2874 C CA . ASN A 1 350 ? -15.539 52.156 24.562 1 95.69 350 ASN A CA 1
ATOM 2875 C C . ASN A 1 350 ? -15.359 52.938 25.859 1 95.69 350 ASN A C 1
ATOM 2877 O O . ASN A 1 350 ? -14.344 52.781 26.547 1 95.69 350 ASN A O 1
ATOM 2881 N N . LEU A 1 351 ? -16.328 53.75 26.125 1 96.06 351 LEU A N 1
ATOM 2882 C CA . LEU A 1 351 ? -16.281 54.5 27.375 1 96.06 351 LEU A CA 1
ATOM 2883 C C . LEU A 1 351 ? -16.391 53.594 28.578 1 96.06 351 LEU A C 1
ATOM 2885 O O . LEU A 1 351 ? -15.68 53.75 29.562 1 96.06 351 LEU A O 1
ATOM 2889 N N . THR A 1 352 ? -17.312 52.656 28.453 1 94.38 352 THR A N 1
ATOM 2890 C CA . THR A 1 352 ? -17.484 51.688 29.531 1 94.38 352 THR A CA 1
ATOM 2891 C C . THR A 1 352 ? -16.203 50.906 29.781 1 94.38 352 THR A C 1
ATOM 2893 O O . THR A 1 352 ? -15.812 50.656 30.922 1 94.38 352 THR A O 1
ATOM 2896 N N . PHE A 1 353 ? -15.562 50.469 28.734 1 95.5 353 PHE A N 1
ATOM 2897 C CA . PHE A 1 353 ? -14.297 49.75 28.812 1 95.5 353 PHE A CA 1
ATOM 2898 C C . PHE A 1 353 ? -13.227 50.625 29.469 1 95.5 353 PHE A C 1
ATOM 2900 O O . PHE A 1 353 ? -12.508 50.156 30.359 1 95.5 353 PHE A O 1
ATOM 2907 N N . LEU A 1 354 ? -13.109 51.844 29.031 1 96.12 354 LEU A N 1
ATOM 2908 C CA . LEU A 1 354 ? -12.133 52.75 29.609 1 96.12 354 LEU A CA 1
ATOM 2909 C C . LEU A 1 354 ? -12.383 52.938 31.109 1 96.12 354 LEU A C 1
ATOM 2911 O O . LEU A 1 354 ? -11.445 52.906 31.906 1 96.12 354 LEU A O 1
ATOM 2915 N N . LYS A 1 355 ? -13.695 53.188 31.5 1 95 355 LYS A N 1
ATOM 2916 C CA . LYS A 1 355 ? -14.039 53.375 32.906 1 95 355 LYS A CA 1
ATOM 2917 C C . LYS A 1 355 ? -13.594 52.156 33.75 1 95 355 LYS A C 1
ATOM 2919 O O . LYS A 1 355 ? -13.117 52.312 34.875 1 95 355 LYS A O 1
ATOM 2924 N N . ALA A 1 356 ? -13.781 51.031 33.156 1 93.81 356 ALA A N 1
ATOM 2925 C CA . ALA A 1 356 ? -13.367 49.812 33.875 1 93.81 356 ALA A CA 1
ATOM 2926 C C . ALA A 1 356 ? -11.852 49.781 34.062 1 93.81 356 ALA A C 1
ATOM 2928 O O . ALA A 1 356 ? -11.367 49.406 35.156 1 93.81 356 ALA A O 1
ATOM 2929 N N . LYS A 1 357 ? -11.125 50.125 33.062 1 94.38 357 LYS A N 1
ATOM 2930 C CA . LYS A 1 357 ? -9.672 50.156 33.156 1 94.38 357 LYS A CA 1
ATOM 2931 C C . LYS A 1 357 ? -9.234 51.188 34.219 1 94.38 357 LYS A C 1
ATOM 2933 O O . LYS A 1 357 ? -8.305 50.969 34.969 1 94.38 357 LYS A O 1
ATOM 2938 N N . LEU A 1 358 ? -9.898 52.375 34.188 1 93.88 358 LEU A N 1
ATOM 2939 C CA . LEU A 1 358 ? -9.594 53.406 35.156 1 93.88 358 LEU A CA 1
ATOM 2940 C C . LEU A 1 358 ? -9.859 52.938 36.594 1 93.88 358 LEU A C 1
ATOM 2942 O O . LEU A 1 358 ? -9.07 53.188 37.5 1 93.88 358 LEU A O 1
ATOM 2946 N N . MET A 1 359 ? -10.953 52.281 36.719 1 93.06 359 MET A N 1
ATOM 2947 C CA . MET A 1 359 ? -11.344 51.719 38 1 93.06 359 MET A CA 1
ATOM 2948 C C . MET A 1 359 ? -10.273 50.781 38.531 1 93.06 359 MET A C 1
ATOM 2950 O O .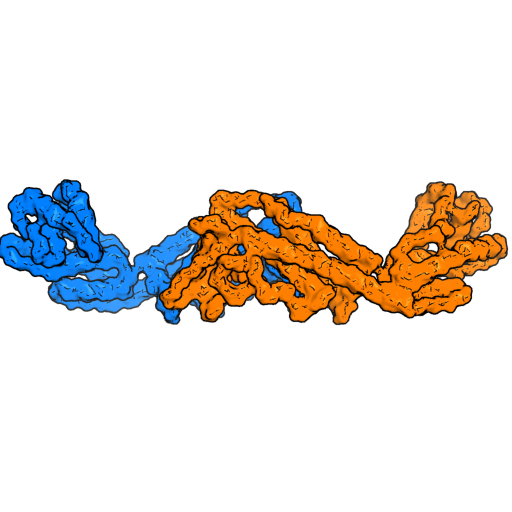 MET A 1 359 ? -9.938 50.844 39.719 1 93.06 359 MET A O 1
ATOM 2954 N N . LEU A 1 360 ? -9.734 50.031 37.688 1 92.31 360 LEU A N 1
ATOM 2955 C CA . LEU A 1 360 ? -8.758 49.031 38.125 1 92.31 360 LEU A CA 1
ATOM 2956 C C . LEU A 1 360 ? -7.387 49.656 38.312 1 92.31 360 LEU A C 1
ATOM 2958 O O . LEU A 1 360 ? -6.555 49.125 39.062 1 92.31 360 LEU A O 1
ATOM 2962 N N . ALA A 1 361 ? -7.117 50.75 37.75 1 88.25 361 ALA A N 1
ATOM 2963 C CA . ALA A 1 361 ? -5.816 51.406 37.812 1 88.25 361 ALA A CA 1
ATOM 2964 C C . ALA A 1 361 ? -5.711 52.281 39.062 1 88.25 361 ALA A C 1
ATOM 2966 O O . ALA A 1 361 ? -4.613 52.656 39.469 1 88.25 361 ALA A O 1
ATOM 2967 N N . GLU A 1 362 ? -6.738 52.562 39.688 1 80.5 362 GLU A N 1
ATOM 2968 C CA . GLU A 1 362 ? -6.734 53.406 40.906 1 80.5 362 GLU A CA 1
ATOM 2969 C C . GLU A 1 362 ? -6.5 52.562 42.156 1 80.5 362 GLU A C 1
ATOM 2971 O O . GLU A 1 362 ? -5.953 53.062 43.156 1 80.5 362 GLU A O 1
ATOM 2976 N N . MET B 1 1 ? -10.984 -11.562 15.242 1 47.84 1 MET B N 1
ATOM 2977 C CA . MET B 1 1 ? -10.625 -12.43 14.117 1 47.84 1 MET B CA 1
ATOM 2978 C C . MET B 1 1 ? -11.625 -12.273 12.977 1 47.84 1 MET B C 1
ATOM 2980 O O . MET B 1 1 ? -12.836 -12.211 13.211 1 47.84 1 MET B O 1
ATOM 2984 N N . ILE B 1 2 ? -11.18 -11.57 11.875 1 62.22 2 ILE B N 1
ATOM 2985 C CA . ILE B 1 2 ? -12.102 -11.445 10.758 1 62.22 2 ILE B CA 1
ATOM 2986 C C . ILE B 1 2 ? -12.516 -12.828 10.266 1 62.22 2 ILE B C 1
ATOM 2988 O O . ILE B 1 2 ? -11.719 -13.547 9.656 1 62.22 2 ILE B O 1
ATOM 2992 N N . ASN B 1 3 ? -13.539 -13.375 10.883 1 71.31 3 ASN B N 1
ATOM 2993 C CA . ASN B 1 3 ? -14 -14.734 10.625 1 71.31 3 ASN B CA 1
ATOM 2994 C C . ASN B 1 3 ? -14.883 -14.797 9.383 1 71.31 3 ASN B C 1
ATOM 2996 O O . ASN B 1 3 ? -15.656 -15.742 9.211 1 71.31 3 ASN B O 1
ATOM 3000 N N . VAL B 1 4 ? -14.648 -13.93 8.547 1 83.06 4 VAL B N 1
ATOM 3001 C CA . VAL B 1 4 ? -15.594 -13.883 7.43 1 83.06 4 VAL B CA 1
ATOM 3002 C C . VAL B 1 4 ? -15.016 -14.648 6.238 1 83.06 4 VAL B C 1
ATOM 3004 O O . VAL B 1 4 ? -15.75 -15 5.309 1 83.06 4 VAL B O 1
ATOM 3007 N N . VAL B 1 5 ? -13.75 -14.969 6.32 1 89.69 5 VAL B N 1
ATOM 3008 C CA . VAL B 1 5 ? -13.156 -15.695 5.203 1 89.69 5 VAL B CA 1
ATOM 3009 C C . VAL B 1 5 ? -12.32 -16.859 5.734 1 89.69 5 VAL B C 1
ATOM 3011 O O . VAL B 1 5 ? -11.906 -16.859 6.895 1 89.69 5 VAL B O 1
ATOM 3014 N N . SER B 1 6 ? -12.164 -17.859 4.945 1 91.38 6 SER B N 1
ATOM 3015 C CA . SER B 1 6 ? -11.359 -19.047 5.266 1 91.38 6 SER B CA 1
ATOM 3016 C C . SER B 1 6 ? -10.438 -19.406 4.113 1 91.38 6 SER B C 1
ATOM 3018 O O . SER B 1 6 ? -10.742 -19.141 2.949 1 91.38 6 SER B O 1
ATOM 3020 N N . ASP B 1 7 ? -9.344 -20.016 4.539 1 92.56 7 ASP B N 1
ATOM 3021 C CA . ASP B 1 7 ? -8.391 -20.375 3.496 1 92.56 7 ASP B CA 1
ATOM 3022 C C . ASP B 1 7 ? -8.836 -21.625 2.748 1 92.56 7 ASP B C 1
ATOM 3024 O O . ASP B 1 7 ? -8.18 -22.062 1.8 1 92.56 7 ASP B O 1
ATOM 3028 N N . ASP B 1 8 ? -9.953 -22.219 3.105 1 94.19 8 ASP B N 1
ATOM 3029 C CA . ASP B 1 8 ? -10.492 -23.391 2.426 1 94.19 8 ASP B CA 1
ATOM 3030 C C . ASP B 1 8 ? -10.773 -23.094 0.954 1 94.19 8 ASP B C 1
ATOM 3032 O O . ASP B 1 8 ? -10.453 -23.906 0.081 1 94.19 8 ASP B O 1
ATOM 3036 N N . LYS B 1 9 ? -11.336 -21.984 0.729 1 96.25 9 LYS B N 1
ATOM 3037 C CA . LYS B 1 9 ? -11.742 -21.641 -0.632 1 96.25 9 LYS B CA 1
ATOM 3038 C C . LYS B 1 9 ? -10.523 -21.531 -1.551 1 96.25 9 LYS B C 1
ATOM 3040 O O . LYS B 1 9 ? -10.539 -22.047 -2.67 1 96.25 9 LYS B O 1
ATOM 3045 N N . ILE B 1 10 ? -9.516 -20.859 -1.126 1 97.5 10 ILE B N 1
ATOM 3046 C CA . ILE B 1 10 ? -8.336 -20.688 -1.959 1 97.5 10 ILE B CA 1
ATOM 3047 C C . ILE B 1 10 ? -7.605 -22.031 -2.084 1 97.5 10 ILE B C 1
ATOM 3049 O O . ILE B 1 10 ? -7.016 -22.328 -3.125 1 97.5 10 ILE B O 1
ATOM 3053 N N . THR B 1 11 ? -7.668 -22.828 -1.108 1 96.62 11 THR B N 1
ATOM 3054 C CA . THR B 1 11 ? -7.082 -24.156 -1.172 1 96.62 11 THR B CA 1
ATOM 3055 C C . THR B 1 11 ? -7.789 -25.016 -2.219 1 96.62 11 THR B C 1
ATOM 3057 O O . THR B 1 11 ? -7.141 -25.672 -3.029 1 96.62 11 THR B O 1
ATOM 3060 N N . GLU B 1 12 ? -9.07 -24.953 -2.15 1 96.94 12 GLU B N 1
ATOM 3061 C CA . GLU B 1 12 ? -9.852 -25.688 -3.143 1 96.94 12 GLU B CA 1
ATOM 3062 C C . GLU B 1 12 ? -9.578 -25.156 -4.551 1 96.94 12 GLU B C 1
ATOM 3064 O O . GLU B 1 12 ? -9.516 -25.938 -5.504 1 96.94 12 GLU B O 1
ATOM 3069 N N . PHE B 1 13 ? -9.484 -23.953 -4.668 1 98.19 13 PHE B N 1
ATOM 3070 C CA . PHE B 1 13 ? -9.188 -23.344 -5.961 1 98.19 13 PHE B CA 1
ATOM 3071 C C . PHE B 1 13 ? -7.836 -23.797 -6.48 1 98.19 13 PHE B C 1
ATOM 3073 O O . PHE B 1 13 ? -7.695 -24.125 -7.66 1 98.19 13 PHE B O 1
ATOM 3080 N N . ARG B 1 14 ? -6.867 -23.797 -5.594 1 97.19 14 ARG B N 1
ATOM 3081 C CA . ARG B 1 14 ? -5.531 -24.266 -5.949 1 97.19 14 ARG B CA 1
ATOM 3082 C C . ARG B 1 14 ? -5.566 -25.719 -6.402 1 97.19 14 ARG B C 1
ATOM 3084 O O . ARG B 1 14 ? -4.898 -26.094 -7.371 1 97.19 14 ARG B O 1
ATOM 3091 N N . ASP B 1 15 ? -6.277 -26.531 -5.734 1 96.06 15 ASP B N 1
ATOM 3092 C CA . ASP B 1 15 ? -6.426 -27.938 -6.117 1 96.06 15 ASP B CA 1
ATOM 3093 C C . ASP B 1 15 ? -7.027 -28.062 -7.516 1 96.06 15 ASP B C 1
ATOM 3095 O O . ASP B 1 15 ? -6.574 -28.891 -8.312 1 96.06 15 ASP B O 1
ATOM 3099 N N . LEU B 1 16 ? -7.973 -27.281 -7.723 1 97.19 16 LEU B N 1
ATOM 3100 C CA . LEU B 1 16 ? -8.609 -27.297 -9.039 1 97.19 16 LEU B CA 1
ATOM 3101 C C . LEU B 1 16 ? -7.617 -26.922 -10.125 1 97.19 16 LEU B C 1
ATOM 3103 O O . LEU B 1 16 ? -7.535 -27.578 -11.164 1 97.19 16 LEU B O 1
ATOM 3107 N N . VAL B 1 17 ? -6.895 -25.875 -9.875 1 97.06 17 VAL B N 1
ATOM 3108 C CA . VAL B 1 17 ? -5.934 -25.359 -10.852 1 97.06 17 VAL B CA 1
ATOM 3109 C C . VAL B 1 17 ? -4.898 -26.438 -11.164 1 97.06 17 VAL B C 1
ATOM 3111 O O . VAL B 1 17 ? -4.438 -26.547 -12.305 1 97.06 17 VAL B O 1
ATOM 3114 N N . ASN B 1 18 ? -4.586 -27.25 -10.164 1 93.81 18 ASN B N 1
ATOM 3115 C CA . ASN B 1 18 ? -3.549 -28.266 -10.328 1 93.81 18 ASN B CA 1
ATOM 3116 C C . ASN B 1 18 ? -4.148 -29.609 -10.688 1 93.81 18 ASN B C 1
ATOM 3118 O O . ASN B 1 18 ? -3.426 -30.609 -10.789 1 93.81 18 ASN B O 1
ATOM 3122 N N . SER B 1 19 ? -5.363 -29.672 -10.922 1 91.5 19 SER B N 1
ATOM 3123 C CA . SER B 1 19 ? -6.035 -30.938 -11.211 1 91.5 19 SER B CA 1
ATOM 3124 C C . SER B 1 19 ? -6.184 -31.141 -12.719 1 91.5 19 SER B C 1
ATOM 3126 O O . SER B 1 19 ? -5.559 -30.438 -13.508 1 91.5 19 SER B O 1
ATOM 3128 N N . ASN B 1 20 ? -6.887 -32.219 -13.047 1 89.19 20 ASN B N 1
ATOM 3129 C CA . ASN B 1 20 ? -7.246 -32.531 -14.43 1 89.19 20 ASN B CA 1
ATOM 3130 C C . ASN B 1 20 ? -6.008 -32.625 -15.312 1 89.19 20 ASN B C 1
ATOM 3132 O O . ASN B 1 20 ? -5.926 -32 -16.359 1 89.19 20 ASN B O 1
ATOM 3136 N N . SER B 1 21 ? -5.016 -33.438 -14.805 1 88.5 21 SER B N 1
ATOM 3137 C CA . SER B 1 21 ? -3.781 -33.688 -15.547 1 88.5 21 SER B CA 1
ATOM 3138 C C . SER B 1 21 ? -3.082 -32.375 -15.906 1 88.5 21 SER B C 1
ATOM 3140 O O . SER B 1 21 ? -2.639 -32.188 -17.047 1 88.5 21 SER B O 1
ATOM 3142 N N . SER B 1 22 ? -3.137 -31.344 -15.047 1 91.69 22 SER B N 1
ATOM 3143 C CA . SER B 1 22 ? -2.449 -30.078 -15.188 1 91.69 22 SER B CA 1
ATOM 3144 C C . SER B 1 22 ? -2.959 -29.297 -16.391 1 91.69 22 SER B C 1
ATOM 3146 O O . SER B 1 22 ? -2.17 -28.734 -17.156 1 91.69 22 SER B O 1
ATOM 3148 N N . PHE B 1 23 ? -4.195 -29.438 -16.578 1 94.69 23 PHE B N 1
ATOM 3149 C CA . PHE B 1 23 ? -4.832 -28.75 -17.703 1 94.69 23 PHE B CA 1
ATOM 3150 C C . PHE B 1 23 ? -4.465 -27.281 -17.719 1 94.69 23 PHE B C 1
ATOM 3152 O O . PHE B 1 23 ? -4.066 -26.75 -18.75 1 94.69 23 PHE B O 1
ATOM 3159 N N . VAL B 1 24 ? -4.613 -26.562 -16.578 1 96.81 24 VAL B N 1
ATOM 3160 C CA . VAL B 1 24 ? -4.363 -25.125 -16.5 1 96.81 24 VAL B CA 1
ATOM 3161 C C . VAL B 1 24 ? -2.896 -24.844 -16.828 1 96.81 24 VAL B C 1
ATOM 3163 O O . VAL B 1 24 ? -2.588 -23.922 -17.594 1 96.81 24 VAL B O 1
ATOM 3166 N N . TYR B 1 25 ? -2.037 -25.578 -16.281 1 95.88 25 TYR B N 1
ATOM 3167 C CA . TYR B 1 25 ? -0.616 -25.406 -16.562 1 95.88 25 TYR B CA 1
ATOM 3168 C C . TYR B 1 25 ? -0.333 -25.594 -18.047 1 95.88 25 TYR B C 1
ATOM 3170 O O . TYR B 1 25 ? 0.302 -24.734 -18.672 1 95.88 25 TYR B O 1
ATOM 3178 N N . GLN B 1 26 ? -0.841 -26.672 -18.609 1 93.5 26 GLN B N 1
ATOM 3179 C CA . GLN B 1 26 ? -0.551 -27.016 -19.984 1 93.5 26 GLN B CA 1
ATOM 3180 C C . GLN B 1 26 ? -1.125 -25.969 -20.938 1 93.5 26 GLN B C 1
ATOM 3182 O O . GLN B 1 26 ? -0.54 -25.688 -21.984 1 93.5 26 GLN B O 1
ATOM 3187 N N . THR B 1 27 ? -2.205 -25.438 -20.562 1 94.19 27 THR B N 1
ATOM 3188 C CA . THR B 1 27 ? -2.883 -24.484 -21.438 1 94.19 27 THR B CA 1
ATOM 3189 C C . THR B 1 27 ? -2.277 -23.094 -21.297 1 94.19 27 THR B C 1
ATOM 3191 O O . THR B 1 27 ? -2.162 -22.359 -22.281 1 94.19 27 THR B O 1
ATOM 3194 N N . TYR B 1 28 ? -1.875 -22.703 -20.156 1 95.88 28 TYR B N 1
ATOM 3195 C CA . TYR B 1 28 ? -1.588 -21.297 -19.906 1 95.88 28 TYR B CA 1
ATOM 3196 C C . TYR B 1 28 ? -0.092 -21.078 -19.719 1 95.88 28 TYR B C 1
ATOM 3198 O O . TYR B 1 28 ? 0.354 -19.938 -19.562 1 95.88 28 TYR B O 1
ATOM 3206 N N . LYS B 1 29 ? 0.728 -22.094 -19.75 1 94.31 29 LYS B N 1
ATOM 3207 C CA . LYS B 1 29 ? 2.178 -21.938 -19.688 1 94.31 29 LYS B CA 1
ATOM 3208 C C . LYS B 1 29 ? 2.713 -21.266 -20.938 1 94.31 29 LYS B C 1
ATOM 3210 O O . LYS B 1 29 ? 3.797 -20.688 -20.938 1 94.31 29 LYS B O 1
ATOM 3215 N N . ASP B 1 30 ? 1.973 -21.359 -22.016 1 92.88 30 ASP B N 1
ATOM 3216 C CA . ASP B 1 30 ? 2.309 -20.734 -23.297 1 92.88 30 ASP B CA 1
ATOM 3217 C C . ASP B 1 30 ? 1.05 -20.344 -24.062 1 92.88 30 ASP B C 1
ATOM 3219 O O . ASP B 1 30 ? 0.801 -20.844 -25.156 1 92.88 30 ASP B O 1
ATOM 3223 N N . LYS B 1 31 ? 0.324 -19.5 -23.516 1 91.44 31 LYS B N 1
ATOM 3224 C CA . LYS B 1 31 ? -0.888 -19 -24.156 1 91.44 31 LYS B CA 1
ATOM 3225 C C . LYS B 1 31 ? -0.598 -17.766 -25 1 91.44 31 LYS B C 1
ATOM 3227 O O . LYS B 1 31 ? -0.391 -16.672 -24.453 1 91.44 31 LYS B O 1
ATOM 3232 N N . ASN B 1 32 ? -0.58 -17.906 -26.328 1 90.5 32 ASN B N 1
ATOM 3233 C CA . ASN B 1 32 ? -0.292 -16.812 -27.25 1 90.5 32 ASN B CA 1
ATOM 3234 C C . ASN B 1 32 ? 1.084 -16.219 -26.984 1 90.5 32 ASN B C 1
ATOM 3236 O O . ASN B 1 32 ? 1.233 -14.992 -26.953 1 90.5 32 ASN B O 1
ATOM 3240 N N . GLY B 1 33 ? 1.994 -17.031 -26.562 1 91.06 33 GLY B N 1
ATOM 3241 C CA . GLY B 1 33 ? 3.371 -16.594 -26.391 1 91.06 33 GLY B CA 1
ATOM 3242 C C . GLY B 1 33 ? 3.654 -16.031 -25.016 1 91.06 33 GLY B C 1
ATOM 3243 O O . GLY B 1 33 ? 4.723 -15.461 -24.781 1 91.06 33 GLY B O 1
ATOM 3244 N N . LYS B 1 34 ? 2.662 -16.141 -24.172 1 92.88 34 LYS B N 1
ATOM 3245 C CA . LYS B 1 34 ? 2.84 -15.625 -22.812 1 92.88 34 LYS B CA 1
ATOM 3246 C C . LYS B 1 34 ? 2.641 -16.734 -21.781 1 92.88 34 LYS B C 1
ATOM 3248 O O . LYS B 1 34 ? 1.767 -17.578 -21.922 1 92.88 34 LYS B O 1
ATOM 3253 N N . ASN B 1 35 ? 3.402 -16.688 -20.734 1 95.38 35 ASN B N 1
ATOM 3254 C CA . ASN B 1 35 ? 3.236 -17.594 -19.609 1 95.38 35 ASN B CA 1
ATOM 3255 C C . ASN B 1 35 ? 2.283 -17.031 -18.562 1 95.38 35 ASN B C 1
ATOM 3257 O O . ASN B 1 35 ? 2.723 -16.469 -17.562 1 95.38 35 ASN B O 1
ATOM 3261 N N . LEU B 1 36 ? 1.052 -17.297 -18.719 1 96.5 36 LEU B N 1
ATOM 3262 C CA . LEU B 1 36 ? 0.025 -16.781 -17.828 1 96.5 36 LEU B CA 1
ATOM 3263 C C . LEU B 1 36 ? -0.105 -17.641 -16.578 1 96.5 36 LEU B C 1
ATOM 3265 O O . LEU B 1 36 ? -0.714 -17.234 -15.586 1 96.5 36 LEU B O 1
ATOM 3269 N N . PHE B 1 37 ? 0.476 -18.797 -16.641 1 96.75 37 PHE B N 1
ATOM 3270 C CA . PHE B 1 37 ? 0.425 -19.656 -15.469 1 96.75 37 PHE B CA 1
ATOM 3271 C C . PHE B 1 37 ? 1.189 -19.047 -14.305 1 96.75 37 PHE B C 1
ATOM 3273 O O . PHE B 1 37 ? 0.798 -19.203 -13.148 1 96.75 37 PHE B O 1
ATOM 3280 N N . ASN B 1 38 ? 2.264 -18.359 -14.641 1 95.38 38 ASN B N 1
ATOM 3281 C CA . ASN B 1 38 ? 3.008 -17.641 -13.609 1 95.38 38 ASN B CA 1
ATOM 3282 C C . ASN B 1 38 ? 2.129 -16.641 -12.875 1 95.38 38 ASN B C 1
ATOM 3284 O O . ASN B 1 38 ? 2.232 -16.484 -11.656 1 95.38 38 ASN B O 1
ATOM 3288 N N . LEU B 1 39 ? 1.358 -15.938 -13.648 1 96.62 39 LEU B N 1
ATOM 3289 C CA . LEU B 1 39 ? 0.428 -14.977 -13.062 1 96.62 39 LEU B CA 1
ATOM 3290 C C . LEU B 1 39 ? -0.583 -15.68 -12.164 1 96.62 39 LEU B C 1
ATOM 3292 O O . LEU B 1 39 ? -0.882 -15.203 -11.07 1 96.62 39 LEU B O 1
ATOM 3296 N N . VAL B 1 40 ? -1.096 -16.781 -12.586 1 98.06 40 VAL B N 1
ATOM 3297 C CA . VAL B 1 40 ? -2.068 -17.562 -11.82 1 98.06 40 VAL B CA 1
ATOM 3298 C C . VAL B 1 40 ? -1.456 -17.984 -10.492 1 98.06 40 VAL B C 1
ATOM 3300 O O . VAL B 1 40 ? -2.078 -17.844 -9.438 1 98.06 40 VAL B O 1
ATOM 3303 N N . CYS B 1 41 ? -0.237 -18.453 -10.57 1 97 41 CYS B N 1
ATOM 3304 C CA . CYS B 1 41 ? 0.455 -18.906 -9.367 1 97 41 CYS B CA 1
ATOM 3305 C C . CYS B 1 41 ? 0.67 -17.75 -8.391 1 97 41 CYS B C 1
ATOM 3307 O O . CYS B 1 41 ? 0.445 -17.906 -7.191 1 97 41 CYS B O 1
ATOM 3309 N N . SER B 1 42 ? 1.104 -16.688 -8.922 1 97.31 42 SER B N 1
ATOM 3310 C CA . SER B 1 42 ? 1.312 -15.508 -8.094 1 97.31 42 SER B CA 1
ATOM 3311 C C . SER B 1 42 ? 0.024 -15.094 -7.395 1 97.31 42 SER B C 1
ATOM 3313 O O . SER B 1 42 ? 0.025 -14.805 -6.195 1 97.31 42 SER B O 1
ATOM 3315 N N . CYS B 1 43 ? -1.039 -15.055 -8.141 1 98.12 43 CYS B N 1
ATOM 3316 C CA . CYS B 1 43 ? -2.33 -14.672 -7.582 1 98.12 43 CYS B CA 1
ATOM 3317 C C . CYS B 1 43 ? -2.738 -15.617 -6.453 1 98.12 43 CYS B C 1
ATOM 3319 O O . CYS B 1 43 ? -3.166 -15.164 -5.391 1 98.12 43 CYS B O 1
ATOM 3321 N N . MET B 1 44 ? -2.623 -16.859 -6.668 1 97.75 44 MET B N 1
ATOM 3322 C CA . MET B 1 44 ? -2.996 -17.844 -5.645 1 97.75 44 MET B CA 1
ATOM 3323 C C . MET B 1 44 ? -2.148 -17.656 -4.391 1 97.75 44 MET B C 1
ATOM 3325 O O . MET B 1 44 ? -2.662 -17.75 -3.271 1 97.75 44 MET B O 1
ATOM 3329 N N . ASP B 1 45 ? -0.887 -17.422 -4.578 1 95.69 45 ASP B N 1
ATOM 3330 C CA . ASP B 1 45 ? 0.029 -17.234 -3.459 1 95.69 45 ASP B CA 1
ATOM 3331 C C . ASP B 1 45 ? -0.386 -16.031 -2.609 1 95.69 45 ASP B C 1
ATOM 3333 O O . ASP B 1 45 ? -0.484 -16.141 -1.385 1 95.69 45 ASP B O 1
ATOM 3337 N N . TRP B 1 46 ? -0.632 -14.977 -3.219 1 96.69 46 TRP B N 1
ATOM 3338 C CA . TRP B 1 46 ? -0.901 -13.734 -2.494 1 96.69 46 TRP B CA 1
ATOM 3339 C C . TRP B 1 46 ? -2.301 -13.75 -1.888 1 96.69 46 TRP B C 1
ATOM 3341 O O . TRP B 1 46 ? -2.529 -13.172 -0.824 1 96.69 46 TRP B O 1
ATOM 3351 N N . ILE B 1 47 ? -3.285 -14.414 -2.549 1 97.44 47 ILE B N 1
ATOM 3352 C CA . ILE B 1 47 ? -4.582 -14.617 -1.915 1 97.44 47 ILE B CA 1
ATOM 3353 C C . ILE B 1 47 ? -4.41 -15.445 -0.644 1 97.44 47 ILE B C 1
ATOM 3355 O O . ILE B 1 47 ? -4.98 -15.117 0.4 1 97.44 47 ILE B O 1
ATOM 3359 N N . THR B 1 48 ? -3.604 -16.453 -0.731 1 95.06 48 THR B N 1
ATOM 3360 C CA . THR B 1 48 ? -3.377 -17.344 0.409 1 95.06 48 THR B CA 1
ATOM 3361 C C . THR B 1 48 ? -2.764 -16.562 1.574 1 95.06 48 THR B C 1
ATOM 3363 O O . THR B 1 48 ? -3.26 -16.641 2.701 1 95.06 48 THR B O 1
ATOM 3366 N N . VAL B 1 49 ? -1.724 -15.844 1.272 1 92.44 49 VAL B N 1
ATOM 3367 C CA . VAL B 1 49 ? -1.03 -15.062 2.295 1 92.44 49 VAL B CA 1
ATOM 3368 C C . VAL B 1 49 ? -2.002 -14.078 2.943 1 92.44 49 VAL B C 1
ATOM 3370 O O . VAL B 1 49 ? -2.047 -13.961 4.172 1 92.44 49 VAL B O 1
ATOM 3373 N N . SER B 1 50 ? -2.744 -13.398 2.164 1 94.5 50 SER B N 1
ATOM 3374 C CA . SER B 1 50 ? -3.67 -12.383 2.65 1 94.5 50 SER B CA 1
ATOM 3375 C C . SER B 1 50 ? -4.773 -13 3.504 1 94.5 50 SER B C 1
ATOM 3377 O O . SER B 1 50 ? -5.102 -12.484 4.574 1 94.5 50 SER B O 1
ATOM 3379 N N . ILE B 1 51 ? -5.328 -14.102 3.059 1 94.75 51 ILE B N 1
ATOM 3380 C CA . ILE B 1 51 ? -6.418 -14.766 3.771 1 94.75 51 ILE B CA 1
ATOM 3381 C C . ILE B 1 51 ? -5.906 -15.312 5.102 1 94.75 51 ILE B C 1
ATOM 3383 O O . ILE B 1 51 ? -6.566 -15.164 6.133 1 94.75 51 ILE B O 1
ATOM 3387 N N . ARG B 1 52 ? -4.82 -15.906 5.094 1 90.56 52 ARG B N 1
ATOM 3388 C CA . ARG B 1 52 ? -4.27 -16.469 6.324 1 90.56 52 ARG B CA 1
ATOM 3389 C C . ARG B 1 52 ? -3.928 -15.375 7.324 1 90.56 52 ARG B C 1
ATOM 3391 O O . ARG B 1 52 ? -4.07 -15.562 8.531 1 90.56 52 ARG B O 1
ATOM 3398 N N . HIS B 1 53 ? -3.443 -14.32 6.816 1 89.44 53 HIS B N 1
ATOM 3399 C CA . HIS B 1 53 ? -3.242 -13.18 7.699 1 89.44 53 HIS B CA 1
ATOM 3400 C C . HIS B 1 53 ? -4.559 -12.719 8.32 1 89.44 53 HIS B C 1
ATOM 3402 O O . HIS B 1 53 ? -4.629 -12.477 9.523 1 89.44 53 HIS B O 1
ATOM 3408 N N . LEU B 1 54 ? -5.547 -12.578 7.473 1 90.94 54 LEU B N 1
ATOM 3409 C CA . LEU B 1 54 ? -6.844 -12.078 7.926 1 90.94 54 LEU B CA 1
ATOM 3410 C C . LEU B 1 54 ? -7.465 -13.031 8.938 1 90.94 54 LEU B C 1
ATOM 3412 O O . LEU B 1 54 ? -8.188 -12.602 9.844 1 90.94 54 LEU B O 1
ATOM 3416 N N . GLU B 1 55 ? -7.145 -14.258 8.812 1 87.75 55 GLU B N 1
ATOM 3417 C CA . GLU B 1 55 ? -7.652 -15.258 9.742 1 87.75 55 GLU B CA 1
ATOM 3418 C C . GLU B 1 55 ? -6.969 -15.133 11.102 1 87.75 55 GLU B C 1
ATOM 3420 O O . GLU B 1 55 ? -7.531 -15.547 12.125 1 87.75 55 GLU B O 1
ATOM 3425 N N . ASN B 1 56 ? -5.789 -14.523 11.109 1 80.81 56 ASN B N 1
ATOM 3426 C CA . ASN B 1 56 ? -4.988 -14.523 12.336 1 80.81 56 ASN B CA 1
ATOM 3427 C C . ASN B 1 56 ? -4.734 -13.102 12.828 1 80.81 56 ASN B C 1
ATOM 3429 O O . ASN B 1 56 ? -3.852 -12.875 13.664 1 80.81 56 ASN B O 1
ATOM 3433 N N . VAL B 1 57 ? -5.445 -12.195 12.297 1 78 57 VAL B N 1
ATOM 3434 C CA . VAL B 1 57 ? -5.223 -10.812 12.688 1 78 57 VAL B CA 1
ATOM 3435 C C . VAL B 1 57 ? -5.59 -10.617 14.164 1 78 57 VAL B C 1
ATOM 3437 O O . VAL B 1 57 ? -6.664 -11.039 14.602 1 78 57 VAL B O 1
ATOM 3440 N N . PRO B 1 58 ? -4.637 -10.016 14.867 1 75.88 58 PRO B N 1
ATOM 3441 C CA . PRO B 1 58 ? -4.961 -9.734 16.266 1 75.88 58 PRO B CA 1
ATOM 3442 C C . PRO B 1 58 ? -6.012 -8.633 16.422 1 75.88 58 PRO B C 1
ATOM 3444 O O . PRO B 1 58 ? -6.375 -7.98 15.438 1 75.88 58 PRO B O 1
ATOM 3447 N N . ASP B 1 59 ? -6.48 -8.547 17.656 1 81.5 59 ASP B N 1
ATOM 3448 C CA . ASP B 1 59 ? -7.406 -7.461 17.969 1 81.5 59 ASP B CA 1
ATOM 3449 C C . ASP B 1 59 ? -6.742 -6.098 17.781 1 81.5 59 ASP B C 1
ATOM 3451 O O . ASP B 1 59 ? -5.523 -5.973 17.938 1 81.5 59 ASP B O 1
ATOM 3455 N N . PHE B 1 60 ? -7.566 -5.184 17.438 1 83.25 60 PHE B N 1
ATOM 3456 C CA . PHE B 1 60 ? -7.051 -3.838 17.234 1 83.25 60 PHE B CA 1
ATOM 3457 C C . PHE B 1 60 ? -6.52 -3.252 18.531 1 83.25 60 PHE B C 1
ATOM 3459 O O . PHE B 1 60 ? -7.113 -3.445 19.594 1 83.25 60 PHE B O 1
ATOM 3466 N N . ASP B 1 61 ? -5.469 -2.564 18.391 1 83.94 61 ASP B N 1
ATOM 3467 C CA . ASP B 1 61 ? -4.797 -1.969 19.531 1 83.94 61 ASP B CA 1
ATOM 3468 C C . ASP B 1 61 ? -5.566 -0.76 20.062 1 83.94 61 ASP B C 1
ATOM 3470 O O . ASP B 1 61 ? -6.316 -0.124 19.312 1 83.94 61 ASP B O 1
ATOM 3474 N N . LYS B 1 62 ? -5.348 -0.489 21.359 1 83.69 62 LYS B N 1
ATOM 3475 C CA . LYS B 1 62 ? -5.969 0.689 21.969 1 83.69 62 LYS B CA 1
ATOM 3476 C C . LYS B 1 62 ? -5.266 1.968 21.516 1 83.69 62 LYS B C 1
ATOM 3478 O O . LYS B 1 62 ? -5.887 3.027 21.422 1 83.69 62 LYS B O 1
ATOM 3483 N N . ASN B 1 63 ? -4.008 1.737 21.297 1 83.94 63 ASN B N 1
ATOM 3484 C CA . ASN B 1 63 ? -3.25 2.871 20.766 1 83.94 63 ASN B CA 1
ATOM 3485 C C . ASN B 1 63 ? -3.664 3.215 19.344 1 83.94 63 ASN B C 1
ATOM 3487 O O . ASN B 1 63 ? -3.523 2.391 18.438 1 83.94 63 ASN B O 1
ATOM 3491 N N . ILE B 1 64 ? -4.074 4.398 19.109 1 86.12 64 ILE B N 1
ATOM 3492 C CA . ILE B 1 64 ? -4.695 4.801 17.859 1 86.12 64 ILE B CA 1
ATOM 3493 C C . ILE B 1 64 ? -3.67 4.734 16.734 1 86.12 64 ILE B C 1
ATOM 3495 O O . ILE B 1 64 ? -4.008 4.383 15.594 1 86.12 64 ILE B O 1
ATOM 3499 N N . ASP B 1 65 ? -2.465 5.098 17.016 1 84.06 65 ASP B N 1
ATOM 3500 C CA . ASP B 1 65 ? -1.443 5.074 15.977 1 84.06 65 ASP B CA 1
ATOM 3501 C C . ASP B 1 65 ? -1.186 3.65 15.492 1 84.06 65 ASP B C 1
ATOM 3503 O O . ASP B 1 65 ? -1.02 3.418 14.289 1 84.06 65 ASP B O 1
ATOM 3507 N N . THR B 1 66 ? -1.158 2.777 16.391 1 85.31 66 THR B N 1
ATOM 3508 C CA . THR B 1 66 ? -0.998 1.369 16.047 1 85.31 66 THR B CA 1
ATOM 3509 C C . THR B 1 66 ? -2.24 0.842 15.336 1 85.31 66 THR B C 1
ATOM 3511 O O . THR B 1 66 ? -2.133 0.087 14.367 1 85.31 66 THR B O 1
ATOM 3514 N N . ARG B 1 67 ? -3.312 1.241 15.805 1 88.44 67 ARG B N 1
ATOM 3515 C CA . ARG B 1 67 ? -4.578 0.784 15.242 1 88.44 67 ARG B CA 1
ATOM 3516 C C . ARG B 1 67 ? -4.727 1.237 13.789 1 88.44 67 ARG B C 1
ATOM 3518 O O . ARG B 1 67 ? -5.266 0.507 12.961 1 88.44 67 ARG B O 1
ATOM 3525 N N . VAL B 1 68 ? -4.293 2.408 13.523 1 90.69 68 VAL B N 1
ATOM 3526 C CA . VAL B 1 68 ? -4.363 2.957 12.172 1 90.69 68 VAL B CA 1
ATOM 3527 C C . VAL B 1 68 ? -3.551 2.086 11.219 1 90.69 68 VAL B C 1
ATOM 3529 O O . VAL B 1 68 ? -4.02 1.739 10.133 1 90.69 68 VAL B O 1
ATOM 3532 N N . MET B 1 69 ? -2.422 1.69 11.609 1 91.06 69 MET B N 1
ATOM 3533 C CA . MET B 1 69 ? -1.574 0.8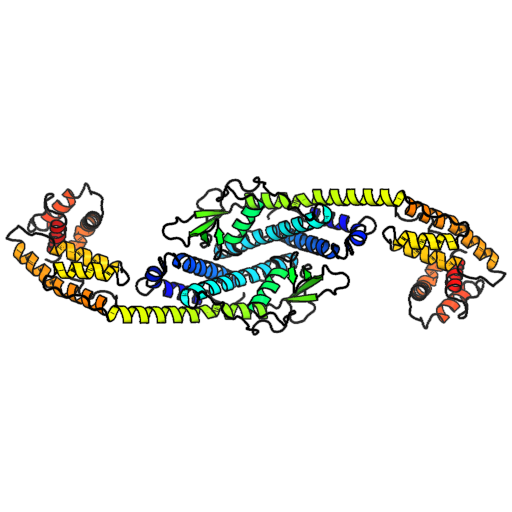7 10.75 1 91.06 69 MET B CA 1
ATOM 3534 C C . MET B 1 69 ? -2.123 -0.549 10.641 1 91.06 69 MET B C 1
ATOM 3536 O O . MET B 1 69 ? -1.991 -1.19 9.594 1 91.06 69 MET B O 1
ATOM 3540 N N . GLN B 1 70 ? -2.738 -1.008 11.703 1 88.38 70 GLN B N 1
ATOM 3541 C CA . GLN B 1 70 ? -3.414 -2.299 11.641 1 88.38 70 GLN B CA 1
ATOM 3542 C C . GLN B 1 70 ? -4.562 -2.271 10.633 1 88.38 70 GLN B C 1
ATOM 3544 O O . GLN B 1 70 ? -4.742 -3.217 9.867 1 88.38 70 GLN B O 1
ATOM 3549 N N . MET B 1 71 ? -5.258 -1.21 10.711 1 90.44 71 MET B N 1
ATOM 3550 C CA . MET B 1 71 ? -6.359 -1.052 9.766 1 90.44 71 MET B CA 1
ATOM 3551 C C . MET B 1 71 ? -5.84 -0.971 8.336 1 90.44 71 MET B C 1
ATOM 3553 O O . MET B 1 71 ? -6.445 -1.531 7.422 1 90.44 71 MET B O 1
ATOM 3557 N N . PHE B 1 72 ? -4.781 -0.302 8.195 1 93.25 72 PHE B N 1
ATOM 3558 C CA . PHE B 1 72 ? -4.215 -0.214 6.855 1 93.25 72 PHE B CA 1
ATOM 3559 C C . PHE B 1 72 ? -3.74 -1.582 6.379 1 93.25 72 PHE B C 1
ATOM 3561 O O . PHE B 1 72 ? -3.838 -1.898 5.191 1 93.25 72 PHE B O 1
ATOM 3568 N N . THR B 1 73 ? -3.221 -2.34 7.27 1 92.19 73 THR B N 1
ATOM 3569 C CA . THR B 1 73 ? -2.826 -3.699 6.918 1 92.19 73 THR B CA 1
ATOM 3570 C C . THR B 1 73 ? -4.035 -4.516 6.473 1 92.19 73 THR B C 1
ATOM 3572 O O . THR B 1 73 ? -3.939 -5.32 5.543 1 92.19 73 THR B O 1
ATOM 3575 N N . LEU B 1 74 ? -5.086 -4.324 7.141 1 92.81 74 LEU B N 1
ATOM 3576 C CA . LEU B 1 74 ? -6.332 -4.965 6.73 1 92.81 74 LEU B CA 1
ATOM 3577 C C . LEU B 1 74 ? -6.727 -4.531 5.324 1 92.81 74 LEU B C 1
ATOM 3579 O O . LEU B 1 74 ? -7.027 -5.367 4.469 1 92.81 74 LEU B O 1
ATOM 3583 N N . ILE B 1 75 ? -6.691 -3.283 5.113 1 96 75 ILE B N 1
ATOM 3584 C CA . ILE B 1 75 ? -7.043 -2.715 3.818 1 96 75 ILE B CA 1
ATOM 3585 C C . ILE B 1 75 ? -6.102 -3.25 2.744 1 96 75 ILE B C 1
ATOM 3587 O O . ILE B 1 75 ? -6.539 -3.605 1.647 1 96 75 ILE B O 1
ATOM 3591 N N . SER B 1 76 ? -4.852 -3.34 3.062 1 95.62 76 SER B N 1
ATOM 3592 C CA . SER B 1 76 ? -3.852 -3.828 2.121 1 95.62 76 SER B CA 1
ATOM 3593 C C . SER B 1 76 ? -4.09 -5.293 1.769 1 95.62 76 SER B C 1
ATOM 3595 O O . SER B 1 76 ? -3.916 -5.695 0.616 1 95.62 76 SER B O 1
ATOM 3597 N N . SER B 1 77 ? -4.422 -6.062 2.73 1 94.94 77 SER B N 1
ATOM 3598 C CA . SER B 1 77 ? -4.742 -7.465 2.473 1 94.94 77 SER B CA 1
ATOM 3599 C C . SER B 1 77 ? -5.926 -7.594 1.518 1 94.94 77 SER B C 1
ATOM 3601 O O . SER B 1 77 ? -5.898 -8.422 0.602 1 94.94 77 SER B O 1
ATOM 3603 N N . ILE B 1 78 ? -6.902 -6.809 1.773 1 97.19 78 ILE B N 1
ATOM 3604 C CA . ILE B 1 78 ? -8.086 -6.82 0.919 1 97.19 78 ILE B CA 1
ATOM 3605 C C . ILE B 1 78 ? -7.703 -6.387 -0.495 1 97.19 78 ILE B C 1
ATOM 3607 O O . ILE B 1 78 ? -8.188 -6.949 -1.477 1 97.19 78 ILE B O 1
ATOM 3611 N N . ASP B 1 79 ? -6.883 -5.406 -0.542 1 97.44 79 ASP B N 1
ATOM 3612 C CA . ASP B 1 79 ? -6.426 -4.914 -1.836 1 97.44 79 ASP B CA 1
ATOM 3613 C C . ASP B 1 79 ? -5.699 -6.008 -2.615 1 97.44 79 ASP B C 1
ATOM 3615 O O . ASP B 1 79 ? -5.887 -6.145 -3.826 1 97.44 79 ASP B O 1
ATOM 3619 N N . LEU B 1 80 ? -4.863 -6.742 -1.958 1 97.25 80 LEU B N 1
ATOM 3620 C CA . LEU B 1 80 ? -4.117 -7.832 -2.574 1 97.25 80 LEU B CA 1
ATOM 3621 C C . LEU B 1 80 ? -5.062 -8.891 -3.135 1 97.25 80 LEU B C 1
ATOM 3623 O O . LEU B 1 80 ? -4.863 -9.383 -4.25 1 97.25 80 LEU B O 1
ATOM 3627 N N . ILE B 1 81 ? -6.031 -9.219 -2.371 1 97.62 81 ILE B N 1
ATOM 3628 C CA . ILE B 1 81 ? -7.02 -10.203 -2.797 1 97.62 81 ILE B CA 1
ATOM 3629 C C . ILE B 1 81 ? -7.785 -9.68 -4.008 1 97.62 81 ILE B C 1
ATOM 3631 O O . ILE B 1 81 ? -7.934 -10.383 -5.012 1 97.62 81 ILE B O 1
ATOM 3635 N N . SER B 1 82 ? -8.219 -8.461 -3.893 1 98.06 82 SER B N 1
ATOM 3636 C CA . SER B 1 82 ? -9 -7.855 -4.965 1 98.06 82 SER B CA 1
ATOM 3637 C C . SER B 1 82 ? -8.203 -7.781 -6.262 1 98.06 82 SER B C 1
ATOM 3639 O O . SER B 1 82 ? -8.719 -8.094 -7.336 1 98.06 82 SER B O 1
ATOM 3641 N N . GLU B 1 83 ? -6.977 -7.383 -6.164 1 97.69 83 GLU B N 1
ATOM 3642 C CA . GLU B 1 83 ? -6.117 -7.301 -7.344 1 97.69 83 GLU B CA 1
ATOM 3643 C C . GLU B 1 83 ? -5.875 -8.68 -7.949 1 97.69 83 GLU B C 1
ATOM 3645 O O . GLU B 1 83 ? -5.867 -8.836 -9.172 1 97.69 83 GLU B O 1
ATOM 3650 N N . SER B 1 84 ? -5.629 -9.625 -7.105 1 98.25 84 SER B N 1
ATOM 3651 C CA . SER B 1 84 ? -5.395 -10.984 -7.57 1 98.25 84 SER B CA 1
ATOM 3652 C C . SER B 1 84 ? -6.625 -11.547 -8.281 1 98.25 84 SER B C 1
ATOM 3654 O O . SER B 1 84 ? -6.504 -12.188 -9.32 1 98.25 84 SER B O 1
ATOM 3656 N N . ILE B 1 85 ? -7.746 -11.289 -7.695 1 98.38 85 ILE B N 1
ATOM 3657 C CA . ILE B 1 85 ? -8.992 -11.758 -8.289 1 98.38 85 ILE B CA 1
ATOM 3658 C C . ILE B 1 85 ? -9.188 -11.117 -9.656 1 98.38 85 ILE B C 1
ATOM 3660 O O . ILE B 1 85 ? -9.617 -11.781 -10.602 1 98.38 85 ILE B O 1
ATOM 3664 N N . THR B 1 86 ? -8.914 -9.859 -9.75 1 98.06 86 THR B N 1
ATOM 3665 C CA . THR B 1 86 ? -9.039 -9.156 -11.023 1 98.06 86 THR B CA 1
ATOM 3666 C C . THR B 1 86 ? -8.125 -9.781 -12.07 1 98.06 86 THR B C 1
ATOM 3668 O O . THR B 1 86 ? -8.531 -9.969 -13.219 1 98.06 86 THR B O 1
ATOM 3671 N N . GLN B 1 87 ? -6.914 -10.109 -11.711 1 97.88 87 GLN B N 1
ATOM 3672 C CA . GLN B 1 87 ? -5.969 -10.711 -12.641 1 97.88 87 GLN B CA 1
ATOM 3673 C C . GLN B 1 87 ? -6.43 -12.102 -13.07 1 97.88 87 GL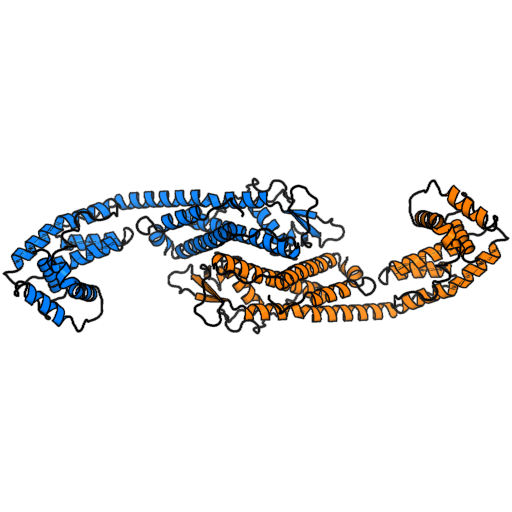N B C 1
ATOM 3675 O O . GLN B 1 87 ? -6.32 -12.469 -14.242 1 97.88 87 GLN B O 1
ATOM 3680 N N . LEU B 1 88 ? -6.938 -12.867 -12.117 1 98.62 88 LEU B N 1
ATOM 3681 C CA . LEU B 1 88 ? -7.457 -14.188 -12.453 1 98.62 88 LEU B CA 1
ATOM 3682 C C . LEU B 1 88 ? -8.641 -14.078 -13.406 1 98.62 88 LEU B C 1
ATOM 3684 O O . LEU B 1 88 ? -8.781 -14.891 -14.32 1 98.62 88 LEU B O 1
ATOM 3688 N N . HIS B 1 89 ? -9.508 -13.117 -13.164 1 98.56 89 HIS B N 1
ATOM 3689 C CA . HIS B 1 89 ? -10.617 -12.852 -14.078 1 98.56 89 HIS B CA 1
ATOM 3690 C C . HIS B 1 89 ? -10.109 -12.586 -15.492 1 98.56 89 HIS B C 1
ATOM 3692 O O . HIS B 1 89 ? -10.664 -13.109 -16.453 1 98.56 89 HIS B O 1
ATOM 3698 N N . ARG B 1 90 ? -9.102 -11.828 -15.578 1 97 90 ARG B N 1
ATOM 3699 C CA . ARG B 1 90 ? -8.555 -11.477 -16.891 1 97 90 ARG B CA 1
ATOM 3700 C C . ARG B 1 90 ? -7.969 -12.695 -17.594 1 97 90 ARG B C 1
ATOM 3702 O O . ARG B 1 90 ? -8.039 -12.812 -18.812 1 97 90 ARG B O 1
ATOM 3709 N N . VAL B 1 91 ? -7.398 -13.617 -16.844 1 97.44 91 VAL B N 1
ATOM 3710 C CA . VAL B 1 91 ? -6.781 -14.805 -17.406 1 97.44 91 VAL B CA 1
ATOM 3711 C C . VAL B 1 91 ? -7.859 -15.766 -17.906 1 97.44 91 VAL B C 1
ATOM 3713 O O . VAL B 1 91 ? -7.781 -16.281 -19.016 1 97.44 91 VAL B O 1
ATOM 3716 N N . PHE B 1 92 ? -8.93 -15.984 -17.156 1 98 92 PHE B N 1
ATOM 3717 C CA . PHE B 1 92 ? -9.797 -17.125 -17.391 1 98 92 PHE B CA 1
ATOM 3718 C C . PHE B 1 92 ? -11.117 -16.688 -18.016 1 98 92 PHE B C 1
ATOM 3720 O O . PHE B 1 92 ? -11.789 -17.469 -18.688 1 98 92 PHE B O 1
ATOM 3727 N N . ILE B 1 93 ? -11.531 -15.477 -17.75 1 97.25 93 ILE B N 1
ATOM 3728 C CA . ILE B 1 93 ? -12.867 -15.062 -18.156 1 97.25 93 ILE B CA 1
ATOM 3729 C C . ILE B 1 93 ? -12.773 -14.062 -19.312 1 97.25 93 ILE B C 1
ATOM 3731 O O . ILE B 1 93 ? -13.156 -14.367 -20.438 1 97.25 93 ILE B O 1
ATOM 3735 N N . ASN B 1 94 ? -12.242 -12.859 -19.047 1 96.44 94 ASN B N 1
ATOM 3736 C CA . ASN B 1 94 ? -12.164 -11.812 -20.062 1 96.44 94 ASN B CA 1
ATOM 3737 C C . ASN B 1 94 ? -11.008 -10.859 -19.797 1 96.44 94 ASN B C 1
ATOM 3739 O O . ASN B 1 94 ? -11.055 -10.062 -18.859 1 96.44 94 ASN B O 1
ATOM 3743 N N . PRO B 1 95 ? -10.023 -10.867 -20.625 1 93.88 95 PRO B N 1
ATOM 3744 C CA . PRO B 1 95 ? -8.836 -10.039 -20.391 1 93.88 95 PRO B CA 1
ATOM 3745 C C . PRO B 1 95 ? -9.125 -8.547 -20.516 1 93.88 95 PRO B C 1
ATOM 3747 O O . PRO B 1 95 ? -8.328 -7.719 -20.062 1 93.88 95 PRO B O 1
ATOM 3750 N N . GLN B 1 96 ? -10.242 -8.141 -21 1 94.75 96 GLN B N 1
ATOM 3751 C CA . GLN B 1 96 ? -10.508 -6.738 -21.328 1 94.75 96 GLN B CA 1
ATOM 3752 C C . GLN B 1 96 ? -11.43 -6.109 -20.281 1 94.75 96 GLN B C 1
ATOM 3754 O O . GLN B 1 96 ? -11.672 -4.898 -20.312 1 94.75 96 GLN B O 1
ATOM 3759 N N . THR B 1 97 ? -11.867 -6.914 -19.375 1 96 97 THR B N 1
ATOM 3760 C CA . THR B 1 97 ? -12.852 -6.363 -18.453 1 96 97 THR B CA 1
ATOM 3761 C C . THR B 1 97 ? -12.344 -6.441 -17.016 1 96 97 THR B C 1
ATOM 3763 O O . THR B 1 97 ? -11.406 -7.188 -16.719 1 96 97 THR B O 1
ATOM 3766 N N . ILE B 1 98 ? -12.93 -5.594 -16.141 1 96.56 98 ILE B N 1
ATOM 3767 C CA . ILE B 1 98 ? -12.719 -5.602 -14.695 1 96.56 98 ILE B CA 1
ATOM 3768 C C . ILE B 1 98 ? -13.992 -6.055 -13.992 1 96.56 98 ILE B C 1
ATOM 3770 O O . ILE B 1 98 ? -15.07 -5.5 -14.227 1 96.56 98 ILE B O 1
ATOM 3774 N N . PRO B 1 99 ? -13.82 -7.016 -13.172 1 97.31 99 PRO B N 1
ATOM 3775 C CA . PRO B 1 99 ? -15.031 -7.477 -12.492 1 97.31 99 PRO B CA 1
ATOM 3776 C C . PRO B 1 99 ? -15.641 -6.41 -11.586 1 97.31 99 PRO B C 1
ATOM 3778 O O . PRO B 1 99 ? -14.914 -5.613 -10.984 1 97.31 99 PRO B O 1
ATOM 3781 N N . PHE B 1 100 ? -16.969 -6.32 -11.492 1 97.38 100 PHE B N 1
ATOM 3782 C CA . PHE B 1 100 ? -17.766 -5.535 -10.555 1 97.38 100 PHE B CA 1
ATOM 3783 C C . PHE B 1 100 ? -17.75 -4.059 -10.945 1 97.38 100 PHE B C 1
ATOM 3785 O O . PHE B 1 100 ? -18.047 -3.193 -10.117 1 97.38 100 PHE B O 1
ATOM 3792 N N . THR B 1 101 ? -17.359 -3.771 -12.164 1 96.94 101 THR B N 1
ATOM 3793 C CA . THR B 1 101 ? -17.359 -2.383 -12.609 1 96.94 101 THR B CA 1
ATOM 3794 C C . THR B 1 101 ? -18.766 -1.79 -12.523 1 96.94 101 THR B C 1
ATOM 3796 O O . THR B 1 101 ? -19.734 -2.4 -12.992 1 96.94 101 THR B O 1
ATOM 3799 N N . GLY B 1 102 ? -18.891 -0.672 -11.914 1 96.12 102 GLY B N 1
ATOM 3800 C CA . GLY B 1 102 ? -20.156 0.037 -11.852 1 96.12 102 GLY B CA 1
ATOM 3801 C C . GLY B 1 102 ? -21 -0.366 -10.664 1 96.12 102 GLY B C 1
ATOM 3802 O O . GLY B 1 102 ? -22.016 0.278 -10.367 1 96.12 102 GLY B O 1
ATOM 3803 N N . GLU B 1 103 ? -20.594 -1.335 -9.898 1 96.56 103 GLU B N 1
ATOM 3804 C CA . GLU B 1 103 ? -21.375 -1.837 -8.781 1 96.56 103 GLU B CA 1
ATOM 3805 C C . GLU B 1 103 ? -21.219 -0.95 -7.551 1 96.56 103 GLU B C 1
ATOM 3807 O O . GLU B 1 103 ? -20.125 -0.464 -7.27 1 96.56 103 GLU B O 1
ATOM 3812 N N . LYS B 1 104 ? -22.328 -0.708 -6.855 1 95.69 104 LYS B N 1
ATOM 3813 C CA . LYS B 1 104 ? -22.359 0.078 -5.625 1 95.69 104 LYS B CA 1
ATOM 3814 C C . LYS B 1 104 ? -23.109 -0.663 -4.516 1 95.69 104 LYS B C 1
ATOM 3816 O O . LYS B 1 104 ? -24.109 -0.17 -3.996 1 95.69 104 LYS B O 1
ATOM 3821 N N . LYS B 1 105 ? -22.609 -1.699 -4.055 1 96.19 105 LYS B N 1
ATOM 3822 C CA . LYS B 1 105 ? -23.328 -2.559 -3.127 1 96.19 105 LYS B CA 1
ATOM 3823 C C . LYS B 1 105 ? -22.625 -2.646 -1.782 1 96.19 105 LYS B C 1
ATOM 3825 O O . LYS B 1 105 ? -23.25 -2.869 -0.749 1 96.19 105 LYS B O 1
ATOM 3830 N N . CYS B 1 106 ? -21.312 -2.465 -1.772 1 96.31 106 CYS B N 1
ATOM 3831 C CA . CYS B 1 106 ? -20.516 -2.758 -0.582 1 96.31 106 CYS B CA 1
ATOM 3832 C C . CYS B 1 106 ? -20.422 -1.534 0.322 1 96.31 106 CYS B C 1
ATOM 3834 O O . CYS B 1 106 ? -20.391 -1.662 1.548 1 96.31 106 CYS B O 1
ATOM 3836 N N . PHE B 1 107 ? -20.312 -0.361 -0.299 1 95.69 107 PHE B N 1
ATOM 3837 C CA . PHE B 1 107 ? -20.125 0.867 0.464 1 95.69 107 PHE B CA 1
ATOM 3838 C C . PHE B 1 107 ? -21.375 1.732 0.426 1 95.69 107 PHE B C 1
ATOM 3840 O O . PHE B 1 107 ? -21.531 2.568 -0.467 1 95.69 107 PHE B O 1
ATOM 3847 N N . ALA B 1 108 ? -22.156 1.659 1.454 1 89.75 108 ALA B N 1
ATOM 3848 C CA . ALA B 1 108 ? -23.453 2.352 1.507 1 89.75 108 ALA B CA 1
ATOM 3849 C C . ALA B 1 108 ? -23.266 3.805 1.938 1 89.75 108 ALA B C 1
ATOM 3851 O O . ALA B 1 108 ? -24.031 4.68 1.53 1 89.75 108 ALA B O 1
ATOM 3852 N N . ASN B 1 109 ? -22.344 4.113 2.721 1 86.31 109 ASN B N 1
ATOM 3853 C CA . ASN B 1 109 ? -22.141 5.449 3.27 1 86.31 109 ASN B CA 1
ATOM 3854 C C . ASN B 1 109 ? -20.953 6.148 2.611 1 86.31 109 ASN B C 1
ATOM 3856 O O . ASN B 1 109 ? -20.141 6.781 3.293 1 86.31 109 ASN B O 1
ATOM 3860 N N . ARG B 1 110 ? -20.844 6 1.304 1 91.81 110 ARG B N 1
ATOM 3861 C CA . ARG B 1 110 ? -19.688 6.539 0.604 1 91.81 110 ARG B CA 1
ATOM 3862 C C . ARG B 1 110 ? -19.734 8.062 0.563 1 91.81 110 ARG B C 1
ATOM 3864 O O . ARG B 1 110 ? -20.797 8.656 0.395 1 91.81 110 ARG B O 1
ATOM 3871 N N . LEU B 1 111 ? -18.656 8.688 0.707 1 91.44 111 LEU B N 1
ATOM 3872 C CA . LEU B 1 111 ? -18.5 10.133 0.636 1 91.44 111 LEU B CA 1
ATOM 3873 C C . LEU B 1 111 ? -18.672 10.633 -0.796 1 91.44 111 LEU B C 1
ATOM 3875 O O . LEU B 1 111 ? -19.25 11.695 -1.023 1 91.44 111 LEU B O 1
ATOM 3879 N N . PHE B 1 112 ? -18.141 9.867 -1.761 1 92.56 112 PHE B N 1
ATOM 3880 C CA . PHE B 1 112 ? -18.203 10.227 -3.174 1 92.56 112 PHE B CA 1
ATOM 3881 C C . PHE B 1 112 ? -19.188 9.336 -3.922 1 92.56 112 PHE B C 1
ATOM 3883 O O . PHE B 1 112 ? -18.828 8.242 -4.375 1 92.56 112 PHE B O 1
ATOM 3890 N N . ALA B 1 113 ? -20.266 9.812 -4.277 1 91.69 113 ALA B N 1
ATOM 3891 C CA . ALA B 1 113 ? -21.406 9.055 -4.781 1 91.69 113 ALA B CA 1
ATOM 3892 C C . ALA B 1 113 ? -21.156 8.539 -6.191 1 91.69 113 ALA B C 1
ATOM 3894 O O . ALA B 1 113 ? -21.688 7.5 -6.586 1 91.69 113 ALA B O 1
ATOM 3895 N N . ASP B 1 114 ? -20.328 9.156 -6.875 1 91.94 114 ASP B N 1
ATOM 3896 C CA . ASP B 1 114 ? -20.109 8.797 -8.273 1 91.94 114 ASP B CA 1
ATOM 3897 C C . ASP B 1 114 ? -19.141 7.621 -8.391 1 91.94 114 ASP B C 1
ATOM 3899 O O . ASP B 1 114 ? -19.047 6.992 -9.445 1 91.94 114 ASP B O 1
ATOM 3903 N N . GLU B 1 115 ? -18.469 7.316 -7.324 1 94.12 115 GLU B N 1
ATOM 3904 C CA . GLU B 1 115 ? -17.516 6.211 -7.363 1 94.12 115 GLU B CA 1
ATOM 3905 C C . GLU B 1 115 ? -18.219 4.867 -7.164 1 94.12 115 GLU B C 1
ATOM 3907 O O . GLU B 1 115 ? -19.094 4.742 -6.312 1 94.12 115 GLU B O 1
ATOM 3912 N N . ASP B 1 116 ? -17.859 3.959 -7.98 1 97.12 116 ASP B N 1
ATOM 3913 C CA . ASP B 1 116 ? -18.359 2.605 -7.727 1 97.12 116 ASP B CA 1
ATOM 3914 C C . ASP B 1 116 ? -17.531 1.927 -6.629 1 97.12 116 ASP B C 1
ATOM 3916 O O . ASP B 1 116 ? -16.656 2.549 -6.023 1 97.12 116 ASP B O 1
ATOM 3920 N N . ASP B 1 117 ? -17.797 0.691 -6.297 1 98 117 ASP B N 1
ATOM 3921 C CA . ASP B 1 117 ? -17.141 0.011 -5.184 1 98 117 ASP B CA 1
ATOM 3922 C C . ASP B 1 117 ? -15.648 -0.135 -5.43 1 98 117 ASP B C 1
ATOM 3924 O O . ASP B 1 117 ? -14.844 -0.018 -4.5 1 98 117 ASP B O 1
ATOM 3928 N N . ASN B 1 118 ? -15.266 -0.46 -6.652 1 97.62 118 ASN B N 1
ATOM 3929 C CA . ASN B 1 118 ? -13.852 -0.599 -6.977 1 97.62 118 ASN B CA 1
ATOM 3930 C C . ASN B 1 118 ? -13.094 0.706 -6.746 1 97.62 118 ASN B C 1
ATOM 3932 O O . ASN B 1 118 ? -12.078 0.723 -6.051 1 97.62 118 ASN B O 1
ATOM 3936 N N . SER B 1 119 ? -13.625 1.77 -7.309 1 95.88 119 SER B N 1
ATOM 3937 C CA . SER B 1 119 ? -12.953 3.061 -7.199 1 95.88 119 SER B CA 1
ATOM 3938 C C . SER B 1 119 ? -13.039 3.607 -5.781 1 95.88 119 SER B C 1
ATOM 3940 O O . SER B 1 119 ? -12.102 4.242 -5.297 1 95.88 119 SER B O 1
ATOM 3942 N N . TYR B 1 120 ? -14.125 3.375 -5.16 1 96.62 120 TYR B N 1
ATOM 3943 C CA . TYR B 1 120 ? -14.273 3.865 -3.795 1 96.62 120 TYR B CA 1
ATOM 3944 C C . TYR B 1 120 ? -13.305 3.16 -2.854 1 96.62 120 TYR B C 1
ATOM 3946 O O . TYR B 1 120 ? -12.75 3.781 -1.945 1 96.62 120 TYR B O 1
ATOM 3954 N N . PHE B 1 121 ? -13.148 1.894 -3.004 1 97.44 121 PHE B N 1
ATOM 3955 C CA . PHE B 1 121 ? -12.18 1.174 -2.189 1 97.44 121 PHE B CA 1
ATOM 3956 C C . PHE B 1 121 ? -10.781 1.757 -2.371 1 97.44 121 PHE B C 1
ATOM 3958 O O . PHE B 1 121 ? -10.023 1.878 -1.406 1 97.44 121 PHE B O 1
ATOM 3965 N N . LYS B 1 122 ? -10.422 2.041 -3.586 1 95.56 122 LYS B N 1
ATOM 3966 C CA . LYS B 1 122 ? -9.125 2.654 -3.854 1 95.56 122 LYS B CA 1
ATOM 3967 C C . LYS B 1 122 ? -8.992 3.998 -3.141 1 95.56 122 LYS B C 1
ATOM 3969 O O . LYS B 1 122 ? -7.91 4.352 -2.67 1 95.56 122 LYS B O 1
ATOM 3974 N N . THR B 1 123 ? -10.07 4.707 -3.117 1 95.25 123 THR B N 1
ATOM 3975 C CA . THR B 1 123 ? -10.086 5.977 -2.396 1 95.25 123 THR B CA 1
ATOM 3976 C C . THR B 1 123 ? -9.852 5.754 -0.905 1 95.25 123 THR B C 1
ATOM 3978 O O . THR B 1 123 ? -9.047 6.449 -0.287 1 95.25 123 THR B O 1
ATOM 3981 N N . VAL B 1 124 ? -10.562 4.824 -0.364 1 95.81 124 VAL B N 1
ATOM 3982 C CA . VAL B 1 124 ? -10.406 4.488 1.048 1 95.81 124 VAL B CA 1
ATOM 3983 C C . VAL B 1 124 ? -8.961 4.082 1.327 1 95.81 124 VAL B C 1
ATOM 3985 O O . VAL B 1 124 ? -8.344 4.574 2.277 1 95.81 124 VAL B O 1
ATOM 3988 N N . ARG B 1 125 ? -8.453 3.25 0.499 1 96.62 125 ARG B N 1
ATOM 3989 C CA . ARG B 1 125 ? -7.078 2.777 0.646 1 96.62 125 ARG B CA 1
ATOM 3990 C C . ARG B 1 125 ? -6.094 3.941 0.61 1 96.62 125 ARG B C 1
ATOM 3992 O O . ARG B 1 125 ? -5.184 4.016 1.439 1 96.62 125 ARG B O 1
ATOM 3999 N N . ALA B 1 126 ? -6.254 4.801 -0.277 1 95.81 126 ALA B N 1
ATOM 4000 C CA . ALA B 1 126 ? -5.363 5.945 -0.438 1 95.81 126 ALA B CA 1
ATOM 4001 C C . ALA B 1 126 ? -5.418 6.859 0.783 1 95.81 126 ALA B C 1
ATOM 4003 O O . ALA B 1 126 ? -4.379 7.297 1.286 1 95.81 126 ALA B O 1
ATOM 4004 N N . CYS B 1 127 ? -6.586 7.094 1.274 1 96 127 CYS B N 1
ATOM 4005 C CA . CYS B 1 127 ? -6.809 8.07 2.336 1 96 127 CYS B CA 1
ATOM 4006 C C . CYS B 1 127 ? -6.324 7.535 3.678 1 96 127 CYS B C 1
ATOM 4008 O O . CYS B 1 127 ? -5.895 8.305 4.539 1 96 127 CYS B O 1
ATOM 4010 N N . PHE B 1 128 ? -6.383 6.254 3.836 1 94.88 128 PHE B N 1
ATOM 4011 C CA . PHE B 1 128 ? -6.129 5.699 5.16 1 94.88 128 PHE B CA 1
ATOM 4012 C C . PHE B 1 128 ? -4.742 5.074 5.23 1 94.88 128 PHE B C 1
ATOM 4014 O O . PHE B 1 128 ? -4.41 4.395 6.199 1 94.88 128 PHE B O 1
ATOM 4021 N N . GLY B 1 129 ? -3.891 5.344 4.109 1 92.31 129 GLY B N 1
ATOM 4022 C CA . GLY B 1 129 ? -2.557 4.84 4.387 1 92.31 129 GLY B CA 1
ATOM 4023 C C . GLY B 1 129 ? -1.694 4.719 3.146 1 92.31 129 GLY B C 1
ATOM 4024 O O . GLY B 1 129 ? -0.465 4.695 3.238 1 92.31 129 GLY B O 1
ATOM 4025 N N . ALA B 1 130 ? -2.273 4.621 2.002 1 91.94 130 ALA B N 1
ATOM 4026 C CA . ALA B 1 130 ? -1.454 4.387 0.816 1 91.94 130 ALA B CA 1
ATOM 4027 C C . ALA B 1 130 ? -0.857 5.688 0.292 1 91.94 130 ALA B C 1
ATOM 4029 O O . ALA B 1 130 ? 0.335 5.754 -0.016 1 91.94 130 ALA B O 1
ATOM 4030 N N . HIS B 1 131 ? -1.662 6.66 0.143 1 93.44 131 HIS B N 1
ATOM 4031 C CA . HIS B 1 131 ? -1.21 7.945 -0.379 1 93.44 131 HIS B CA 1
ATOM 4032 C C . HIS B 1 131 ? -1.979 9.102 0.255 1 93.44 131 HIS B C 1
ATOM 4034 O O . HIS B 1 131 ? -2.521 9.953 -0.451 1 93.44 131 HIS B O 1
ATOM 4040 N N . PRO B 1 132 ? -1.957 9.219 1.498 1 94.75 132 PRO B N 1
ATOM 4041 C CA . PRO B 1 132 ? -2.832 10.195 2.143 1 94.75 132 PRO B CA 1
ATOM 4042 C C . PRO B 1 132 ? -2.4 11.641 1.873 1 94.75 132 PRO B C 1
ATOM 4044 O O . PRO B 1 132 ? -3.213 12.562 1.983 1 94.75 132 PRO B O 1
ATOM 4047 N N . VAL B 1 133 ? -1.201 11.875 1.499 1 95.19 133 VAL B N 1
ATOM 4048 C CA . VAL B 1 133 ? -0.696 13.234 1.349 1 95.19 133 VAL B CA 1
ATOM 4049 C C . VAL B 1 133 ? -0.728 13.641 -0.124 1 95.19 133 VAL B C 1
ATOM 4051 O O . VAL B 1 133 ? -0.208 14.695 -0.496 1 95.19 133 VAL B O 1
ATOM 4054 N N . ASN B 1 134 ? -1.245 12.734 -0.95 1 92.31 134 ASN B N 1
ATOM 4055 C CA . ASN B 1 134 ? -1.315 12.961 -2.391 1 92.31 134 ASN B CA 1
ATOM 4056 C C . ASN B 1 134 ? -2.582 12.359 -2.99 1 92.31 134 ASN B C 1
ATOM 4058 O O . ASN B 1 134 ? -2.51 11.43 -3.803 1 92.31 134 ASN B O 1
ATOM 4062 N N . LEU B 1 135 ? -3.695 13 -2.619 1 91.75 135 LEU B N 1
ATOM 4063 C CA . LEU B 1 135 ? -4.98 12.5 -3.094 1 91.75 135 LEU B CA 1
ATOM 4064 C C . LEU B 1 135 ? -5.477 13.312 -4.285 1 91.75 135 LEU B C 1
ATOM 4066 O O . LEU B 1 135 ? -5.348 14.539 -4.301 1 91.75 135 LEU B O 1
ATOM 4070 N N . ASN B 1 136 ? -5.801 12.617 -5.34 1 82.5 136 ASN B N 1
ATOM 4071 C CA . ASN B 1 136 ? -6.391 13.273 -6.5 1 82.5 136 ASN B CA 1
ATOM 4072 C C . ASN B 1 136 ? -7.887 12.984 -6.605 1 82.5 136 ASN B C 1
ATOM 4074 O O . ASN B 1 136 ? -8.281 11.867 -6.934 1 82.5 136 ASN B O 1
ATOM 4078 N N . GLN B 1 137 ? -8.703 14.07 -6.195 1 73.69 137 GLN B N 1
ATOM 4079 C CA . GLN B 1 137 ? -10.148 13.914 -6.266 1 73.69 137 GLN B CA 1
ATOM 4080 C C . GLN B 1 137 ? -10.766 14.938 -7.215 1 73.69 137 GLN B C 1
ATOM 4082 O O . GLN B 1 137 ? -10.797 16.141 -6.918 1 73.69 137 GLN B O 1
ATOM 4087 N N . SER B 1 138 ? -11.484 14.516 -8.156 1 66.56 138 SER B N 1
ATOM 4088 C CA . SER B 1 138 ? -12.289 15.312 -9.078 1 66.56 138 SER B CA 1
ATOM 4089 C C . SER B 1 138 ? -11.594 16.625 -9.422 1 66.56 138 SER B C 1
ATOM 4091 O O . SER B 1 138 ? -12.18 17.703 -9.297 1 66.56 138 SER B O 1
ATOM 4093 N N . ASN B 1 139 ? -10.398 16.672 -9.617 1 72.56 139 ASN B N 1
ATOM 4094 C CA . ASN B 1 139 ? -9.664 17.828 -10.102 1 72.56 139 ASN B CA 1
ATOM 4095 C C . ASN B 1 139 ? -9.141 18.688 -8.953 1 72.56 139 ASN B C 1
ATOM 4097 O O . ASN B 1 139 ? -8.695 19.812 -9.164 1 72.56 139 ASN B O 1
ATOM 4101 N N . THR B 1 140 ? -9.453 18.25 -7.793 1 82.38 140 THR B N 1
ATOM 4102 C CA . THR B 1 140 ? -8.906 18.969 -6.641 1 82.38 140 THR B CA 1
ATOM 4103 C C . THR B 1 140 ? -7.906 18.094 -5.895 1 82.38 140 THR B C 1
ATOM 4105 O O . THR B 1 140 ? -8.125 16.891 -5.727 1 82.38 140 THR B O 1
ATOM 4108 N N . LYS B 1 141 ? -6.828 18.734 -5.598 1 90.38 141 LYS B N 1
ATOM 4109 C CA . LYS B 1 141 ? -5.855 18.031 -4.762 1 90.38 141 LYS B CA 1
ATOM 4110 C C . LYS B 1 141 ? -6.266 18.078 -3.291 1 90.38 141 LYS B C 1
ATOM 4112 O O . LYS B 1 141 ? -6.621 19.141 -2.771 1 90.38 141 LYS B O 1
ATOM 4117 N N . ARG B 1 142 ? -6.324 16.891 -2.67 1 93.19 142 ARG B N 1
ATOM 4118 C CA . ARG B 1 142 ? -6.684 16.828 -1.256 1 93.19 142 ARG B CA 1
ATOM 4119 C C . ARG B 1 142 ? -5.652 16.031 -0.468 1 93.19 142 ARG B C 1
ATOM 4121 O O . ARG B 1 142 ? -4.812 15.336 -1.052 1 93.19 142 ARG B O 1
ATOM 4128 N N . PHE B 1 143 ? -5.734 16.188 0.856 1 95.38 143 PHE B N 1
ATOM 4129 C CA . PHE B 1 143 ? -4.836 15.539 1.809 1 95.38 143 PHE B CA 1
ATOM 4130 C C . PHE B 1 143 ? -5.609 14.992 3 1 95.38 143 PHE B C 1
ATOM 4132 O O . PHE B 1 143 ? -6.555 15.625 3.475 1 95.38 143 PHE B O 1
ATOM 4139 N N . ALA B 1 144 ? -5.246 13.828 3.418 1 95.81 144 ALA B N 1
ATOM 4140 C CA . ALA B 1 144 ? -5.957 13.242 4.551 1 95.81 144 ALA B CA 1
ATOM 4141 C C . ALA B 1 144 ? -5.277 13.586 5.871 1 95.81 144 ALA B C 1
ATOM 4143 O O . ALA B 1 144 ? -4.047 13.594 5.957 1 95.81 144 ALA B O 1
ATOM 4144 N N . SER B 1 145 ? -6.062 13.906 6.824 1 93.19 145 SER B N 1
ATOM 4145 C CA . SER B 1 145 ? -5.562 14.07 8.188 1 93.19 145 SER B CA 1
ATOM 4146 C C . SER B 1 145 ? -5.199 12.734 8.812 1 93.19 145 SER B C 1
ATOM 4148 O O . SER B 1 145 ? -5.422 11.68 8.211 1 93.19 145 SER B O 1
ATOM 4150 N N . TRP B 1 146 ? -4.695 12.867 9.961 1 88.19 146 TRP B N 1
ATOM 4151 C CA . TRP B 1 146 ? -4.543 11.664 10.766 1 88.19 146 TRP B CA 1
ATOM 4152 C C . TRP B 1 146 ? -5.898 11.031 11.062 1 88.19 146 TRP B C 1
ATOM 4154 O O . TRP B 1 146 ? -6.887 11.734 11.273 1 88.19 146 TRP B O 1
ATOM 4164 N N . PRO B 1 147 ? -5.887 9.703 10.984 1 91 147 PRO B N 1
ATOM 4165 C CA . PRO B 1 147 ? -7.137 9.055 11.375 1 91 147 PRO B CA 1
ATOM 4166 C C . PRO B 1 147 ? -7.426 9.164 12.867 1 91 147 PRO B C 1
ATOM 4168 O O . PRO B 1 147 ? -6.512 9.062 13.688 1 91 147 PRO B O 1
ATOM 4171 N N . PHE B 1 148 ? -8.633 9.453 13.188 1 88.19 148 PHE B N 1
ATOM 4172 C CA . PHE B 1 148 ? -9.055 9.547 14.578 1 88.19 148 PHE B CA 1
ATOM 4173 C C . PHE B 1 148 ? -10.367 8.805 14.797 1 88.19 148 PHE B C 1
ATOM 4175 O O . PHE B 1 148 ? -11 8.359 13.836 1 88.19 148 PHE B O 1
ATOM 4182 N N . ASP B 1 149 ? -10.641 8.547 16.062 1 86.12 149 ASP B N 1
ATOM 4183 C CA . ASP B 1 149 ? -11.859 7.816 16.406 1 86.12 149 ASP B CA 1
ATOM 4184 C C . ASP B 1 149 ? -13.102 8.57 15.922 1 86.12 149 ASP B C 1
ATOM 4186 O O . ASP B 1 149 ? -13.219 9.781 16.141 1 86.12 149 ASP B O 1
ATOM 4190 N N . SER B 1 150 ? -13.836 7.855 15.234 1 80.69 150 SER B N 1
ATOM 4191 C CA . SER B 1 150 ? -15.047 8.477 14.703 1 80.69 150 SER B CA 1
ATOM 4192 C C . SER B 1 150 ? -16.062 8.727 15.812 1 80.69 150 SER B C 1
ATOM 4194 O O . SER B 1 150 ? -16.188 7.934 16.75 1 80.69 150 SER B O 1
ATOM 4196 N N . HIS B 1 151 ? -16.672 9.812 15.664 1 74.19 151 HIS B N 1
ATOM 4197 C CA . HIS B 1 151 ? -17.797 10.094 16.562 1 74.19 151 HIS B CA 1
ATOM 4198 C C . HIS B 1 151 ? -19.078 9.461 16.062 1 74.19 151 HIS B C 1
ATOM 4200 O O . HIS B 1 151 ? -20.094 9.438 16.766 1 74.19 151 HIS B O 1
ATOM 4206 N N . SER B 1 152 ? -18.922 9 14.906 1 69.81 152 SER B N 1
ATOM 4207 C CA . SER B 1 152 ? -20.078 8.32 14.328 1 69.81 152 SER B CA 1
ATOM 4208 C C . SER B 1 152 ? -20.234 6.906 14.891 1 69.81 152 SER B C 1
ATOM 4210 O O . SER B 1 152 ? -19.234 6.246 15.203 1 69.81 152 SER B O 1
ATOM 4212 N N . ASN B 1 153 ? -21.391 6.484 14.984 1 64.81 153 ASN B N 1
ATOM 4213 C CA . ASN B 1 153 ? -21.719 5.191 15.578 1 64.81 153 ASN B CA 1
ATOM 4214 C C . ASN B 1 153 ? -21.281 4.035 14.68 1 64.81 153 ASN B C 1
ATOM 4216 O O . ASN B 1 153 ? -21.109 2.91 15.148 1 64.81 153 ASN B O 1
ATOM 4220 N N . THR B 1 154 ? -21.078 4.359 13.57 1 70.06 154 THR B N 1
ATOM 4221 C CA . THR B 1 154 ? -20.875 3.211 12.695 1 70.06 154 THR B CA 1
ATOM 4222 C C . THR B 1 154 ? -19.453 3.178 12.172 1 70.06 154 THR B C 1
ATOM 4224 O O . THR B 1 154 ? -19 2.154 11.656 1 70.06 154 THR B O 1
ATOM 4227 N N . ALA B 1 155 ? -18.75 4.227 12.352 1 80.81 155 ALA B N 1
ATOM 4228 C CA . ALA B 1 155 ? -17.422 4.285 11.75 1 80.81 155 ALA B CA 1
ATOM 4229 C C . ALA B 1 155 ? -16.328 4.059 12.805 1 80.81 155 ALA B C 1
ATOM 4231 O O . ALA B 1 155 ? -16.5 4.438 13.969 1 80.81 155 ALA B O 1
ATOM 4232 N N . GLU B 1 156 ? -15.391 3.33 12.445 1 84.56 156 GLU B N 1
ATOM 4233 C CA . GLU B 1 156 ? -14.273 3.047 13.352 1 84.56 156 GLU B CA 1
ATOM 4234 C C . GLU B 1 156 ? -13.273 4.195 13.367 1 84.56 156 GLU B C 1
ATOM 4236 O O . GLU B 1 156 ? -12.828 4.625 14.438 1 84.56 156 GLU B O 1
ATOM 4241 N N . LEU B 1 157 ? -12.922 4.625 12.203 1 90.62 157 LEU B N 1
ATOM 4242 C CA . LEU B 1 157 ? -11.953 5.703 12.047 1 90.62 157 LEU B CA 1
ATOM 4243 C C . LEU B 1 157 ? -12.461 6.75 11.062 1 90.62 157 LEU B C 1
ATOM 4245 O O . LEU B 1 157 ? -13.273 6.438 10.18 1 90.62 157 LEU B O 1
ATOM 4249 N N . THR B 1 158 ? -12.039 7.887 11.281 1 93.06 158 THR B N 1
ATOM 4250 C CA . THR B 1 158 ? -12.383 8.984 10.391 1 93.06 158 THR B CA 1
ATOM 4251 C C . THR B 1 158 ? -11.148 9.805 10.031 1 93.06 158 THR B C 1
ATOM 4253 O O . THR B 1 158 ? -10.25 9.969 10.859 1 93.06 158 THR B O 1
ATOM 4256 N N . VAL B 1 159 ? -11.102 10.203 8.781 1 93.88 159 VAL B N 1
ATOM 4257 C CA . VAL B 1 159 ? -10.102 11.188 8.367 1 93.88 159 VAL B CA 1
ATOM 4258 C C . VAL B 1 159 ? -10.789 12.414 7.781 1 93.88 159 VAL B C 1
ATOM 4260 O O . VAL B 1 159 ? -11.891 12.312 7.238 1 93.88 159 VAL B O 1
ATOM 4263 N N . HIS B 1 160 ? -10.188 13.516 7.996 1 94.62 160 HIS B N 1
ATOM 4264 C CA . HIS B 1 160 ? -10.602 14.719 7.285 1 94.62 160 HIS B CA 1
ATOM 4265 C C . HIS B 1 160 ? -9.781 14.914 6.016 1 94.62 160 HIS B C 1
ATOM 4267 O O . HIS B 1 160 ? -8.547 14.875 6.051 1 94.62 160 HIS B O 1
ATOM 4273 N N . LEU B 1 161 ? -10.484 15.117 4.938 1 95.12 161 LEU B N 1
ATOM 4274 C CA . LEU B 1 161 ? -9.828 15.438 3.674 1 95.12 161 LEU B CA 1
ATOM 4275 C C . LEU B 1 161 ? -9.719 16.953 3.488 1 95.12 161 LEU B C 1
ATOM 4277 O O . LEU B 1 161 ? -10.711 17.609 3.182 1 95.12 161 LEU B O 1
ATOM 4281 N N . TYR B 1 162 ? -8.477 17.406 3.598 1 93.81 162 TYR B N 1
ATOM 4282 C CA . TYR B 1 162 ? -8.18 18.828 3.41 1 93.81 162 TYR B CA 1
ATOM 4283 C C . TYR B 1 162 ? -8.008 19.156 1.932 1 93.81 162 TYR B C 1
ATOM 4285 O O . TYR B 1 162 ? -7.461 18.344 1.172 1 93.81 162 TYR B O 1
ATOM 4293 N N . SER B 1 163 ? -8.461 20.312 1.567 1 92.5 163 SER B N 1
ATOM 4294 C CA . SER B 1 163 ? -8.336 20.734 0.176 1 92.5 163 SER B CA 1
ATOM 4295 C C . SER B 1 163 ? -7.152 21.688 -0.009 1 92.5 163 SER B C 1
ATOM 4297 O O . SER B 1 163 ? -6.781 22.406 0.915 1 92.5 163 SER B O 1
ATOM 4299 N N . SER B 1 164 ? -6.547 21.625 -1.14 1 92.19 164 SER B N 1
ATOM 4300 C CA . SER B 1 164 ? -5.523 22.609 -1.499 1 92.19 164 SER B CA 1
ATOM 4301 C C . SER B 1 164 ? -6.152 23.938 -1.893 1 92.19 164 SER B C 1
ATOM 4303 O O . SER B 1 164 ? -5.465 24.953 -1.959 1 92.19 164 SER B O 1
ATOM 4305 N N . ASN B 1 165 ? -7.387 23.891 -2.25 1 91.5 165 ASN B N 1
ATOM 4306 C CA . ASN B 1 165 ? -8.094 25.125 -2.598 1 91.5 165 ASN B CA 1
ATOM 4307 C C . ASN B 1 165 ? -8.453 25.922 -1.354 1 91.5 165 ASN B C 1
ATOM 4309 O O . ASN B 1 165 ? -8.867 25.359 -0.341 1 91.5 165 ASN B O 1
ATOM 4313 N N . ILE B 1 166 ? -8.422 27.203 -1.751 1 88 166 ILE B N 1
ATOM 4314 C CA . ILE B 1 166 ? -8.703 28.125 -0.658 1 88 166 ILE B CA 1
ATOM 4315 C C . ILE B 1 166 ? -10.195 28.141 -0.357 1 88 166 ILE B C 1
ATOM 4317 O O . ILE B 1 166 ? -11.023 28.047 -1.27 1 88 166 ILE B O 1
ATOM 4321 N N . ASN B 1 167 ? -10.719 27.875 0.786 1 86.31 167 ASN B N 1
ATOM 4322 C CA . ASN B 1 167 ? -12.094 28.047 1.259 1 86.31 167 ASN B CA 1
ATOM 4323 C C . ASN B 1 167 ? -12.891 26.75 1.156 1 86.31 167 ASN B C 1
ATOM 4325 O O . ASN B 1 167 ? -14.086 26.734 1.47 1 86.31 167 ASN B O 1
ATOM 4329 N N . ASP B 1 168 ? -12.258 25.75 0.468 1 89.44 168 ASP B N 1
ATOM 4330 C CA . ASP B 1 168 ? -12.945 24.469 0.465 1 89.44 168 ASP B CA 1
ATOM 4331 C C . ASP B 1 168 ? -13.117 23.922 1.885 1 89.44 168 ASP B C 1
ATOM 4333 O O . ASP B 1 168 ? -12.211 24.078 2.717 1 89.44 168 ASP B O 1
ATOM 4337 N N . GLU B 1 169 ? -14.18 23.391 2.059 1 89.81 169 GLU B N 1
ATOM 4338 C CA . GLU B 1 169 ? -14.391 22.75 3.352 1 89.81 169 GLU B CA 1
ATOM 4339 C C . GLU B 1 169 ? -13.727 21.375 3.406 1 89.81 169 GLU B C 1
ATOM 4341 O O . GLU B 1 169 ? -13.57 20.719 2.379 1 89.81 169 GLU B O 1
ATOM 4346 N N . ASP B 1 170 ? -13.359 21.062 4.562 1 90.88 170 ASP B N 1
ATOM 4347 C CA . ASP B 1 170 ? -12.852 19.719 4.781 1 90.88 170 ASP B CA 1
ATOM 4348 C C . ASP B 1 170 ? -13.961 18.688 4.648 1 90.88 170 ASP B C 1
ATOM 4350 O O . ASP B 1 170 ? -15.117 18.953 4.996 1 90.88 170 ASP B O 1
ATOM 4354 N N . LEU B 1 171 ? -13.594 17.547 4.113 1 92.69 171 LEU B N 1
ATOM 4355 C CA . LEU B 1 171 ? -14.562 16.469 3.959 1 92.69 171 LEU B CA 1
ATOM 4356 C C . LEU B 1 171 ? -14.234 15.305 4.891 1 92.69 171 LEU B C 1
ATOM 4358 O O . LEU B 1 171 ? -13.133 14.75 4.844 1 92.69 171 LEU B O 1
ATOM 4362 N N . PRO B 1 172 ? -15.156 14.922 5.746 1 93.06 172 PRO B N 1
ATOM 4363 C CA . PRO B 1 172 ? -14.914 13.758 6.598 1 93.06 172 PRO B CA 1
ATOM 4364 C C . PRO B 1 172 ? -15.141 12.438 5.867 1 93.06 172 PRO B C 1
ATOM 4366 O O . PRO B 1 172 ? -16.188 12.242 5.25 1 93.06 172 PRO B O 1
ATOM 4369 N N . LEU B 1 173 ? -14.18 11.609 5.809 1 93.75 173 LEU B N 1
ATOM 4370 C CA . LEU B 1 173 ? -14.305 10.25 5.289 1 93.75 173 LEU B CA 1
ATOM 4371 C C . LEU B 1 173 ? -14.289 9.234 6.422 1 93.75 173 LEU B C 1
ATOM 4373 O O . LEU B 1 173 ? -13.336 9.18 7.207 1 93.75 173 LEU B O 1
ATOM 4377 N N . HIS B 1 174 ? -15.32 8.438 6.461 1 93.31 174 HIS B N 1
ATOM 4378 C CA . HIS B 1 174 ? -15.484 7.473 7.539 1 93.31 174 HIS B CA 1
ATOM 4379 C C . HIS B 1 174 ? -15.148 6.059 7.07 1 93.31 174 HIS B C 1
ATOM 4381 O O . HIS B 1 174 ? -15.523 5.664 5.965 1 93.31 174 HIS B O 1
ATOM 4387 N N . LEU B 1 175 ? -14.43 5.434 7.848 1 92.69 175 LEU B N 1
ATOM 4388 C CA . LEU B 1 175 ? -14.07 4.047 7.57 1 92.69 175 LEU B CA 1
ATOM 4389 C C . LEU B 1 175 ? -14.953 3.088 8.352 1 92.69 175 LEU B C 1
ATOM 4391 O O . LEU B 1 175 ? -14.961 3.104 9.586 1 92.69 175 LEU B O 1
ATOM 4395 N N . ASN B 1 176 ? -15.672 2.299 7.617 1 91.06 176 ASN B N 1
ATOM 4396 C CA . ASN B 1 176 ? -16.531 1.278 8.203 1 91.06 176 ASN B CA 1
ATOM 4397 C C . ASN B 1 176 ? -16 -0.127 7.941 1 91.06 176 ASN B C 1
ATOM 4399 O O . ASN B 1 176 ? -15.984 -0.586 6.801 1 91.06 176 ASN B O 1
ATOM 4403 N N . ARG B 1 177 ? -15.734 -0.81 8.984 1 89.69 177 ARG B N 1
ATOM 4404 C CA . ARG B 1 177 ? -15.133 -2.137 8.891 1 89.69 177 ARG B CA 1
ATOM 4405 C C . ARG B 1 177 ? -16.078 -3.115 8.195 1 89.69 177 ARG B C 1
ATOM 4407 O O . ARG B 1 177 ? -15.633 -3.963 7.418 1 89.69 177 ARG B O 1
ATOM 4414 N N . ASN B 1 178 ? -17.312 -3.01 8.492 1 91.12 178 ASN B N 1
ATOM 4415 C CA . ASN B 1 178 ? -18.281 -3.936 7.922 1 91.12 178 ASN B CA 1
ATOM 4416 C C . ASN B 1 178 ? -18.375 -3.775 6.406 1 91.12 178 ASN B C 1
ATOM 4418 O O . ASN B 1 178 ? -18.578 -4.754 5.688 1 91.12 178 ASN B O 1
ATOM 4422 N N . GLU B 1 179 ? -18.25 -2.557 5.984 1 95.12 179 GLU B N 1
ATOM 4423 C CA . GLU B 1 179 ? -18.25 -2.316 4.547 1 95.12 179 GLU B CA 1
ATOM 4424 C C . GLU B 1 179 ? -17.031 -2.922 3.879 1 95.12 179 GLU B C 1
ATOM 4426 O O . GLU B 1 179 ? -17.125 -3.486 2.785 1 95.12 179 GLU B O 1
ATOM 4431 N N . LEU B 1 180 ? -15.906 -2.836 4.551 1 94.88 180 LEU B N 1
ATOM 4432 C CA . LEU B 1 180 ? -14.672 -3.438 4.051 1 94.88 180 LEU B CA 1
ATOM 4433 C C . LEU B 1 180 ? -14.805 -4.953 3.971 1 94.88 180 LEU B C 1
ATOM 4435 O O . LEU B 1 180 ? -14.367 -5.566 2.996 1 94.88 180 LEU B O 1
ATOM 4439 N N . LEU B 1 181 ? -15.43 -5.512 4.949 1 94.62 181 LEU B N 1
ATOM 4440 C CA . LEU B 1 181 ? -15.578 -6.961 5 1 94.62 181 LEU B CA 1
ATOM 4441 C C . LEU B 1 181 ? -16.547 -7.445 3.93 1 94.62 181 LEU B C 1
ATOM 4443 O O . LEU B 1 181 ? -16.359 -8.516 3.352 1 94.62 181 LEU B O 1
ATOM 4447 N N . GLU B 1 182 ? -17.547 -6.648 3.703 1 96.25 182 GLU B N 1
ATOM 4448 C CA . GLU B 1 182 ? -18.453 -6.984 2.613 1 96.25 182 GLU B CA 1
ATOM 4449 C C . GLU B 1 182 ? -17.75 -6.953 1.267 1 96.25 182 GLU B C 1
ATOM 4451 O O . GLU B 1 182 ? -17.953 -7.836 0.428 1 96.25 182 GLU B O 1
ATOM 4456 N N . PHE B 1 183 ? -16.969 -5.965 1.094 1 97.81 183 PHE B N 1
ATOM 4457 C CA . PHE B 1 183 ? -16.172 -5.855 -0.118 1 97.81 183 PHE B CA 1
ATOM 4458 C C . PHE B 1 183 ? -15.242 -7.059 -0.265 1 97.81 183 PHE B C 1
ATOM 4460 O O . PHE B 1 183 ? -15.156 -7.656 -1.341 1 97.81 183 PHE B O 1
ATOM 4467 N N . LEU B 1 184 ? -14.594 -7.426 0.809 1 97.69 184 LEU B N 1
ATOM 4468 C CA . LEU B 1 184 ? -13.68 -8.562 0.845 1 97.69 184 LEU B CA 1
ATOM 4469 C C . LEU B 1 184 ? -14.398 -9.852 0.468 1 97.69 184 LEU B C 1
ATOM 4471 O O . LEU B 1 184 ? -13.945 -10.586 -0.416 1 97.69 184 LEU B O 1
ATOM 4475 N N . THR B 1 185 ? -15.477 -10.117 1.089 1 97.44 185 THR B N 1
ATOM 4476 C CA . THR B 1 185 ? -16.188 -11.375 0.893 1 97.44 185 THR B CA 1
ATOM 4477 C C . THR B 1 185 ? -16.719 -11.484 -0.537 1 97.44 185 THR B C 1
ATOM 4479 O O . THR B 1 185 ? -16.625 -12.547 -1.156 1 97.44 185 THR B O 1
ATOM 4482 N N . THR B 1 186 ? -17.188 -10.391 -1.035 1 97.69 186 THR B N 1
ATOM 4483 C CA . THR B 1 186 ? -17.719 -10.375 -2.396 1 97.69 186 THR B CA 1
ATOM 4484 C C . THR B 1 186 ? -16.625 -10.68 -3.406 1 97.69 186 THR B C 1
ATOM 4486 O O . THR B 1 186 ? -16.828 -11.453 -4.348 1 97.69 186 THR B O 1
ATOM 4489 N N . ARG B 1 187 ? -15.508 -10.07 -3.227 1 98 187 ARG B N 1
ATOM 4490 C CA . ARG B 1 187 ? -14.391 -10.305 -4.137 1 98 187 ARG B CA 1
ATOM 4491 C C . ARG B 1 187 ? -13.844 -11.719 -3.984 1 98 187 ARG B C 1
ATOM 4493 O O . ARG B 1 187 ? -13.594 -12.406 -4.98 1 98 187 ARG B O 1
ATOM 4500 N N . TYR B 1 188 ? -13.68 -12.141 -2.768 1 97.94 188 TYR B N 1
ATOM 4501 C CA . TYR B 1 188 ? -13.125 -13.469 -2.504 1 97.94 188 TYR B CA 1
ATOM 4502 C C . TYR B 1 188 ? -14.039 -14.562 -3.047 1 97.94 188 TYR B C 1
ATOM 4504 O O . TYR B 1 188 ? -13.562 -15.555 -3.594 1 97.94 188 TYR B O 1
ATOM 4512 N N . ASP B 1 189 ? -15.281 -14.352 -2.932 1 97.88 189 ASP B N 1
ATOM 4513 C CA . ASP B 1 189 ? -16.25 -15.344 -3.381 1 97.88 189 ASP B CA 1
ATOM 4514 C C . ASP B 1 189 ? -16.25 -15.453 -4.902 1 97.88 189 ASP B C 1
ATOM 4516 O O . ASP B 1 189 ? -16.703 -16.469 -5.453 1 97.88 189 ASP B O 1
ATOM 4520 N N . TYR B 1 190 ? -15.758 -14.469 -5.531 1 98.25 190 TYR B N 1
ATOM 4521 C CA . TYR B 1 190 ? -15.695 -14.5 -6.988 1 98.25 190 TYR B CA 1
ATOM 4522 C C . TYR B 1 190 ? -14.781 -15.617 -7.469 1 98.25 190 TYR B C 1
ATOM 4524 O O . TYR B 1 190 ? -14.867 -16.047 -8.625 1 98.25 190 TYR B O 1
ATOM 4532 N N . LEU B 1 191 ? -13.977 -16.188 -6.609 1 98.19 191 LEU B N 1
ATOM 4533 C CA . LEU B 1 191 ? -13.141 -17.344 -6.934 1 98.19 191 LEU B CA 1
ATOM 4534 C C . LEU B 1 191 ? -14 -18.516 -7.41 1 98.19 191 LEU B C 1
ATOM 4536 O O . LEU B 1 191 ? -13.562 -19.297 -8.258 1 98.19 191 LEU B O 1
ATOM 4540 N N . ASP B 1 192 ? -15.18 -18.578 -6.852 1 98.06 192 ASP B N 1
ATOM 4541 C CA . ASP B 1 192 ? -16.078 -19.641 -7.246 1 98.06 192 ASP B CA 1
ATOM 4542 C C . ASP B 1 192 ? -16.516 -19.5 -8.703 1 98.06 192 ASP B C 1
ATOM 4544 O O . ASP B 1 192 ? -16.641 -20.484 -9.422 1 98.06 192 ASP B O 1
ATOM 4548 N N . VAL B 1 193 ? -16.75 -18.312 -9.055 1 98.19 193 VAL B N 1
ATOM 4549 C CA . VAL B 1 193 ? -17.125 -18.047 -10.438 1 98.19 193 VAL B CA 1
ATOM 4550 C C . VAL B 1 193 ? -15.984 -18.406 -11.375 1 98.19 193 VAL B C 1
ATOM 4552 O O . VAL B 1 193 ? -16.203 -19.016 -12.422 1 98.19 193 VAL B O 1
ATOM 4555 N N . ILE B 1 194 ? -14.805 -18.078 -11.016 1 98.62 194 ILE B N 1
ATOM 4556 C CA . ILE B 1 194 ? -13.617 -18.391 -11.82 1 98.62 194 ILE B CA 1
ATOM 4557 C C . ILE B 1 194 ? -13.398 -19.891 -11.867 1 98.62 194 ILE B C 1
ATOM 4559 O O . ILE B 1 194 ? -13.062 -20.453 -12.914 1 98.62 194 ILE B O 1
ATOM 4563 N N . ALA B 1 195 ? -13.602 -20.531 -10.742 1 98.5 195 ALA B N 1
ATOM 4564 C CA . ALA B 1 195 ? -13.469 -21.984 -10.672 1 98.5 195 ALA B CA 1
ATOM 4565 C C . ALA B 1 195 ? -14.43 -22.672 -11.633 1 98.5 195 ALA B C 1
ATOM 4567 O O . ALA B 1 195 ? -14.055 -23.609 -12.344 1 98.5 195 ALA B O 1
ATOM 4568 N N . ASP B 1 196 ? -15.633 -22.203 -11.617 1 98.25 196 ASP B N 1
ATOM 4569 C CA . ASP B 1 196 ? -16.641 -22.75 -12.523 1 98.25 196 ASP B CA 1
ATOM 4570 C C . ASP B 1 196 ? -16.219 -22.594 -13.984 1 98.25 196 ASP B C 1
ATOM 4572 O O . ASP B 1 196 ? -16.422 -23.484 -14.805 1 98.25 196 ASP B O 1
ATOM 4576 N N . LYS B 1 197 ? -15.68 -21.516 -14.266 1 98.25 197 LYS B N 1
ATOM 4577 C CA . LYS B 1 197 ? -15.219 -21.25 -15.625 1 98.25 197 LYS B CA 1
ATOM 4578 C C . LYS B 1 197 ? -14.086 -22.203 -16.016 1 98.25 197 LYS B C 1
ATOM 4580 O O . LYS B 1 197 ? -14.055 -22.703 -17.141 1 98.25 197 LYS B O 1
ATOM 4585 N N . ILE B 1 198 ? -13.133 -22.422 -15.133 1 98.12 198 ILE B N 1
ATOM 4586 C CA . ILE B 1 198 ? -12.023 -23.328 -15.391 1 98.12 198 ILE B CA 1
ATOM 4587 C C . ILE B 1 198 ? -12.562 -24.734 -15.688 1 98.12 198 ILE B C 1
ATOM 4589 O O . ILE B 1 198 ? -12.109 -25.391 -16.625 1 98.12 198 ILE B O 1
ATOM 4593 N N . GLU B 1 199 ? -13.531 -25.156 -14.914 1 97.44 199 GLU B N 1
ATOM 4594 C CA . GLU B 1 199 ? -14.141 -26.469 -15.117 1 97.44 199 GLU B CA 1
ATOM 4595 C C . GLU B 1 199 ? -14.812 -26.547 -16.484 1 97.44 199 GLU B C 1
ATOM 4597 O O . GLU B 1 199 ? -14.68 -27.547 -17.188 1 97.44 199 GLU B O 1
ATOM 4602 N N . SER B 1 200 ? -15.508 -25.5 -16.812 1 97.56 200 SER B N 1
ATOM 4603 C CA . SER B 1 200 ? -16.172 -25.453 -18.109 1 97.56 200 SER B CA 1
ATOM 4604 C C . SER B 1 200 ? -15.148 -25.5 -19.25 1 97.56 200 SER B C 1
ATOM 4606 O O . SER B 1 200 ? -15.359 -26.156 -20.25 1 97.56 200 SER B O 1
ATOM 4608 N N . LEU B 1 201 ? -14.094 -24.766 -19.094 1 96.69 201 LEU B N 1
ATOM 4609 C CA . LEU B 1 201 ? -13.039 -24.734 -20.109 1 96.69 201 LEU B CA 1
ATOM 4610 C C . LEU B 1 201 ? -12.422 -26.125 -20.281 1 96.69 201 LEU B C 1
ATOM 4612 O O . LEU B 1 201 ? -12.109 -26.531 -21.391 1 96.69 201 LEU B O 1
ATOM 4616 N N . PHE B 1 202 ? -12.266 -26.828 -19.219 1 95.94 202 PHE B N 1
ATOM 4617 C CA . PHE B 1 202 ? -11.703 -28.172 -19.266 1 95.94 202 PHE B CA 1
ATOM 4618 C C . PHE B 1 202 ? -12.633 -29.109 -20.016 1 95.94 202 PHE B C 1
ATOM 4620 O O . PHE B 1 202 ? -12.18 -29.906 -20.859 1 95.94 202 PHE B O 1
ATOM 4627 N N . ILE B 1 203 ? -13.891 -29.031 -19.672 1 95.94 203 ILE B N 1
ATOM 4628 C CA . ILE B 1 203 ? -14.883 -29.891 -20.312 1 95.94 203 ILE B CA 1
ATOM 4629 C C . ILE B 1 203 ? -14.891 -29.625 -21.812 1 95.94 203 ILE B C 1
ATOM 4631 O O . ILE B 1 203 ? -14.93 -30.562 -22.625 1 95.94 203 ILE B O 1
ATOM 4635 N N . GLU B 1 204 ? -14.852 -28.391 -22.172 1 95.88 204 GLU B N 1
ATOM 4636 C CA . GLU B 1 204 ? -14.805 -28.031 -23.594 1 95.88 204 GLU B CA 1
ATOM 4637 C C . GLU B 1 204 ? -13.531 -28.562 -24.25 1 95.88 204 GLU B C 1
ATOM 4639 O O . GLU B 1 204 ? -13.57 -29.047 -25.375 1 95.88 204 GLU B O 1
ATOM 4644 N N . TYR B 1 205 ? -12.43 -28.438 -23.562 1 94.88 205 TYR B N 1
ATOM 4645 C CA . TYR B 1 205 ? -11.148 -28.938 -24.031 1 94.88 205 TYR B CA 1
ATOM 4646 C C . TYR B 1 205 ? -11.211 -30.453 -24.281 1 94.88 205 TYR B C 1
ATOM 4648 O O . TYR B 1 205 ? -10.773 -30.938 -25.328 1 94.88 205 TYR B O 1
ATOM 4656 N N . GLN B 1 206 ? -11.75 -31.156 -23.359 1 94.44 206 GLN B N 1
ATOM 4657 C CA . GLN B 1 206 ? -11.906 -32.594 -23.469 1 94.44 206 GLN B CA 1
ATOM 4658 C C . GLN B 1 206 ? -12.766 -32.969 -24.672 1 94.44 206 GLN B C 1
ATOM 4660 O O . GLN B 1 206 ? -12.414 -33.875 -25.453 1 94.44 206 GLN B O 1
ATOM 4665 N N . LYS B 1 207 ? -13.891 -32.312 -24.766 1 95.12 207 LYS B N 1
ATOM 4666 C CA . LYS B 1 207 ? -14.828 -32.594 -25.859 1 95.12 207 LYS B CA 1
ATOM 4667 C C . LYS B 1 207 ? -14.164 -32.375 -27.219 1 95.12 207 LYS B C 1
ATOM 4669 O O . LYS B 1 207 ? -14.32 -33.188 -28.125 1 95.12 207 LYS B O 1
ATOM 4674 N N . ASN B 1 208 ? -13.492 -31.297 -27.344 1 95.56 208 ASN B N 1
ATOM 4675 C CA . ASN B 1 208 ? -12.844 -30.969 -28.609 1 95.56 208 ASN B CA 1
ATOM 4676 C C . ASN B 1 208 ? -11.805 -32.031 -28.984 1 95.56 208 ASN B C 1
ATOM 4678 O O . ASN B 1 208 ? -11.727 -32.438 -30.141 1 95.56 208 ASN B O 1
ATOM 4682 N N . LEU B 1 209 ? -10.992 -32.469 -28.047 1 95.19 209 LEU B N 1
ATOM 4683 C CA . LEU B 1 209 ? -9.922 -33.406 -28.328 1 95.19 209 LEU B CA 1
ATOM 4684 C C . LEU B 1 209 ? -10.469 -34.812 -28.5 1 95.19 209 LEU B C 1
ATOM 4686 O O . LEU B 1 209 ? -9.93 -35.594 -29.281 1 95.19 209 LEU B O 1
ATOM 4690 N N . SER B 1 210 ? -11.547 -35.062 -27.781 1 95.88 210 SER B N 1
ATOM 4691 C CA . SER B 1 210 ? -12.148 -36.406 -27.891 1 95.88 210 SER B CA 1
ATOM 4692 C C . SER B 1 210 ? -12.727 -36.625 -29.297 1 95.88 210 SER B C 1
ATOM 4694 O O . SER B 1 210 ? -12.844 -37.75 -29.75 1 95.88 210 SER B O 1
ATOM 4696 N N . LYS B 1 211 ? -13.07 -35.594 -29.984 1 95.69 211 LYS B N 1
ATOM 4697 C CA . LYS B 1 211 ? -13.633 -35.688 -31.328 1 95.69 211 LYS B CA 1
ATOM 4698 C C . LYS B 1 211 ? -12.539 -35.938 -32.375 1 95.69 211 LYS B C 1
ATOM 4700 O O . LYS B 1 211 ? -12.836 -36.344 -33.5 1 95.69 211 LYS B O 1
ATOM 4705 N N . GLN B 1 212 ? -11.367 -35.625 -32 1 96.44 212 GLN B N 1
ATOM 4706 C CA . GLN B 1 212 ? -10.25 -35.875 -32.906 1 96.44 212 GLN B CA 1
ATOM 4707 C C . GLN B 1 212 ? -9.773 -37.312 -32.781 1 96.44 212 GLN B C 1
ATOM 4709 O O . GLN B 1 212 ? -9.086 -37.688 -31.812 1 96.44 212 GLN B O 1
ATOM 4714 N N . LEU B 1 213 ? -9.984 -38.094 -33.719 1 96.69 213 LEU B N 1
ATOM 4715 C CA . LEU B 1 213 ? -9.734 -39.5 -33.625 1 96.69 213 LEU B CA 1
ATOM 4716 C C . LEU B 1 213 ? -8.234 -39.812 -33.656 1 96.69 213 LEU B C 1
ATOM 4718 O O . LEU B 1 213 ? -7.484 -39.188 -34.406 1 96.69 213 LEU B O 1
ATOM 4722 N N . ILE B 1 214 ? -7.855 -40.656 -32.812 1 97.62 214 ILE B N 1
ATOM 4723 C CA . ILE B 1 214 ? -6.484 -41.156 -32.812 1 97.62 214 ILE B CA 1
ATOM 4724 C C . ILE B 1 214 ? -6.332 -42.25 -33.844 1 97.62 214 ILE B C 1
ATOM 4726 O O . ILE B 1 214 ? -7.145 -43.188 -33.875 1 97.62 214 ILE B O 1
ATOM 4730 N N . GLU B 1 215 ? -5.277 -42.125 -34.625 1 97.25 215 GLU B N 1
ATOM 4731 C CA . GLU B 1 215 ? -5.016 -43.094 -35.688 1 97.25 215 GLU B CA 1
ATOM 4732 C C . GLU B 1 215 ? -4.789 -44.5 -35.094 1 97.25 215 GLU B C 1
ATOM 4734 O O . GLU B 1 215 ? -4.133 -44.625 -34.062 1 97.25 215 GLU B O 1
ATOM 4739 N N . SER B 1 216 ? -5.352 -45.5 -35.781 1 96.56 216 SER B N 1
ATOM 4740 C CA . SER B 1 216 ? -5.133 -46.906 -35.375 1 96.56 216 SER B CA 1
ATOM 4741 C C . SER B 1 216 ? -4.141 -47.594 -36.312 1 96.56 216 SER B C 1
ATOM 4743 O O . SER B 1 216 ? -4.227 -47.438 -37.531 1 96.56 216 SER B O 1
ATOM 4745 N N . LYS B 1 217 ? -3.217 -48.125 -35.719 1 97.31 217 LYS B N 1
ATOM 4746 C CA . LYS B 1 217 ? -2.236 -48.938 -36.438 1 97.31 217 LYS B CA 1
ATOM 4747 C C . LYS B 1 217 ? -2.328 -50.406 -36.031 1 97.31 217 LYS B C 1
ATOM 4749 O O . LYS B 1 217 ? -2.645 -50.719 -34.906 1 97.31 217 LYS B O 1
ATOM 4754 N N . PHE B 1 218 ? -1.979 -51.312 -37 1 94.81 218 PHE B N 1
ATOM 4755 C CA . PHE B 1 218 ? -2.006 -52.75 -36.719 1 94.81 218 PHE B CA 1
ATOM 4756 C C . PHE B 1 218 ? -0.787 -53.156 -35.906 1 94.81 218 PHE B C 1
ATOM 4758 O O . PHE B 1 218 ? -0.89 -54 -35.031 1 94.81 218 PHE B O 1
ATOM 4765 N N . ASP B 1 219 ? 0.248 -52.531 -36.312 1 96.62 219 ASP B N 1
ATOM 4766 C CA . ASP B 1 219 ? 1.486 -52.844 -35.594 1 96.62 219 ASP B CA 1
ATOM 4767 C C . ASP B 1 219 ? 1.517 -52.156 -34.219 1 96.62 219 ASP B C 1
ATOM 4769 O O . ASP B 1 219 ? 1.414 -50.906 -34.156 1 96.62 219 ASP B O 1
ATOM 4773 N N . PRO B 1 220 ? 1.708 -52.875 -33.156 1 97.31 220 PRO B N 1
ATOM 4774 C CA . PRO B 1 220 ? 1.674 -52.281 -31.828 1 97.31 220 PRO B CA 1
ATOM 4775 C C . PRO B 1 220 ? 2.738 -51.188 -31.641 1 97.31 220 PRO B C 1
ATOM 4777 O O . PRO B 1 220 ? 2.484 -50.188 -30.984 1 97.31 220 PRO B O 1
ATOM 4780 N N . LEU B 1 221 ? 3.877 -51.438 -32.094 1 97.44 221 LEU B N 1
ATOM 4781 C CA . LEU B 1 221 ? 4.941 -50.438 -31.969 1 97.44 221 LEU B CA 1
ATOM 4782 C C . LEU B 1 221 ? 4.586 -49.156 -32.688 1 97.44 221 LEU B C 1
ATOM 4784 O O . LEU B 1 221 ? 4.809 -48.062 -32.156 1 97.44 221 LEU B O 1
ATOM 4788 N N . GLU B 1 222 ? 4.09 -49.281 -33.875 1 97.69 222 GLU B N 1
ATOM 4789 C CA . GLU B 1 222 ? 3.637 -48.094 -34.594 1 97.69 222 GLU B CA 1
ATOM 4790 C C . GLU B 1 222 ? 2.527 -47.375 -33.844 1 97.69 222 GLU B C 1
ATOM 4792 O O . GLU B 1 222 ? 2.494 -46.156 -33.812 1 97.69 222 GLU B O 1
ATOM 4797 N N . GLN B 1 223 ? 1.628 -48.156 -33.312 1 98.06 223 GLN B N 1
ATOM 4798 C CA . GLN B 1 223 ? 0.55 -47.562 -32.531 1 98.06 223 GLN B CA 1
ATOM 4799 C C . GLN B 1 223 ? 1.098 -46.812 -31.328 1 98.06 223 GLN B C 1
ATOM 4801 O O . GLN B 1 223 ? 0.587 -45.75 -30.969 1 98.06 223 GLN B O 1
ATOM 4806 N N . LEU B 1 224 ? 2.072 -47.375 -30.719 1 98.56 224 LEU B N 1
ATOM 4807 C CA . LEU B 1 224 ? 2.678 -46.75 -29.547 1 98.56 224 LEU B CA 1
ATOM 4808 C C . LEU B 1 224 ? 3.305 -45.406 -29.922 1 98.56 224 LEU B C 1
ATOM 4810 O O . LEU B 1 224 ? 3.229 -44.438 -29.141 1 98.56 224 LEU B O 1
ATOM 4814 N N . TYR B 1 225 ? 3.914 -45.281 -31.016 1 98.06 225 TYR B N 1
ATOM 4815 C CA . TYR B 1 225 ? 4.473 -44.031 -31.469 1 98.06 225 TYR B CA 1
ATOM 4816 C C . TYR B 1 225 ? 3.369 -43 -31.703 1 98.06 225 TYR B C 1
ATOM 4818 O O . TYR B 1 225 ? 3.541 -41.812 -31.391 1 98.06 225 TYR B O 1
ATOM 4826 N N . VAL B 1 226 ? 2.289 -43.438 -32.281 1 98 226 VAL B N 1
ATOM 4827 C CA . VAL B 1 226 ? 1.132 -42.562 -32.438 1 98 226 VAL B CA 1
ATOM 4828 C C . VAL B 1 226 ? 0.641 -42.062 -31.078 1 98 226 VAL B C 1
ATOM 4830 O O . VAL B 1 226 ? 0.37 -40.875 -30.891 1 98 226 VAL B O 1
ATOM 4833 N N . LEU B 1 227 ? 0.552 -42.969 -30.125 1 98.12 227 LEU B N 1
ATOM 4834 C CA . LEU B 1 227 ? 0.04 -42.656 -28.797 1 98.12 227 LEU B CA 1
ATOM 4835 C C . LEU B 1 227 ? 0.982 -41.719 -28.062 1 98.12 227 LEU B C 1
ATOM 4837 O O . LEU B 1 227 ? 0.536 -40.875 -27.297 1 98.12 227 LEU B O 1
ATOM 4841 N N . LYS B 1 228 ? 2.242 -41.875 -28.234 1 97.81 228 LYS B N 1
ATOM 4842 C CA . LYS B 1 228 ? 3.211 -40.969 -27.625 1 97.81 228 LYS B CA 1
ATOM 4843 C C . LYS B 1 228 ? 2.982 -39.531 -28.078 1 97.81 228 LYS B C 1
ATOM 4845 O O . LYS B 1 228 ? 2.951 -38.594 -27.25 1 97.81 228 LYS B O 1
ATOM 4850 N N . ALA B 1 229 ? 2.816 -39.375 -29.344 1 97.19 229 ALA B N 1
ATOM 4851 C CA . ALA B 1 229 ? 2.561 -38.031 -29.906 1 97.19 229 ALA B CA 1
ATOM 4852 C C . ALA B 1 229 ? 1.233 -37.469 -29.391 1 97.19 229 ALA B C 1
ATOM 4854 O O . ALA B 1 229 ? 1.138 -36.312 -29.062 1 97.19 229 ALA B O 1
ATOM 4855 N N . GLU B 1 230 ? 0.246 -38.344 -29.359 1 96.88 230 GLU B N 1
ATOM 4856 C CA . GLU B 1 230 ? -1.079 -37.906 -28.922 1 96.88 230 GLU B CA 1
ATOM 4857 C C . GLU B 1 230 ? -1.088 -37.562 -27.438 1 96.88 230 GLU B C 1
ATOM 4859 O O . GLU B 1 230 ? -1.819 -36.688 -27 1 96.88 230 GLU B O 1
ATOM 4864 N N . SER B 1 231 ? -0.364 -38.344 -26.672 1 96.06 231 SER B N 1
ATOM 4865 C CA . SER B 1 231 ? -0.283 -38.094 -25.25 1 96.06 231 SER B CA 1
ATOM 4866 C C . SER B 1 231 ? 0.267 -36.688 -24.984 1 96.06 231 SER B C 1
ATOM 4868 O O . SER B 1 231 ? -0.237 -35.969 -24.109 1 96.06 231 SER B O 1
ATOM 4870 N N . VAL B 1 232 ? 1.285 -36.312 -25.688 1 94.25 232 VAL B N 1
ATOM 4871 C CA . VAL B 1 232 ? 1.883 -34.969 -25.547 1 94.25 232 VAL B CA 1
ATOM 4872 C C . VAL B 1 232 ? 0.849 -33.906 -25.891 1 94.25 232 VAL B C 1
ATOM 4874 O O . VAL B 1 232 ? 0.751 -32.875 -25.188 1 94.25 232 VAL B O 1
ATOM 4877 N N . LYS B 1 233 ? 0.031 -34.125 -26.875 1 92.38 233 LYS B N 1
ATOM 4878 C CA . LYS B 1 233 ? -0.996 -33.188 -27.328 1 92.38 233 LYS B CA 1
ATOM 4879 C C . LYS B 1 233 ? -2.148 -33.125 -26.328 1 92.38 233 LYS B C 1
ATOM 4881 O O . LYS B 1 233 ? -2.824 -32.094 -26.219 1 92.38 233 LYS B O 1
ATOM 4886 N N . ARG B 1 234 ? -2.316 -34.312 -25.734 1 94.81 234 ARG B N 1
ATOM 4887 C CA . ARG B 1 234 ? -3.479 -34.469 -24.859 1 94.81 234 ARG B CA 1
ATOM 4888 C C . ARG B 1 234 ? -3.08 -34.344 -23.391 1 94.81 234 ARG B C 1
ATOM 4890 O O . ARG B 1 234 ? -3.312 -35.281 -22.609 1 94.81 234 ARG B O 1
ATOM 4897 N N . LEU B 1 235 ? -2.494 -33.188 -23.031 1 92.25 235 LEU B N 1
ATOM 4898 C CA . LEU B 1 235 ? -2.217 -32.75 -21.672 1 92.25 235 LEU B CA 1
ATOM 4899 C C . LEU B 1 235 ? -0.878 -33.281 -21.172 1 92.25 235 LEU B C 1
ATOM 4901 O O . LEU B 1 235 ? -0.465 -33 -20.047 1 92.25 235 LEU B O 1
ATOM 4905 N N . ASP B 1 236 ? -0.209 -34.25 -21.953 1 92.44 236 ASP B N 1
ATOM 4906 C CA . ASP B 1 236 ? 1.172 -34.625 -21.688 1 92.44 236 ASP B CA 1
ATOM 4907 C C . ASP B 1 236 ? 1.318 -35.188 -20.266 1 92.44 236 ASP B C 1
ATOM 4909 O O . ASP B 1 236 ? 2.209 -34.781 -19.531 1 92.44 236 ASP B O 1
ATOM 4913 N N . ASN B 1 237 ? 0.378 -36 -19.859 1 92.25 237 ASN B N 1
ATOM 4914 C CA . ASN B 1 237 ? 0.367 -36.594 -18.531 1 92.25 237 ASN B CA 1
ATOM 4915 C C . ASN B 1 237 ? 1.6 -37.469 -18.297 1 92.25 237 ASN B C 1
ATOM 4917 O O . ASN B 1 237 ? 1.857 -38.406 -19.047 1 92.25 237 ASN B O 1
ATOM 4921 N N . ASP B 1 238 ? 2.322 -37.25 -17.234 1 90.75 238 ASP B N 1
ATOM 4922 C CA . ASP B 1 238 ? 3.596 -37.906 -16.938 1 90.75 238 ASP B CA 1
ATOM 4923 C C . ASP B 1 238 ? 3.414 -39.406 -16.766 1 90.75 238 ASP B C 1
ATOM 4925 O O . ASP B 1 238 ? 4.25 -40.219 -17.219 1 90.75 238 ASP B O 1
ATOM 4929 N N . TYR B 1 239 ? 2.398 -39.75 -16.078 1 90.75 239 TYR B N 1
ATOM 4930 C CA . TYR B 1 239 ? 2.125 -41.156 -15.836 1 90.75 239 TYR B CA 1
ATOM 4931 C C . TYR B 1 239 ? 1.91 -41.906 -17.141 1 90.75 239 TYR B C 1
ATOM 4933 O O . TYR B 1 239 ? 2.535 -42.969 -17.375 1 90.75 239 TYR B O 1
ATOM 4941 N N . TYR B 1 240 ? 1.121 -41.438 -18.016 1 94.12 240 TYR B N 1
ATOM 4942 C CA . TYR B 1 240 ? 0.856 -42.062 -19.312 1 94.12 240 TYR B CA 1
ATOM 4943 C C . TYR B 1 240 ? 2.107 -42.062 -20.172 1 94.12 240 TYR B C 1
ATOM 4945 O O . TYR B 1 240 ? 2.412 -43.062 -20.828 1 94.12 240 TYR B O 1
ATOM 4953 N N . ASN B 1 241 ? 2.791 -41 -20.172 1 94.81 241 ASN B N 1
ATOM 4954 C CA . ASN B 1 241 ? 4.027 -40.938 -20.938 1 94.81 241 ASN B CA 1
ATOM 4955 C C . ASN B 1 241 ? 5.031 -42 -20.5 1 94.81 241 ASN B C 1
ATOM 4957 O O . ASN B 1 241 ? 5.695 -42.594 -21.328 1 94.81 241 ASN B O 1
ATOM 4961 N N . GLY B 1 242 ? 5.098 -42.156 -19.172 1 93.25 242 GLY B N 1
ATOM 4962 C CA . GLY B 1 242 ? 5.984 -43.156 -18.641 1 93.25 242 GLY B CA 1
ATOM 4963 C C . GLY B 1 242 ? 5.605 -44.562 -19.078 1 93.25 242 GLY B C 1
ATOM 4964 O O . GLY B 1 242 ? 6.469 -45.344 -19.5 1 93.25 242 GLY B O 1
ATOM 4965 N N . GLU B 1 243 ? 4.367 -44.844 -19.031 1 94.56 243 GLU B N 1
ATOM 4966 C CA . GLU B 1 243 ? 3.883 -46.156 -19.438 1 94.56 243 GLU B CA 1
ATOM 4967 C C . GLU B 1 243 ? 4.121 -46.406 -20.938 1 94.56 243 GLU B C 1
ATOM 4969 O O . GLU B 1 243 ? 4.539 -47.469 -21.344 1 94.56 243 GLU B O 1
ATOM 4974 N N . ILE B 1 244 ? 3.861 -45.406 -21.688 1 96.94 244 ILE B N 1
ATOM 4975 C CA . ILE B 1 244 ? 4.043 -45.5 -23.141 1 96.94 244 ILE B CA 1
ATOM 4976 C C . ILE B 1 244 ? 5.523 -45.688 -23.453 1 96.94 244 ILE B C 1
ATOM 4978 O O . ILE B 1 244 ? 5.879 -46.531 -24.297 1 96.94 244 ILE B O 1
ATOM 4982 N N . ASP B 1 245 ? 6.359 -45.031 -22.812 1 96 245 ASP B N 1
ATOM 4983 C CA . ASP B 1 245 ? 7.797 -45.156 -23.031 1 96 245 ASP B CA 1
ATOM 4984 C C . ASP B 1 245 ? 8.273 -46.562 -22.688 1 96 245 ASP B C 1
ATOM 4986 O O . ASP B 1 245 ? 9.078 -47.156 -23.422 1 96 245 ASP B O 1
ATOM 4990 N N . ASP B 1 246 ? 7.824 -47.062 -21.594 1 95.56 246 ASP B N 1
ATOM 4991 C CA . ASP B 1 246 ? 8.172 -48.406 -21.219 1 95.56 246 ASP B CA 1
ATOM 4992 C C . ASP B 1 246 ? 7.723 -49.406 -22.266 1 95.56 246 ASP B C 1
ATOM 4994 O O . ASP B 1 246 ? 8.469 -50.344 -22.625 1 95.56 246 ASP B O 1
ATOM 4998 N N . LEU B 1 247 ? 6.555 -49.25 -22.766 1 97.5 247 LEU B N 1
ATOM 4999 C CA . LEU B 1 247 ? 6.016 -50.156 -23.797 1 97.5 247 LEU B CA 1
ATOM 5000 C C . LEU B 1 247 ? 6.832 -50.062 -25.078 1 97.5 247 LEU B C 1
ATOM 5002 O O . LEU B 1 247 ? 7.102 -51.062 -25.734 1 97.5 247 LEU B O 1
ATOM 5006 N N . ILE B 1 248 ? 7.176 -48.875 -25.422 1 97.44 248 ILE B N 1
ATOM 5007 C CA . ILE B 1 248 ? 7.98 -48.688 -26.625 1 97.44 248 ILE B CA 1
ATOM 5008 C C . ILE B 1 248 ? 9.312 -49.406 -26.469 1 97.44 248 ILE B C 1
ATOM 5010 O O . ILE B 1 248 ? 9.75 -50.125 -27.391 1 97.44 248 ILE B O 1
ATOM 5014 N N . MET B 1 249 ? 9.898 -49.25 -25.312 1 96.62 249 MET B N 1
ATOM 5015 C CA . MET B 1 249 ? 11.148 -49.969 -25.062 1 96.62 249 MET B CA 1
ATOM 5016 C C . MET B 1 249 ? 10.969 -51.469 -25.234 1 96.62 249 MET B C 1
ATOM 5018 O O . MET B 1 249 ? 11.812 -52.156 -25.828 1 96.62 249 MET B O 1
ATOM 5022 N N . ILE B 1 250 ? 9.93 -52 -24.797 1 96.88 250 ILE B N 1
ATOM 5023 C CA . ILE B 1 250 ? 9.641 -53.406 -24.828 1 96.88 250 ILE B CA 1
ATOM 5024 C C . ILE B 1 250 ? 9.422 -53.875 -26.281 1 96.88 250 ILE B C 1
ATOM 5026 O O . ILE B 1 250 ? 10.008 -54.844 -26.719 1 96.88 250 ILE B O 1
ATOM 5030 N N . PHE B 1 251 ? 8.719 -53.188 -27.047 1 97.56 251 PHE B N 1
ATOM 5031 C CA . PHE B 1 251 ? 8.336 -53.594 -28.391 1 97.56 251 PHE B CA 1
ATOM 5032 C C . PHE B 1 251 ? 9.453 -53.312 -29.375 1 97.56 251 PHE B C 1
ATOM 5034 O O . PHE B 1 251 ? 9.484 -53.875 -30.469 1 97.56 251 PHE B O 1
ATOM 5041 N N . GLU B 1 252 ? 10.266 -52.406 -29.016 1 97.12 252 GLU B N 1
ATOM 5042 C CA . GLU B 1 252 ? 11.414 -52.094 -29.875 1 97.12 252 GLU B CA 1
ATOM 5043 C C . GLU B 1 252 ? 12.531 -53.125 -29.656 1 97.12 252 GLU B C 1
ATOM 5045 O O . GLU B 1 252 ? 13.438 -53.25 -30.484 1 97.12 252 GLU B O 1
ATOM 5050 N N . ALA B 1 253 ? 12.461 -53.844 -28.578 1 96.62 253 ALA B N 1
ATOM 5051 C CA . ALA B 1 253 ? 13.531 -54.75 -28.219 1 96.62 253 ALA B CA 1
ATOM 5052 C C . ALA B 1 253 ? 13.625 -55.906 -29.234 1 96.62 253 ALA B C 1
ATOM 5054 O O . ALA B 1 253 ? 12.617 -56.5 -29.609 1 96.62 253 ALA B O 1
ATOM 5055 N N . GLU B 1 254 ? 14.828 -56.188 -29.641 1 93.62 254 GLU B N 1
ATOM 5056 C CA . GLU B 1 254 ? 15.086 -57.312 -30.562 1 93.62 254 GLU B CA 1
ATOM 5057 C C . GLU B 1 254 ? 15.586 -58.531 -29.797 1 93.62 254 GLU B C 1
ATOM 5059 O O . GLU B 1 254 ? 16.703 -58.531 -29.281 1 93.62 254 GLU B O 1
ATOM 5064 N N . VAL B 1 255 ? 14.773 -59.531 -29.828 1 93.12 255 VAL B N 1
ATOM 5065 C CA . VAL B 1 255 ? 15.133 -60.75 -29.141 1 93.12 255 VAL B CA 1
ATOM 5066 C C . VAL B 1 255 ? 15.797 -61.719 -30.125 1 93.12 255 VAL B C 1
ATOM 5068 O O . VAL B 1 255 ? 15.18 -62.125 -31.109 1 93.12 255 VAL B O 1
ATOM 5071 N N . THR B 1 256 ? 17.031 -62.062 -29.828 1 86 256 THR B N 1
ATOM 5072 C CA . THR B 1 256 ? 17.781 -62.938 -30.75 1 86 256 THR B CA 1
ATOM 5073 C C . THR B 1 256 ? 17.891 -64.312 -30.188 1 86 256 THR B C 1
ATOM 5075 O O . THR B 1 256 ? 18.141 -65.312 -30.938 1 86 256 THR B O 1
ATOM 5078 N N . ASP B 1 257 ? 17.734 -64.5 -28.969 1 90.81 257 ASP B N 1
ATOM 5079 C CA . ASP B 1 257 ? 17.781 -65.812 -28.344 1 90.81 257 ASP B CA 1
ATOM 5080 C C . ASP B 1 257 ? 16.531 -66.625 -28.672 1 90.81 257 ASP B C 1
ATOM 5082 O O . ASP B 1 257 ? 15.422 -66.25 -28.234 1 90.81 257 ASP B O 1
ATOM 5086 N N . PRO B 1 258 ? 16.703 -67.75 -29.312 1 92 258 PRO B N 1
ATOM 5087 C CA . PRO B 1 258 ? 15.555 -68.5 -29.75 1 92 258 PRO B CA 1
ATOM 5088 C C . PRO B 1 258 ? 14.719 -69 -28.562 1 92 258 PRO B C 1
ATOM 5090 O O . PRO B 1 258 ? 13.5 -69.188 -28.688 1 92 258 PRO B O 1
ATOM 5093 N N . ASP B 1 259 ? 15.32 -69.25 -27.422 1 91.69 259 ASP B N 1
ATOM 5094 C CA . ASP B 1 259 ? 14.602 -69.75 -26.25 1 91.69 259 ASP B CA 1
ATOM 5095 C C . ASP B 1 259 ? 13.742 -68.688 -25.609 1 91.69 259 ASP B C 1
ATOM 5097 O O . ASP B 1 259 ? 12.734 -69 -24.969 1 91.69 259 ASP B O 1
ATOM 5101 N N . LEU B 1 260 ? 14.109 -67.5 -25.859 1 93.88 260 LEU B N 1
ATOM 5102 C CA . LEU B 1 260 ? 13.414 -66.375 -25.219 1 93.88 260 LEU B CA 1
ATOM 5103 C C . LEU B 1 260 ? 12.328 -65.812 -26.141 1 93.88 260 LEU B C 1
ATOM 5105 O O . LEU B 1 260 ? 11.438 -65.125 -25.688 1 93.88 260 LEU B O 1
ATOM 5109 N N . MET B 1 261 ? 12.406 -66.125 -27.375 1 94.44 261 MET B N 1
ATOM 5110 C CA . MET B 1 261 ? 11.531 -65.5 -28.375 1 94.44 261 MET B CA 1
ATOM 5111 C C . MET B 1 261 ? 10.062 -65.812 -28.078 1 94.44 261 MET B C 1
ATOM 5113 O O . MET B 1 261 ? 9.227 -64.875 -28.062 1 94.44 261 MET B O 1
ATOM 5117 N N . PRO B 1 262 ? 9.805 -67.062 -27.812 1 94.56 262 PRO B N 1
ATOM 5118 C CA . PRO B 1 262 ? 8.398 -67.375 -27.547 1 94.56 262 PRO B CA 1
ATOM 5119 C C . PRO B 1 262 ? 7.891 -66.688 -26.266 1 94.56 262 PRO B C 1
ATOM 5121 O O . PRO B 1 262 ? 6.734 -66.312 -26.203 1 94.56 262 PRO B O 1
ATOM 5124 N N . ILE B 1 263 ? 8.703 -66.625 -25.297 1 94.56 263 ILE B N 1
ATOM 5125 C CA . ILE B 1 263 ? 8.336 -66 -24.016 1 94.56 263 ILE B CA 1
ATOM 5126 C C . ILE B 1 263 ? 8.102 -64.5 -24.219 1 94.56 263 ILE B C 1
ATOM 5128 O O . ILE B 1 263 ? 7.133 -63.969 -23.703 1 94.56 263 ILE B O 1
ATOM 5132 N N . ALA B 1 264 ? 8.984 -63.938 -24.938 1 95.69 264 ALA B N 1
ATOM 5133 C CA . ALA B 1 264 ? 8.883 -62.5 -25.219 1 95.69 264 ALA B CA 1
ATOM 5134 C C . ALA B 1 264 ? 7.617 -62.188 -26.016 1 95.69 264 ALA B C 1
ATOM 5136 O O . ALA B 1 264 ? 6.922 -61.219 -25.734 1 95.69 264 ALA B O 1
ATOM 5137 N N . ASP B 1 265 ? 7.363 -63 -26.984 1 95.12 265 ASP B N 1
ATOM 5138 C CA . ASP B 1 265 ? 6.188 -62.781 -27.828 1 95.12 265 ASP B CA 1
ATOM 5139 C C . ASP B 1 265 ? 4.902 -62.906 -27.016 1 95.12 265 ASP B C 1
ATOM 5141 O O . ASP B 1 265 ? 3.977 -62.125 -27.172 1 95.12 265 ASP B O 1
ATOM 5145 N N . SER B 1 266 ? 4.918 -63.875 -26.172 1 94.88 266 SER B N 1
ATOM 5146 C CA . SER B 1 266 ? 3.754 -64.062 -25.312 1 94.88 266 SER B CA 1
ATOM 5147 C C . SER B 1 266 ? 3.564 -62.875 -24.359 1 94.88 266 SER B C 1
ATOM 5149 O O . SER B 1 266 ? 2.436 -62.438 -24.109 1 94.88 266 SER B O 1
ATOM 5151 N N . TYR B 1 267 ? 4.629 -62.438 -23.828 1 94.75 267 TYR B N 1
ATOM 5152 C CA . TYR B 1 267 ? 4.59 -61.281 -22.938 1 94.75 267 TYR B CA 1
ATOM 5153 C C . TYR B 1 267 ? 4.098 -60.031 -23.656 1 94.75 267 TYR B C 1
ATOM 5155 O O . TYR B 1 267 ? 3.232 -59.312 -23.156 1 94.75 267 TYR B O 1
ATOM 5163 N N . LYS B 1 268 ? 4.629 -59.781 -24.828 1 96.12 268 LYS B N 1
ATOM 5164 C CA . LYS B 1 268 ? 4.203 -58.625 -25.625 1 96.12 268 LYS B CA 1
ATOM 5165 C C . LYS B 1 268 ? 2.713 -58.719 -25.953 1 96.12 268 LYS B C 1
ATOM 5167 O O . LYS B 1 268 ? 2.006 -57.719 -25.891 1 96.12 268 LYS B O 1
ATOM 5172 N N . ASP B 1 269 ? 2.275 -59.875 -26.266 1 94.69 269 ASP B N 1
ATOM 5173 C CA . ASP B 1 269 ? 0.862 -60.094 -26.562 1 94.69 269 ASP B CA 1
ATOM 5174 C C . ASP B 1 269 ? -0.009 -59.75 -25.359 1 94.69 269 ASP B C 1
ATOM 5176 O O . ASP B 1 269 ? -1.113 -59.219 -25.516 1 94.69 269 ASP B O 1
ATOM 5180 N N . SER B 1 270 ? 0.528 -60.062 -24.203 1 94.44 270 SER B N 1
ATOM 5181 C CA . SER B 1 270 ? -0.226 -59.844 -22.969 1 94.44 270 SER B CA 1
ATOM 5182 C C . SER B 1 270 ? -0.348 -58.344 -22.688 1 94.44 270 SER B C 1
ATOM 5184 O O . SER B 1 270 ? -1.193 -57.906 -21.891 1 94.44 270 SER B O 1
ATOM 5186 N N . LEU B 1 271 ? 0.441 -57.531 -23.312 1 96.62 271 LEU B N 1
ATOM 5187 C CA . LEU B 1 271 ? 0.46 -56.094 -23.078 1 96.62 271 LEU B CA 1
ATOM 5188 C C . LEU B 1 271 ? -0.461 -55.344 -24.047 1 96.62 271 LEU B C 1
ATOM 5190 O O . LEU B 1 271 ? -0.724 -54.156 -23.875 1 96.62 271 LEU B O 1
ATOM 5194 N N . ILE B 1 272 ? -0.979 -56 -25.047 1 96.31 272 ILE B N 1
ATOM 5195 C CA . ILE B 1 272 ? -1.781 -55.406 -26.109 1 96.31 272 ILE B CA 1
ATOM 5196 C C . ILE B 1 272 ? -3.025 -54.75 -25.5 1 96.31 272 ILE B C 1
ATOM 5198 O O . ILE B 1 272 ? -3.387 -53.625 -25.859 1 96.31 272 ILE B O 1
ATOM 5202 N N . PRO B 1 273 ? -3.637 -55.375 -24.484 1 95.75 273 PRO B N 1
ATOM 5203 C CA . PRO B 1 273 ? -4.801 -54.719 -23.859 1 95.75 273 PRO B CA 1
ATOM 5204 C C . PRO B 1 273 ? -4.461 -53.375 -23.203 1 95.75 273 PRO B C 1
ATOM 5206 O O . PRO B 1 273 ? -5.289 -52.469 -23.203 1 95.75 273 PRO B O 1
ATOM 5209 N N . LEU B 1 274 ? -3.328 -53.312 -22.688 1 96.81 274 LEU B N 1
ATOM 5210 C CA . LEU B 1 274 ? -2.893 -52.062 -22.078 1 96.81 274 LEU B CA 1
ATOM 5211 C C . LEU B 1 274 ? -2.758 -50.969 -23.125 1 96.81 274 LEU B C 1
ATOM 5213 O O . LEU B 1 274 ? -3.145 -49.812 -22.875 1 96.81 274 LEU B O 1
ATOM 5217 N N . ILE B 1 275 ? -2.199 -51.25 -24.25 1 97.56 275 ILE B N 1
ATOM 5218 C CA . ILE B 1 275 ? -2.061 -50.312 -25.359 1 97.56 275 ILE B CA 1
ATOM 5219 C C . ILE B 1 275 ? -3.439 -49.812 -25.781 1 97.56 275 ILE B C 1
ATOM 5221 O O . ILE B 1 275 ? -3.639 -48.625 -26 1 97.56 275 ILE B O 1
ATOM 5225 N N . ASP B 1 276 ? -4.344 -50.719 -25.859 1 96.56 276 ASP B N 1
ATOM 5226 C CA . ASP B 1 276 ? -5.711 -50.375 -26.25 1 96.56 276 ASP B CA 1
ATOM 5227 C C . ASP B 1 276 ? -6.363 -49.469 -25.203 1 96.56 276 ASP B C 1
ATOM 5229 O O . ASP B 1 276 ? -7.094 -48.531 -25.531 1 96.56 276 ASP B O 1
ATOM 5233 N N . GLU B 1 277 ? -6.145 -49.812 -23.953 1 97 277 GLU B N 1
ATOM 5234 C CA . GLU B 1 277 ? -6.684 -49.031 -22.859 1 97 277 GLU B CA 1
ATOM 5235 C C . GLU B 1 277 ? -6.156 -47.594 -22.922 1 97 277 GLU B C 1
ATOM 5237 O O . GLU B 1 277 ? -6.918 -46.625 -22.75 1 97 277 GLU B O 1
ATOM 5242 N N . ILE B 1 278 ? -4.863 -47.438 -23.094 1 97.5 278 ILE 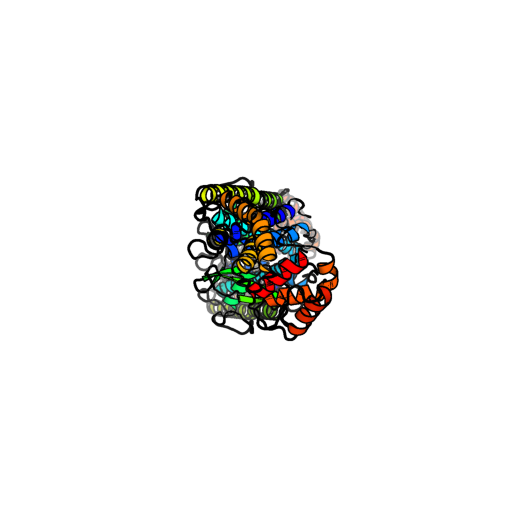B N 1
ATOM 5243 C CA . ILE B 1 278 ? -4.242 -46.125 -23.188 1 97.5 278 ILE B CA 1
ATOM 5244 C C . ILE B 1 278 ? -4.875 -45.344 -24.344 1 97.5 278 ILE B C 1
ATOM 5246 O O . ILE B 1 278 ? -5.203 -44.156 -24.172 1 97.5 278 ILE B O 1
ATOM 5250 N N . LYS B 1 279 ? -5.031 -46 -25.5 1 97.56 279 LYS B N 1
ATOM 5251 C CA . LYS B 1 279 ? -5.652 -45.344 -26.656 1 97.56 279 LYS B CA 1
ATOM 5252 C C . LYS B 1 279 ? -7.066 -44.875 -26.312 1 97.56 279 LYS B C 1
ATOM 5254 O O . LYS B 1 279 ? -7.441 -43.75 -26.625 1 97.56 279 LYS B O 1
ATOM 5259 N N . THR B 1 280 ? -7.797 -45.719 -25.719 1 96.94 280 THR B N 1
ATOM 5260 C CA . THR B 1 280 ? -9.18 -45.406 -25.375 1 96.94 280 THR B CA 1
ATOM 5261 C C . THR B 1 280 ? -9.25 -44.25 -24.406 1 96.94 280 THR B C 1
ATOM 5263 O O . THR B 1 280 ? -10.07 -43.344 -24.594 1 96.94 280 THR B O 1
ATOM 5266 N N . ASN B 1 281 ? -8.422 -44.344 -23.422 1 96.62 281 ASN B N 1
ATOM 5267 C CA . ASN B 1 281 ? -8.414 -43.281 -22.422 1 96.62 281 ASN B CA 1
ATOM 5268 C C . ASN B 1 281 ? -8 -41.938 -23.031 1 96.62 281 ASN B C 1
ATOM 5270 O O . ASN B 1 281 ? -8.625 -40.906 -22.75 1 96.62 281 ASN B O 1
ATOM 5274 N N . LEU B 1 282 ? -6.965 -41.969 -23.828 1 97.19 282 LEU B N 1
ATOM 5275 C CA . LEU B 1 282 ? -6.512 -40.75 -24.469 1 97.19 282 LEU B CA 1
ATOM 5276 C C . LEU B 1 282 ? -7.57 -40.219 -25.438 1 97.19 282 LEU B C 1
ATOM 5278 O O . LEU B 1 282 ? -7.809 -39.031 -25.516 1 97.19 282 LEU B O 1
ATOM 5282 N N . GLN B 1 283 ? -8.195 -41.156 -26.219 1 97 283 GLN B N 1
ATOM 5283 C CA . GLN B 1 283 ? -9.242 -40.781 -27.156 1 97 283 GLN B CA 1
ATOM 5284 C C . GLN B 1 283 ? -10.398 -40.094 -26.453 1 97 283 GLN B C 1
ATOM 5286 O O . GLN B 1 283 ? -10.914 -39.062 -26.938 1 97 283 GLN B O 1
ATOM 5291 N N . SER B 1 284 ? -10.789 -40.594 -25.297 1 95.31 284 SER B N 1
ATOM 5292 C CA . SER B 1 284 ? -11.938 -40.062 -24.578 1 95.31 284 SER B CA 1
ATOM 5293 C C . SER B 1 284 ? -11.516 -38.938 -23.641 1 95.31 284 SER B C 1
ATOM 5295 O O . SER B 1 284 ? -12.359 -38.312 -23.016 1 95.31 284 SER B O 1
ATOM 5297 N N . MET B 1 285 ? -10.219 -38.719 -23.578 1 95 285 MET B N 1
ATOM 5298 C CA . MET B 1 285 ? -9.648 -37.688 -22.688 1 95 285 MET B CA 1
ATOM 5299 C C . MET B 1 285 ? -10.008 -37.969 -21.234 1 95 285 MET B C 1
ATOM 5301 O O . MET B 1 285 ? -10.305 -37.062 -20.469 1 95 285 MET B O 1
ATOM 5305 N N . ASN B 1 286 ? -10.141 -39.219 -20.938 1 91.12 286 ASN B N 1
ATOM 5306 C CA . ASN B 1 286 ? -10.312 -39.688 -19.578 1 91.12 286 ASN B CA 1
ATOM 5307 C C . ASN B 1 286 ? -9.023 -40.281 -19.031 1 91.12 286 ASN B C 1
ATOM 5309 O O . ASN B 1 286 ? -8.883 -41.5 -18.969 1 91.12 286 ASN B O 1
ATOM 5313 N N . ILE B 1 287 ? -8.203 -39.406 -18.578 1 89.69 287 ILE B N 1
ATOM 5314 C CA . ILE B 1 287 ? -6.875 -39.812 -18.125 1 89.69 287 ILE B CA 1
ATOM 5315 C C . ILE B 1 287 ? -6.953 -40.281 -16.672 1 89.69 287 ILE B C 1
ATOM 5317 O O . ILE B 1 287 ? -6.762 -39.469 -15.742 1 89.69 287 ILE B O 1
ATOM 5321 N N . VAL B 1 288 ? -7.18 -41.531 -16.422 1 89.75 288 VAL B N 1
ATOM 5322 C CA . VAL B 1 288 ? -7.332 -42.156 -15.109 1 89.75 288 VAL B CA 1
ATOM 5323 C C . VAL B 1 288 ? -6.281 -43.25 -14.93 1 89.75 288 VAL B C 1
ATOM 5325 O O . VAL B 1 288 ? -5.512 -43.531 -15.852 1 89.75 288 VAL B O 1
ATOM 5328 N N . ASP B 1 289 ? -6.195 -43.781 -13.812 1 89.38 289 ASP B N 1
ATOM 5329 C CA . ASP B 1 289 ? -5.273 -44.875 -13.555 1 89.38 289 ASP B CA 1
ATOM 5330 C C . ASP B 1 289 ? -5.582 -46.062 -14.453 1 89.38 289 ASP B C 1
ATOM 5332 O O . ASP B 1 289 ? -6.746 -46.438 -14.641 1 89.38 289 ASP B O 1
ATOM 5336 N N . LEU B 1 290 ? -4.555 -46.656 -15.016 1 92.56 290 LEU B N 1
ATOM 5337 C CA . LEU B 1 290 ? -4.711 -47.75 -15.938 1 92.56 290 LEU B CA 1
ATOM 5338 C C . LEU B 1 290 ? -5.039 -49.031 -15.188 1 92.56 290 LEU B C 1
ATOM 5340 O O . LEU B 1 290 ? -4.477 -49.312 -14.117 1 92.56 290 LEU B O 1
ATOM 5344 N N . GLU B 1 291 ? -5.914 -49.812 -15.68 1 89.62 291 GLU B N 1
ATOM 5345 C CA . GLU B 1 291 ? -6.352 -51.062 -15.055 1 89.62 291 GLU B CA 1
ATOM 5346 C C . GLU B 1 291 ? -5.496 -52.25 -15.5 1 89.62 291 GLU B C 1
ATOM 5348 O O . GLU B 1 291 ? -5.309 -53.219 -14.75 1 89.62 291 GLU B O 1
ATOM 5353 N N . ASN B 1 292 ? -4.949 -52.125 -16.719 1 86.81 292 ASN B N 1
ATOM 5354 C CA . ASN B 1 292 ? -4.234 -53.25 -17.312 1 86.81 292 ASN B CA 1
ATOM 5355 C C . ASN B 1 292 ? -2.721 -53.062 -17.234 1 86.81 292 ASN B C 1
ATOM 5357 O O . ASN B 1 292 ? -1.983 -53.531 -18.078 1 86.81 292 ASN B O 1
ATOM 5361 N N . ASP B 1 293 ? -2.326 -52.344 -16.219 1 82.69 293 ASP B N 1
ATOM 5362 C CA . ASP B 1 293 ? -0.892 -52.062 -16.188 1 82.69 293 ASP B CA 1
ATOM 5363 C C . ASP B 1 293 ? -0.159 -53.094 -15.328 1 82.69 293 ASP B C 1
ATOM 5365 O O . ASP B 1 293 ? 1.047 -52.969 -15.102 1 82.69 293 ASP B O 1
ATOM 5369 N N . CYS B 1 294 ? -0.864 -54.125 -14.875 1 80.94 294 CYS B N 1
ATOM 5370 C CA . CYS B 1 294 ? -0.282 -55.094 -13.977 1 80.94 294 CYS B CA 1
ATOM 5371 C C . CYS B 1 294 ? 0.869 -55.844 -14.648 1 80.94 294 CYS B C 1
ATOM 5373 O O . CYS B 1 294 ? 1.871 -56.156 -14.008 1 80.94 294 CYS B O 1
ATOM 5375 N N . GLU B 1 295 ? 0.681 -56.125 -15.938 1 81.19 295 GLU B N 1
ATOM 5376 C CA . GLU B 1 295 ? 1.711 -56.875 -16.656 1 81.19 295 GLU B CA 1
ATOM 5377 C C . GLU B 1 295 ? 2.959 -56 -16.859 1 81.19 295 GLU B C 1
ATOM 5379 O O . GLU B 1 295 ? 4.062 -56.531 -17.016 1 81.19 295 GLU B O 1
ATOM 5384 N N . LEU B 1 296 ? 2.689 -54.781 -16.891 1 83.75 296 LEU B N 1
ATOM 5385 C CA . LEU B 1 296 ? 3.822 -53.875 -17.062 1 83.75 296 LEU B CA 1
ATOM 5386 C C . LEU B 1 296 ? 4.496 -53.594 -15.727 1 83.75 296 LEU B C 1
ATOM 5388 O O . LEU B 1 296 ? 5.719 -53.406 -15.664 1 83.75 296 LEU B O 1
ATOM 5392 N N . ARG B 1 297 ? 3.699 -53.531 -14.672 1 79.81 297 ARG B N 1
ATOM 5393 C CA . ARG B 1 297 ? 4.199 -53.281 -13.328 1 79.81 297 ARG B CA 1
ATOM 5394 C C . ARG B 1 297 ? 4.16 -54.562 -12.477 1 79.81 297 ARG B C 1
ATOM 5396 O O . ARG B 1 297 ? 3.467 -54.594 -11.461 1 79.81 297 ARG B O 1
ATOM 5403 N N . ILE B 1 298 ? 4.859 -55.438 -12.844 1 75 298 ILE B N 1
ATOM 5404 C CA . ILE B 1 298 ? 4.832 -56.75 -12.227 1 75 298 ILE B CA 1
ATOM 5405 C C . ILE B 1 298 ? 5.457 -56.688 -10.836 1 75 298 ILE B C 1
ATOM 5407 O O . ILE B 1 298 ? 6.535 -56.125 -10.656 1 75 298 ILE B O 1
ATOM 5411 N N . ARG B 1 299 ? 4.633 -57.188 -9.859 1 73.94 299 ARG B N 1
ATOM 5412 C CA . ARG B 1 299 ? 5.133 -57.375 -8.5 1 73.94 299 ARG B CA 1
ATOM 5413 C C . ARG B 1 299 ? 5.227 -58.844 -8.141 1 73.94 299 ARG B C 1
ATOM 5415 O O . ARG B 1 299 ? 4.211 -59.5 -7.891 1 73.94 299 ARG B O 1
ATOM 5422 N N . SER B 1 300 ? 6.457 -59.312 -8.422 1 79 300 SER B N 1
ATOM 5423 C CA . SER B 1 300 ? 6.703 -60.719 -8.117 1 79 300 SER B CA 1
ATOM 5424 C C . SER B 1 300 ? 7.57 -60.875 -6.875 1 79 300 SER B C 1
ATOM 5426 O O . SER B 1 300 ? 8.055 -59.875 -6.32 1 79 300 SER B O 1
ATOM 5428 N N . ASP B 1 301 ? 7.613 -62.062 -6.355 1 80 301 ASP B N 1
ATOM 5429 C CA . ASP B 1 301 ? 8.508 -62.344 -5.238 1 80 301 ASP B CA 1
ATOM 5430 C C . ASP B 1 301 ? 9.953 -62 -5.59 1 80 301 ASP B C 1
ATOM 5432 O O . ASP B 1 301 ? 10.711 -61.531 -4.73 1 80 301 ASP B O 1
ATOM 5436 N N . LEU B 1 302 ? 10.133 -62.156 -6.766 1 86.94 302 LEU B N 1
ATOM 5437 C CA . LEU B 1 302 ? 11.477 -61.844 -7.23 1 86.94 302 LEU B CA 1
ATOM 5438 C C . LEU B 1 302 ? 11.75 -60.344 -7.137 1 86.94 302 LEU B C 1
ATOM 5440 O O . LEU B 1 302 ? 12.875 -59.938 -6.848 1 86.94 302 LEU B O 1
ATOM 5444 N N . SER B 1 303 ? 10.703 -59.656 -7.367 1 86.06 303 SER B N 1
ATOM 5445 C CA . SER B 1 303 ? 10.859 -58.219 -7.297 1 86.06 303 SER B CA 1
ATOM 5446 C C . SER B 1 303 ? 11.227 -57.75 -5.887 1 86.06 303 SER B C 1
ATOM 5448 O O . SER B 1 303 ? 11.961 -56.781 -5.707 1 86.06 303 SER B O 1
ATOM 5450 N N . ARG B 1 304 ? 10.773 -58.344 -4.785 1 85.19 304 ARG B N 1
ATOM 5451 C CA . ARG B 1 304 ? 11.078 -58.031 -3.396 1 85.19 304 ARG B CA 1
ATOM 5452 C C . ARG B 1 304 ? 12.523 -58.375 -3.062 1 85.19 304 ARG B C 1
ATOM 5454 O O . ARG B 1 304 ? 13.211 -57.625 -2.387 1 85.19 304 ARG B O 1
ATOM 5461 N N . GLU B 1 305 ? 12.898 -59.531 -3.637 1 87.06 305 GLU B N 1
ATOM 5462 C CA . GLU B 1 305 ? 14.242 -60 -3.355 1 87.06 305 GLU B CA 1
ATOM 5463 C C . GLU B 1 305 ? 15.297 -59.125 -4.043 1 87.06 305 GLU B C 1
ATOM 5465 O O . GLU B 1 305 ? 16.391 -58.938 -3.516 1 87.06 305 GLU B O 1
ATOM 5470 N N . LEU B 1 306 ? 14.945 -58.688 -5.184 1 91.19 306 LEU B N 1
ATOM 5471 C CA . LEU B 1 306 ? 15.891 -57.906 -5.98 1 91.19 306 LEU B CA 1
ATOM 5472 C C . LEU B 1 306 ? 15.555 -56.406 -5.914 1 91.19 306 LEU B C 1
ATOM 5474 O O . LEU B 1 306 ? 15.812 -55.656 -6.867 1 91.19 306 LEU B O 1
ATOM 5478 N N . SER B 1 307 ? 14.961 -56.031 -4.836 1 89.81 307 SER B N 1
ATOM 5479 C CA . SER B 1 307 ? 14.414 -54.688 -4.711 1 89.81 307 SER B CA 1
ATOM 5480 C C . SER B 1 307 ? 15.5 -53.625 -4.91 1 89.81 307 SER B C 1
ATOM 5482 O O . SER B 1 307 ? 15.297 -52.656 -5.625 1 89.81 307 SER B O 1
ATOM 5484 N N . TYR B 1 308 ? 16.562 -53.844 -4.273 1 89.12 308 TYR B N 1
ATOM 5485 C CA . TYR B 1 308 ? 17.656 -52.906 -4.391 1 89.12 308 TYR B CA 1
ATOM 5486 C C . TYR B 1 308 ? 18.203 -52.875 -5.812 1 89.12 308 TYR B C 1
ATOM 5488 O O . TYR B 1 308 ? 18.328 -51.812 -6.422 1 89.12 308 TYR B O 1
ATOM 5496 N N . GLU B 1 309 ? 18.5 -54.031 -6.371 1 90 309 GLU B N 1
ATOM 5497 C CA . GLU B 1 309 ? 19.078 -54.125 -7.707 1 90 309 GLU B CA 1
ATOM 5498 C C . GLU B 1 309 ? 18.141 -53.562 -8.766 1 90 309 GLU B C 1
ATOM 5500 O O . GLU B 1 309 ? 18.562 -52.875 -9.695 1 90 309 GLU B O 1
ATOM 5505 N N . LEU B 1 310 ? 16.922 -53.844 -8.562 1 90.62 310 LEU B N 1
ATOM 5506 C CA . LEU B 1 310 ? 15.93 -53.375 -9.539 1 90.62 310 LEU B CA 1
ATOM 5507 C C . LEU B 1 310 ? 15.773 -51.844 -9.469 1 90.62 310 LEU B C 1
ATOM 5509 O O . LEU B 1 310 ? 15.602 -51.188 -10.5 1 90.62 310 LEU B O 1
ATOM 5513 N N . GLY B 1 311 ? 15.781 -51.375 -8.234 1 88.94 311 GLY B N 1
ATOM 5514 C CA . GLY B 1 311 ? 15.719 -49.938 -8.086 1 88.94 311 GLY B CA 1
ATOM 5515 C C . GLY B 1 311 ? 16.828 -49.188 -8.82 1 88.94 311 GLY B C 1
ATOM 5516 O O . GLY B 1 311 ? 16.578 -48.219 -9.539 1 88.94 311 GLY B O 1
ATOM 5517 N N . LYS B 1 312 ? 17.953 -49.625 -8.68 1 89.31 312 LYS B N 1
ATOM 5518 C CA . LYS B 1 312 ? 19.109 -49.031 -9.328 1 89.31 312 LYS B CA 1
ATOM 5519 C C . LYS B 1 312 ? 19.109 -49.312 -10.828 1 89.31 312 LYS B C 1
ATOM 5521 O O . LYS B 1 312 ? 19.516 -48.438 -11.617 1 89.31 312 LYS B O 1
ATOM 5526 N N . PHE B 1 313 ? 18.703 -50.469 -11.156 1 90.31 313 PHE B N 1
ATOM 5527 C CA . PHE B 1 313 ? 18.594 -50.844 -12.555 1 90.31 313 PHE B CA 1
ATOM 5528 C C . PHE B 1 313 ? 17.641 -49.938 -13.305 1 90.31 313 PHE B C 1
ATOM 5530 O O . PHE B 1 313 ? 17.969 -49.438 -14.375 1 90.31 313 PHE B O 1
ATOM 5537 N N . TYR B 1 314 ? 16.547 -49.656 -12.703 1 89.44 314 TYR B N 1
ATOM 5538 C CA . TYR B 1 314 ? 15.57 -48.781 -13.359 1 89.44 314 TYR B CA 1
ATOM 5539 C C . TYR B 1 314 ? 16.062 -47.344 -13.43 1 89.44 314 TYR B C 1
ATOM 5541 O O . TYR B 1 314 ? 15.789 -46.625 -14.398 1 89.44 314 TYR B O 1
ATOM 5549 N N . SER B 1 315 ? 16.719 -46.969 -12.375 1 89.81 315 SER B N 1
ATOM 5550 C CA . SER B 1 315 ? 17.328 -45.625 -12.398 1 89.81 315 SER B CA 1
ATOM 5551 C C . SER B 1 315 ? 18.312 -45.5 -13.555 1 89.81 315 SER B C 1
ATOM 5553 O O . SER B 1 315 ? 18.406 -44.438 -14.172 1 89.81 315 SER B O 1
ATOM 5555 N N . TRP B 1 316 ? 18.969 -46.531 -13.789 1 89.62 316 TRP B N 1
ATOM 5556 C CA . TRP B 1 316 ? 19.922 -46.562 -14.891 1 89.62 316 TRP B CA 1
ATOM 5557 C C . TRP B 1 316 ? 19.219 -46.594 -16.234 1 89.62 316 TRP B C 1
ATOM 5559 O O . TRP B 1 316 ? 19.578 -45.844 -17.156 1 89.62 316 TRP B O 1
ATOM 5569 N N . ILE B 1 317 ? 18.172 -47.406 -16.391 1 89.94 317 ILE B N 1
ATOM 5570 C CA . ILE B 1 317 ? 17.453 -47.562 -17.641 1 89.94 317 ILE B CA 1
ATOM 5571 C C . ILE B 1 317 ? 16.812 -46.25 -18.062 1 89.94 317 ILE B C 1
ATOM 5573 O O . ILE B 1 317 ? 16.812 -45.906 -19.234 1 89.94 317 ILE B O 1
ATOM 5577 N N . HIS B 1 318 ? 16.281 -45.594 -17.047 1 87.56 318 HIS B N 1
ATOM 5578 C CA . HIS B 1 318 ? 15.508 -44.375 -17.344 1 87.56 318 HIS B CA 1
ATOM 5579 C C . HIS B 1 318 ? 16.375 -43.125 -17.203 1 87.56 318 HIS B C 1
ATOM 5581 O O . HIS B 1 318 ? 15.922 -42.031 -17.531 1 87.56 318 HIS B O 1
ATOM 5587 N N . GLY B 1 319 ? 17.5 -43.375 -16.656 1 82.75 319 GLY B N 1
ATOM 5588 C CA . GLY B 1 319 ? 18.391 -42.25 -16.469 1 82.75 319 GLY B CA 1
ATOM 5589 C C . GLY B 1 319 ? 19.422 -42.125 -17.578 1 82.75 319 GLY B C 1
ATOM 5590 O O . GLY B 1 319 ? 19.422 -42.906 -18.516 1 82.75 319 GLY B O 1
ATOM 5591 N N . ASP B 1 320 ? 20.297 -41.094 -17.531 1 76.88 320 ASP B N 1
ATOM 5592 C CA . ASP B 1 320 ? 21.312 -40.844 -18.547 1 76.88 320 ASP B CA 1
ATOM 5593 C C . ASP B 1 320 ? 22.703 -41.156 -18.016 1 76.88 320 ASP B C 1
ATOM 5595 O O . ASP B 1 320 ? 23.703 -41 -18.734 1 76.88 320 ASP B O 1
ATOM 5599 N N . ARG B 1 321 ? 22.688 -41.688 -16.812 1 74.94 321 ARG B N 1
ATOM 5600 C CA . ARG B 1 321 ? 24.016 -41.844 -16.234 1 74.94 321 ARG B CA 1
ATOM 5601 C C . ARG B 1 321 ? 24.391 -43.344 -16.172 1 74.94 321 ARG B C 1
ATOM 5603 O O . ARG B 1 321 ? 23.547 -44.188 -15.852 1 74.94 321 ARG B O 1
ATOM 5610 N N . TYR B 1 322 ? 25.531 -43.531 -16.578 1 81.19 322 TYR B N 1
ATOM 5611 C CA . TYR B 1 322 ? 26.078 -44.906 -16.469 1 81.19 322 TYR B CA 1
ATOM 5612 C C . TYR B 1 322 ? 26.25 -45.312 -15.016 1 81.19 322 TYR B C 1
ATOM 5614 O O . TYR B 1 322 ? 26.672 -44.5 -14.188 1 81.19 322 TYR B O 1
ATOM 5622 N N . ASP B 1 323 ? 25.797 -46.562 -14.773 1 83.44 323 ASP B N 1
ATOM 5623 C CA . ASP B 1 323 ? 25.969 -47.125 -13.438 1 83.44 323 ASP B CA 1
ATOM 5624 C C . ASP B 1 323 ? 27.094 -48.156 -13.438 1 83.44 323 ASP B C 1
ATOM 5626 O O . ASP B 1 323 ? 26.984 -49.219 -14.055 1 83.44 323 ASP B O 1
ATOM 5630 N N . PRO B 1 324 ? 28.078 -47.875 -12.672 1 84.31 324 PRO B N 1
ATOM 5631 C CA . PRO B 1 324 ? 29.219 -48.781 -12.656 1 84.31 324 PRO B CA 1
ATOM 5632 C C . PRO B 1 324 ? 28.875 -50.156 -12.102 1 84.31 324 PRO B C 1
ATOM 5634 O O . PRO B 1 324 ? 29.594 -51.125 -12.375 1 84.31 324 PRO B O 1
ATOM 5637 N N . LEU B 1 325 ? 27.844 -50.25 -11.391 1 88.31 325 LEU B N 1
ATOM 5638 C CA . LEU B 1 325 ? 27.5 -51.5 -10.758 1 88.31 325 LEU B CA 1
ATOM 5639 C C . LEU B 1 325 ? 26.516 -52.312 -11.617 1 88.31 325 LEU B C 1
ATOM 5641 O O . LEU B 1 325 ? 25.953 -53.312 -11.172 1 88.31 325 LEU B O 1
ATOM 5645 N N . LEU B 1 326 ? 26.328 -51.906 -12.75 1 89.5 326 LEU B N 1
ATOM 5646 C CA . LEU B 1 326 ? 25.375 -52.562 -13.648 1 89.5 326 LEU B CA 1
ATOM 5647 C C . LEU B 1 326 ? 25.688 -54.031 -13.781 1 89.5 326 LEU B C 1
ATOM 5649 O O . LEU B 1 326 ? 24.781 -54.875 -13.766 1 89.5 326 LEU B O 1
ATOM 5653 N N . HIS B 1 327 ? 27 -54.312 -13.922 1 89.62 327 HIS B N 1
ATOM 5654 C CA . HIS B 1 327 ? 27.438 -55.719 -14.078 1 89.62 327 HIS B CA 1
ATOM 5655 C C . HIS B 1 327 ? 27 -56.562 -12.883 1 89.62 327 HIS B C 1
ATOM 5657 O O . HIS B 1 327 ? 26.625 -57.719 -13.039 1 89.62 327 HIS B O 1
ATOM 5663 N N . TYR B 1 328 ? 27.047 -55.969 -11.805 1 91.69 328 TYR B N 1
ATOM 5664 C CA . TYR B 1 328 ? 26.656 -56.656 -10.586 1 91.69 328 TYR B CA 1
ATOM 5665 C C . TYR B 1 328 ? 25.172 -57 -10.602 1 91.69 328 TYR B C 1
ATOM 5667 O O . TYR B 1 328 ? 24.781 -58.094 -10.258 1 91.69 328 TYR B O 1
ATOM 5675 N N . TYR B 1 329 ? 24.391 -56.094 -10.969 1 93.25 329 TYR B N 1
ATOM 5676 C CA . TYR B 1 329 ? 22.953 -56.344 -11.008 1 93.25 329 TYR B CA 1
ATOM 5677 C C . TYR B 1 329 ? 22.609 -57.469 -11.969 1 93.25 329 TYR B C 1
ATOM 5679 O O . TYR B 1 329 ? 21.828 -58.344 -11.641 1 93.25 329 TYR B O 1
ATOM 5687 N N . LEU B 1 330 ? 23.219 -57.438 -13.117 1 93.44 330 LEU B N 1
ATOM 5688 C CA . LEU B 1 330 ? 22.938 -58.438 -14.148 1 93.44 330 LEU B CA 1
ATOM 5689 C C . LEU B 1 330 ? 23.375 -59.812 -13.688 1 93.44 330 LEU B C 1
ATOM 5691 O O . LEU B 1 330 ? 22.688 -60.812 -13.977 1 93.44 330 LEU B O 1
ATOM 5695 N N . GLU B 1 331 ? 24.453 -59.812 -12.984 1 93.38 331 GLU B N 1
ATOM 5696 C CA . GLU B 1 331 ? 24.922 -61.094 -12.438 1 93.38 331 GLU B CA 1
ATOM 5697 C C . GLU B 1 331 ? 23.938 -61.625 -11.414 1 93.38 331 GLU B C 1
ATOM 5699 O O . GLU B 1 331 ? 23.703 -62.844 -11.359 1 93.38 331 GLU B O 1
ATOM 5704 N N . ARG B 1 332 ? 23.484 -60.781 -10.656 1 94.56 332 ARG B N 1
ATOM 5705 C CA . ARG B 1 332 ? 22.5 -61.219 -9.656 1 94.56 332 ARG B CA 1
ATOM 5706 C C . ARG B 1 332 ? 21.234 -61.719 -10.312 1 94.56 332 ARG B C 1
ATOM 5708 O O . ARG B 1 332 ? 20.641 -62.688 -9.852 1 94.56 332 ARG B O 1
ATOM 5715 N N . PHE B 1 333 ? 20.828 -61.094 -11.383 1 95.38 333 PHE B N 1
ATOM 5716 C CA . PHE B 1 333 ? 19.641 -61.531 -12.125 1 95.38 333 PHE B CA 1
ATOM 5717 C C . PHE B 1 333 ? 19.859 -62.938 -12.688 1 95.38 333 PHE B C 1
ATOM 5719 O O . PHE B 1 333 ? 19 -63.812 -12.547 1 95.38 333 PHE B O 1
ATOM 5726 N N . ASN B 1 334 ? 20.984 -63.094 -13.281 1 94.75 334 ASN B N 1
ATOM 5727 C CA . ASN B 1 334 ? 21.312 -64.375 -13.867 1 94.75 334 ASN B CA 1
ATOM 5728 C C . ASN B 1 334 ? 21.406 -65.5 -12.797 1 94.75 334 ASN B C 1
ATOM 5730 O O . ASN B 1 334 ? 20.938 -66.625 -13.008 1 94.75 334 ASN B O 1
ATOM 5734 N N . ALA B 1 335 ? 21.953 -65.125 -11.719 1 94.25 335 ALA B N 1
ATOM 5735 C CA . ALA B 1 335 ? 22.141 -66.125 -10.648 1 94.25 335 ALA B CA 1
ATOM 5736 C C . ALA B 1 335 ? 20.797 -66.562 -10.102 1 94.25 335 ALA B C 1
ATOM 5738 O O . ALA B 1 335 ? 20.609 -67.75 -9.859 1 94.25 335 ALA B O 1
ATOM 5739 N N . LEU B 1 336 ? 19.953 -65.688 -9.938 1 92.56 336 LEU B N 1
ATOM 5740 C CA . LEU B 1 336 ? 18.688 -66 -9.312 1 92.56 336 LEU B CA 1
ATOM 5741 C C . LEU B 1 336 ? 17.781 -66.75 -10.281 1 92.56 336 LEU B C 1
ATOM 5743 O O . LEU B 1 336 ? 16.859 -6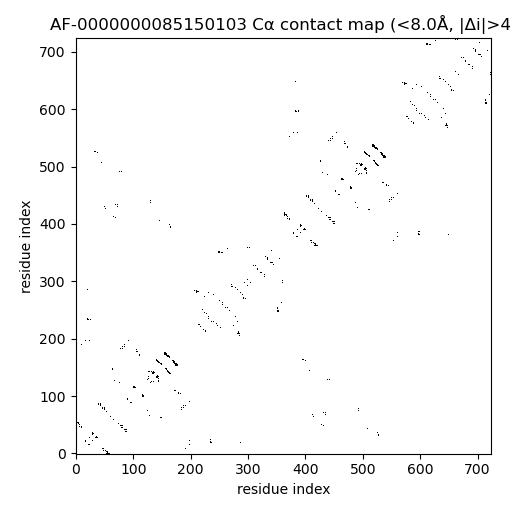7.5 -9.859 1 92.56 336 LEU B O 1
ATOM 5747 N N . THR B 1 337 ? 18.016 -66.625 -11.57 1 92.81 337 THR B N 1
ATOM 5748 C CA . THR B 1 337 ? 17.125 -67.25 -12.547 1 92.81 337 THR B CA 1
ATOM 5749 C C . THR B 1 337 ? 17.828 -68.438 -13.242 1 92.81 337 THR B C 1
ATOM 5751 O O . THR B 1 337 ? 17.312 -68.938 -14.227 1 92.81 337 THR B O 1
ATOM 5754 N N . GLY B 1 338 ? 19.047 -68.75 -12.805 1 92.25 338 GLY B N 1
ATOM 5755 C CA . GLY B 1 338 ? 19.797 -69.812 -13.398 1 92.25 338 GLY B CA 1
ATOM 5756 C C . GLY B 1 338 ? 20.234 -69.562 -14.82 1 92.25 338 GLY B C 1
ATOM 5757 O O . GLY B 1 338 ? 20.312 -70.438 -15.648 1 92.25 338 GLY B O 1
ATOM 5758 N N . GLY B 1 339 ? 20.297 -68.312 -15.18 1 92 339 GLY B N 1
ATOM 5759 C CA . GLY B 1 339 ? 20.781 -67.875 -16.484 1 92 339 GLY B CA 1
ATOM 5760 C C . GLY B 1 339 ? 19.734 -68 -17.578 1 92 339 GLY B C 1
ATOM 5761 O O . GLY B 1 339 ? 20.047 -68 -18.766 1 92 339 GLY B O 1
ATOM 5762 N N . LYS B 1 340 ? 18.562 -68.125 -17.219 1 92.62 340 LYS B N 1
ATOM 5763 C CA . LYS B 1 340 ? 17.469 -68.375 -18.156 1 92.62 340 LYS B CA 1
ATOM 5764 C C . LYS B 1 340 ? 17.344 -67.25 -19.156 1 92.62 340 LYS B C 1
ATOM 5766 O O . LYS B 1 340 ? 17.078 -67.438 -20.344 1 92.62 340 LYS B O 1
ATOM 5771 N N . PHE B 1 341 ? 17.594 -66.062 -18.688 1 94.81 341 PHE B N 1
ATOM 5772 C CA . PHE B 1 341 ? 17.344 -64.875 -19.531 1 94.81 341 PHE B CA 1
ATOM 5773 C C . PHE B 1 341 ? 18.672 -64.375 -20.062 1 94.81 341 PHE B C 1
ATOM 5775 O O . PHE B 1 341 ? 18.672 -63.438 -20.891 1 94.81 341 PHE B O 1
ATOM 5782 N N . ASN B 1 342 ? 19.766 -64.875 -19.625 1 92.75 342 ASN B N 1
ATOM 5783 C CA . ASN B 1 342 ? 21.109 -64.625 -20.156 1 92.75 342 ASN B CA 1
ATOM 5784 C C . ASN B 1 342 ? 21.406 -63.125 -20.266 1 92.75 342 ASN B C 1
ATOM 5786 O O . ASN B 1 342 ? 21.719 -62.625 -21.344 1 92.75 342 ASN B O 1
ATOM 5790 N N . PHE B 1 343 ? 21.328 -62.406 -19.172 1 94.69 343 PHE B N 1
ATOM 5791 C CA . PHE B 1 343 ? 21.672 -60.969 -19.141 1 94.69 343 PHE B CA 1
ATOM 5792 C C . PHE B 1 343 ? 23.156 -60.781 -19.422 1 94.69 343 PHE B C 1
ATOM 5794 O O . PHE B 1 343 ? 24 -61.5 -18.875 1 94.69 343 PHE B O 1
ATOM 5801 N N . THR B 1 344 ? 23.406 -59.938 -20.312 1 91.38 344 THR B N 1
ATOM 5802 C CA . THR B 1 344 ? 24.797 -59.625 -20.609 1 91.38 344 THR B CA 1
ATOM 5803 C C . THR B 1 344 ? 24.984 -58.125 -20.766 1 91.38 344 THR B C 1
ATOM 5805 O O . THR B 1 344 ? 24.047 -57.406 -21.062 1 91.38 344 THR B O 1
ATOM 5808 N N . ASN B 1 345 ? 26.172 -57.594 -20.656 1 87.75 345 ASN B N 1
ATOM 5809 C CA . ASN B 1 345 ? 26.5 -56.188 -20.766 1 87.75 345 ASN B CA 1
ATOM 5810 C C . ASN B 1 345 ? 26.484 -55.719 -22.219 1 87.75 345 ASN B C 1
ATOM 5812 O O . ASN B 1 345 ? 26.453 -54.5 -22.484 1 87.75 345 ASN B O 1
ATOM 5816 N N . THR B 1 346 ? 26.375 -56.625 -23.125 1 87.81 346 THR B N 1
ATOM 5817 C CA . THR B 1 346 ? 26.406 -56.25 -24.547 1 87.81 346 THR B CA 1
ATOM 5818 C C . THR B 1 346 ? 24.984 -56.094 -25.094 1 87.81 346 THR B C 1
ATOM 5820 O O . THR B 1 346 ? 24.797 -55.625 -26.219 1 87.81 346 THR B O 1
ATOM 5823 N N . ASP B 1 347 ? 24.062 -56.469 -24.266 1 91.06 347 ASP B N 1
ATOM 5824 C CA . ASP B 1 347 ? 22.672 -56.312 -24.688 1 91.06 347 ASP B CA 1
ATOM 5825 C C . ASP B 1 347 ? 22.328 -54.844 -24.891 1 91.06 347 ASP B C 1
ATOM 5827 O O . ASP B 1 347 ? 22.781 -53.969 -24.141 1 91.06 347 ASP B O 1
ATOM 5831 N N . GLU B 1 348 ? 21.609 -54.625 -25.906 1 92.56 348 GLU B N 1
ATOM 5832 C CA . GLU B 1 348 ? 21.031 -53.281 -26.031 1 92.56 348 GLU B CA 1
ATOM 5833 C C . GLU B 1 348 ? 20.109 -52.969 -24.859 1 92.56 348 GLU B C 1
ATOM 5835 O O . GLU B 1 348 ? 19.516 -53.875 -24.266 1 92.56 348 GLU B O 1
ATOM 5840 N N . ILE B 1 349 ? 19.906 -51.719 -24.562 1 93.31 349 ILE B N 1
ATOM 5841 C CA . ILE B 1 349 ? 19.188 -51.281 -23.375 1 93.31 349 ILE B CA 1
ATOM 5842 C C . ILE B 1 349 ? 17.75 -51.812 -23.438 1 93.31 349 ILE B C 1
ATOM 5844 O O . ILE B 1 349 ? 17.203 -52.25 -22.422 1 93.31 349 ILE B O 1
ATOM 5848 N N . ASN B 1 350 ? 17.125 -51.719 -24.562 1 95.69 350 ASN B N 1
ATOM 5849 C CA . ASN B 1 350 ? 15.742 -52.156 -24.703 1 95.69 350 ASN B CA 1
ATOM 5850 C C . ASN B 1 350 ? 15.602 -53.656 -24.453 1 95.69 350 ASN B C 1
ATOM 5852 O O . ASN B 1 350 ? 14.625 -54.094 -23.844 1 95.69 350 ASN B O 1
ATOM 5856 N N . LEU B 1 351 ? 16.562 -54.344 -24.938 1 96.12 351 LEU B N 1
ATOM 5857 C CA . LEU B 1 351 ? 16.547 -55.781 -24.719 1 96.12 351 LEU B CA 1
ATOM 5858 C C . LEU B 1 351 ? 16.75 -56.125 -23.234 1 96.12 351 LEU B C 1
ATOM 5860 O O . LEU B 1 351 ? 16.078 -57 -22.703 1 96.12 351 LEU B O 1
ATOM 5864 N N . THR B 1 352 ? 17.672 -55.406 -22.656 1 94.44 352 THR B N 1
ATOM 5865 C CA . THR B 1 352 ? 17.922 -55.594 -21.234 1 94.44 352 THR B CA 1
ATOM 5866 C C . THR B 1 352 ? 16.656 -55.312 -20.422 1 94.44 352 THR B C 1
ATOM 5868 O O . THR B 1 352 ? 16.328 -56.031 -19.484 1 94.44 352 THR B O 1
ATOM 5871 N N . PHE B 1 353 ? 15.984 -54.25 -20.75 1 95.5 353 PHE B N 1
ATOM 5872 C CA . PHE B 1 353 ? 14.742 -53.875 -20.094 1 95.5 353 PHE B CA 1
ATOM 5873 C C . PHE B 1 353 ? 13.688 -54.969 -20.266 1 95.5 353 PHE B C 1
ATOM 5875 O O . PHE B 1 353 ? 13.023 -55.375 -19.312 1 95.5 353 PHE B O 1
ATOM 5882 N N . LEU B 1 354 ? 13.523 -55.406 -21.469 1 96.12 354 LEU B N 1
ATOM 5883 C CA . LEU B 1 354 ? 12.555 -56.469 -21.75 1 96.12 354 LEU B CA 1
ATOM 5884 C C . LEU B 1 354 ? 12.875 -57.719 -20.938 1 96.12 354 LEU B C 1
ATOM 5886 O O . LEU B 1 354 ? 11.969 -58.344 -20.359 1 96.12 354 LEU B O 1
ATOM 5890 N N . LYS B 1 355 ? 14.188 -58.156 -20.938 1 95.06 355 LYS B N 1
ATOM 5891 C CA . LYS B 1 355 ? 14.594 -59.344 -20.188 1 95.06 355 LYS B CA 1
ATOM 5892 C C . LYS B 1 355 ? 14.211 -59.219 -18.719 1 95.06 355 LYS B C 1
ATOM 5894 O O . LYS B 1 355 ? 13.781 -60.188 -18.094 1 95.06 355 LYS B O 1
ATOM 5899 N N . ALA B 1 356 ? 14.398 -58.031 -18.219 1 93.81 356 ALA B N 1
ATOM 5900 C CA . ALA B 1 356 ? 14.039 -57.781 -16.812 1 93.81 356 ALA B CA 1
ATOM 5901 C C . ALA B 1 356 ? 12.539 -57.969 -16.594 1 93.81 356 ALA B C 1
ATOM 5903 O O . ALA B 1 356 ? 12.117 -58.562 -15.594 1 93.81 356 ALA B O 1
ATOM 5904 N N . LYS B 1 357 ? 11.766 -57.438 -17.484 1 94.31 357 LYS B N 1
ATOM 5905 C CA . LYS B 1 357 ? 10.32 -57.562 -17.375 1 94.31 357 LYS B CA 1
ATOM 5906 C C . LYS B 1 357 ? 9.906 -59.031 -17.469 1 94.31 357 LYS B C 1
ATOM 5908 O O . LYS B 1 357 ? 9.031 -59.5 -16.734 1 94.31 357 LYS B O 1
ATOM 5913 N N . LEU B 1 358 ? 10.547 -59.781 -18.391 1 93.81 358 LEU B N 1
ATOM 5914 C CA . LEU B 1 358 ? 10.258 -61.188 -18.547 1 93.81 358 LEU B CA 1
ATOM 5915 C C . LEU B 1 358 ? 10.602 -61.969 -17.281 1 93.81 358 LEU B C 1
ATOM 5917 O O . LEU B 1 358 ? 9.844 -62.844 -16.859 1 93.81 358 LEU B O 1
ATOM 5921 N N . MET B 1 359 ? 11.711 -61.625 -16.75 1 93.06 359 MET B N 1
ATOM 5922 C CA . MET B 1 359 ? 12.172 -62.25 -15.523 1 93.06 359 MET B CA 1
ATOM 5923 C C . MET B 1 359 ? 11.141 -62.094 -14.414 1 93.06 359 MET B C 1
ATOM 5925 O O . MET B 1 359 ? 10.859 -63.031 -13.672 1 93.06 359 MET B O 1
ATOM 5929 N N . LEU B 1 360 ? 10.578 -60.938 -14.344 1 92.38 360 LEU B N 1
ATOM 5930 C CA . LEU B 1 360 ? 9.648 -60.656 -13.266 1 92.38 360 LEU B CA 1
ATOM 5931 C C . LEU B 1 360 ? 8.273 -61.25 -13.555 1 92.38 360 LEU B C 1
ATOM 5933 O O . LEU B 1 360 ? 7.477 -61.438 -12.633 1 92.38 360 LEU B O 1
ATOM 5937 N N . ALA B 1 361 ? 7.961 -61.5 -14.766 1 88.19 361 ALA B N 1
ATOM 5938 C CA . ALA B 1 361 ? 6.648 -62 -15.156 1 88.19 361 ALA B CA 1
ATOM 5939 C C . ALA B 1 361 ? 6.578 -63.531 -15.008 1 88.19 361 ALA B C 1
ATOM 5941 O O . ALA B 1 361 ? 5.488 -64.125 -15.008 1 88.19 361 ALA B O 1
ATOM 5942 N N . GLU B 1 362 ? 7.629 -64.188 -14.852 1 80.38 362 GLU B N 1
ATOM 5943 C CA . GLU B 1 362 ? 7.656 -65.625 -14.711 1 80.38 362 GLU B CA 1
ATOM 5944 C C . GLU B 1 362 ? 7.469 -66.062 -13.258 1 80.38 362 GLU B C 1
ATOM 5946 O O . GLU B 1 362 ? 7.023 -67.188 -12.984 1 80.38 362 GLU B O 1
#

Secondary structure (DSSP, 8-state):
--TT--HHHHHHHHHHHT-GGGHHHHHHTTBTTB-HHHHHHHHHHHHHHHHHHHHTPPPPPSSHHHHHHHHHHHHHHHHHHHHHHHHHHHHHT-TT--TTTT--SS-TT-S-TT--HHHHHHHHHIIIIISTTSEEETTEEEEE---EE-SSSS-SEEEEEEESBTTPPPEEEEE-HHHHHHHHHHHHHHHHHHHHHHHHHHHHHHHHHHTSPPPP-SSHHHHHHHHHHHHHHTT--HHHHHHHHHHHHHHH-----TTTHHHHHHHHHHHHHHHHHHHHHHHHT-----SS-TTTS---HHHHHTHHHHHHHHHHHHSSS--TTHHHHHHHHHHHHTTSS---TTS-HHHHHHHHHHHHH-/--TT--HHHHHHHHHHHT-TTTHHHHHHTTBTTB-HHHHHHHHHHHHHHHHHHHHTPPPPPSSHHHHHHHHHHHHHHHHHHHHHHHHHHHHHT-TT--TTTT--SS-TT-S-TT--HHHHHHHHHIIIIISTTSEEETTEEEEE---EE-SSSS-SEEEEEEESBTTPPPEEEEE-HHHHHHHHHHHHHHHHHHHHHHHHHHHHHHHHHHTSPPP--SSHHHHHHHHHHHHHHTT--HHHHHHHHHHHHHHH-----TTTHHHHHHHHHHHHHHHHHHHHHHHHT-----SS-TTTS---HHHHHTHHHHHHHHHHHHSSS--TTHHHHHHHHHHHHTTSS---TTS-HHHHHHHHHHHHH-

Solvent-accessible surface area (backbone atoms only — not comparable to full-atom values): 39407 Å² total; per-residue (Å²): 95,57,77,79,63,64,59,61,60,58,49,52,48,50,49,57,49,60,30,77,63,32,41,50,47,65,54,24,48,56,45,92,67,25,15,50,35,48,50,50,52,17,24,54,36,46,36,49,35,31,42,51,28,41,52,62,40,72,78,78,53,86,52,62,47,49,25,47,54,52,50,32,48,51,50,44,33,44,47,40,35,46,53,29,46,43,53,48,40,25,74,75,73,41,71,88,56,65,83,65,70,80,36,71,78,41,57,84,83,57,82,57,79,85,46,26,40,67,57,40,49,52,48,51,44,26,45,57,54,70,35,23,73,65,33,85,48,97,91,37,52,30,20,20,37,54,73,39,77,36,87,48,92,71,28,59,33,26,26,41,34,33,39,32,49,68,87,54,68,68,42,73,43,68,39,39,64,68,34,53,49,45,44,41,46,56,49,59,55,45,52,56,59,53,48,52,47,53,52,51,52,48,53,52,51,33,53,59,51,36,69,48,77,72,82,84,52,88,50,64,58,60,31,45,55,51,48,51,57,47,36,56,73,62,51,46,40,65,70,60,51,50,54,49,50,53,51,45,35,44,63,67,32,74,78,80,52,76,85,48,38,64,56,50,51,51,51,54,59,68,43,47,62,32,56,51,48,52,50,50,25,60,33,60,53,52,88,64,85,74,84,58,44,54,82,76,59,55,85,32,74,62,45,67,75,36,40,67,49,48,52,53,47,50,51,35,72,76,40,91,53,87,56,90,58,49,66,57,42,38,47,51,52,24,62,76,55,73,41,74,74,59,64,57,92,81,52,52,68,35,35,51,52,36,46,52,52,52,62,44,70,108,93,56,77,79,61,65,61,61,60,58,50,52,48,50,51,56,50,61,29,78,62,32,42,52,49,66,54,24,49,57,45,92,69,26,15,51,35,48,50,50,50,17,25,54,36,45,36,48,35,32,43,51,29,42,50,62,40,72,77,78,51,88,51,61,47,49,25,46,54,51,50,33,48,51,49,46,33,43,48,39,35,47,52,29,46,42,52,49,39,25,73,73,73,39,70,88,56,64,82,66,71,80,37,70,79,41,55,86,82,58,82,58,79,86,46,26,42,67,57,40,49,53,48,51,44,25,46,56,55,70,35,24,73,65,35,86,48,94,91,37,54,31,20,21,37,58,72,38,77,35,89,49,92,70,28,60,33,27,27,41,33,33,38,32,48,66,86,54,67,67,41,75,44,67,40,40,65,68,34,52,50,46,45,41,48,57,48,60,53,44,52,55,58,52,49,52,48,54,53,51,51,48,52,51,52,34,54,59,52,35,70,50,77,70,82,83,52,89,51,64,59,61,29,45,55,50,48,53,57,47,37,55,73,63,51,46,40,65,69,58,50,51,53,49,51,53,49,46,35,43,64,66,32,74,76,79,51,75,85,47,38,63,57,50,52,52,51,55,59,68,44,48,62,32,56,52,49,53,49,50,25,59,32,60,54,50,88,65,86,73,85,57,44,53,83,77,59,55,85,32,74,61,45,68,74,37,38,66,48,50,53,53,48,48,50,34,72,77,40,92,54,87,56,89,57,50,66,54,42,38,48,51,53,25,61,77,55,73,43,74,74,59,64,56,91,82,52,53,68,35,36,50,51,37,45,52,52,52,63,45,71,105

Radius of gyration: 41.95 Å; Cα contacts (8 Å, |Δi|>4): 941; chains: 2; bounding box: 58×136×82 Å

Organism: Shewanella frigidimarina (strain NCIMB 400) (NCBI:txid318167)

Sequence (724 aa):
MINVVSDDKITEFRDLVNSNSSFVYQTYKDKNGKNLFNLVCSCMDWITVSIRHLENVPDFDKNIDTRVMQMFTLISSIDLISESITQLHRVFINPQTIPFTGEKKCFANRLFADEDDNSYFKTVRACFGAHPVNLNQSNTKRFASWPFDSHSNTAELTVHLYSSNINDEDLPLHLNRNELLEFLTTRYDYLDVIADKIESLFIEYQKNLSKQLIESKFDPLEQLYVLKAESVKRLDNDYYNGEIDDLIMIFEAEVTDPDLMPIADSYKDSLIPLIDEIKTNLQSMNIVDLENDCELRIRSDLSRELSYELGKFYSWIHGDRYDPLLHYYLERFNALTGGKFNFTNTDEINLTFLKAKLMLAEMINVVSDDKITEFRDLVNSNSSFVYQTYKDKNGKNLFNLVCSCMDWITVSIRHLENVPDFDKNIDTRVMQMFTLISSIDLISESITQLHRVFINPQTIPFTGEKKCFANRLFADEDDNSYFKTVRACFGAHPVNLNQSNTKRFASWPFDSHSNTAELTVHLYSSNINDEDLPLHLNRNELLEFLTTRYDYLDVIADKIESLFIEYQKNLSKQLIESKFDPLEQLYVLKAESVKRLDNDYYNGEIDDLIMIFEAEVTDPDLMPIADSYKDSLIPLIDEIKTNLQSMNIVDLENDCELRIRSDLSRELSYELGKFYSWIHGDRYDPLLHYYLERFNALTGGKFNFTNTDEINLTFLKAKLMLAE

pLDDT: mean 92.3, std 6.51, range [47.56, 98.62]